Protein AF-A0A7R9EIC9-F1 (afdb_monomer_lite)

Secondary structure (DSSP, 8-state):
---------SSSSTTPPPHHHHHHHHHH-HHHHHHHHHHHHHHHHHHHHHHHHHHHHHHHHHHHHHHHHHHHHHHHHHHHHHHHHHHHHHHHHHHHHHHHHHHHHHHHHHHHT---HHHHHHHHHHHHHHHHHHHHHHHHHHHHHHHHHHHHHHHHHHHHHHHHHHHHHHHHHHHHHHHHHHHHHHHHHHHHHHHHHHHHHHHHHHHHHHHHHHHHHHHHHHHHHHHHHHHHHHHS--SS-S--SSHHHHHHHHHHHHHHHHHHHHHHHHHHSSS-------HHHHHHHHHHHHHHHHHHHHHHHHHHHHHHHHHHHHHHHHHHHHHHHHHHHHHHHHHHHHHTTS--S----------------TTSSSS-S--------------------------------------------------------PPP-------

Organism: NCBI:txid170555

Radius of gyration: 50.79 Å; chains: 1; bounding box: 119×80×165 Å

InterPro domains:
  IPR052212 Pleckstrin homology-like domain-containing protein [PTHR12156] (30-367)

Sequence (439 aa):
MSVNLKKDTKTRESSQPSLAWFRLEVKNDPEHRQILDSYLDMERALLDGEWSAQSEKLTQEEDRLSVLRARVSQLDQDMERSRTRDLHRQAECKKRLHGAEEQINRLEKEIDKCSDPDWQQGLTERLRHQFELFEAERKLFEDLEFGQLEEEADLLAGREELQREVTELSTRVQCRQLRLRELETQRTDTALAAQQEGREMERALIEYLRRLEEGRGRLRIIEARLEEMVGQSIISGQDSSPDDGEELSLLQRARQSSKQSQDDLDRISRVTSGAPMEVRMGSLGRKTLESLKEIERNRHLHLAQQGSQVIEEERKRVQELKQRVQDEVKAQWEERRQREANCTSFNSDESSLTSSDHPTEREDTESWFQNDIDDPGYQIMNEDETEVISKTDEMSDEDDGCGNIASKNERGPSNYCNGVVQKADRKLTNPTSSFKKVA

Foldseek 3Di:
DDDDDDDDPPPDPPDDDPVVNVVVCVVPVPVVVVVVVVVLVVVLVVLVVVLVVLVVVLVVLVVVLVVLVVVLVVLVVVLVVLVVVLVVVLVVLVVVLVVLVVVLVVLVVVLVVDDDPVVSVVSVVVSVVSVVVSVVSVVVSVVSVVVSVVVSVVSVVVSVVSVVVSVVSVVVSVVSVVVSVVSVVVSVVSVVVVVVVVVVVVVVVVVVVVVVVVVVVVVVVVVVVVVVVVVVVVVPPPDDDDDPPVPVVVVVVVVVVVVVVVVVVVVCCVVVVPDDPPPPDDPVVVVVVVVVVVVVVVVVVVVVVVVVVVVVVVVVVVVVVVVVVVVVVVVVVVVVVVVVVVVVVPPPDDDDDDDDDDDDDDDDPPPPPDPDDDDPPDDDDDDDDDDDDDDDDDDDDDDDDDDDDDDDDDDDDDDDDDDDDDDDDDDDDDDDDDDDDDD

Structure (mmCIF, N/CA/C/O backbone):
data_AF-A0A7R9EIC9-F1
#
_entry.id   AF-A0A7R9EIC9-F1
#
loop_
_atom_site.group_PDB
_atom_site.id
_atom_site.type_symbol
_atom_site.label_atom_id
_atom_site.label_alt_id
_atom_site.label_comp_id
_atom_site.label_asym_id
_atom_site.label_entity_id
_atom_site.label_seq_id
_atom_site.pdbx_PDB_ins_code
_atom_site.Cartn_x
_atom_site.Cartn_y
_atom_site.Cartn_z
_atom_site.occupancy
_atom_site.B_iso_or_equiv
_atom_site.auth_seq_id
_atom_site.auth_comp_id
_atom_site.auth_asym_id
_atom_site.auth_atom_id
_atom_site.pdbx_PDB_model_num
ATOM 1 N N . MET A 1 1 ? 80.621 -16.879 -65.959 1.00 37.69 1 MET A N 1
ATOM 2 C CA . MET A 1 1 ? 79.438 -16.992 -66.836 1.00 37.69 1 MET A CA 1
ATOM 3 C C . MET A 1 1 ? 78.207 -16.924 -65.954 1.00 37.69 1 MET A C 1
ATOM 5 O O . MET A 1 1 ? 77.871 -17.901 -65.302 1.00 37.69 1 MET A O 1
ATOM 9 N N . SER A 1 2 ? 77.625 -15.732 -65.847 1.00 36.28 2 SER A N 1
ATOM 10 C CA . SER A 1 2 ? 76.418 -15.472 -65.061 1.00 36.28 2 SER A CA 1
ATOM 11 C C . SER A 1 2 ? 75.206 -15.786 -65.927 1.00 36.28 2 SER A C 1
ATOM 13 O O . SER A 1 2 ? 75.033 -15.162 -66.972 1.00 36.28 2 SER A O 1
ATOM 15 N N . VAL A 1 3 ? 74.394 -16.758 -65.519 1.00 39.34 3 VAL A N 1
ATOM 16 C CA . VAL A 1 3 ? 73.168 -17.125 -66.235 1.00 39.34 3 VAL A CA 1
ATOM 17 C C . VAL A 1 3 ? 71.973 -16.586 -65.454 1.00 39.34 3 VAL A C 1
ATOM 19 O O . VAL A 1 3 ? 71.804 -16.866 -64.271 1.00 39.34 3 VAL A O 1
ATOM 22 N N . ASN A 1 4 ? 71.194 -15.748 -66.133 1.00 40.66 4 ASN A N 1
ATOM 23 C CA . ASN A 1 4 ? 69.989 -15.079 -65.658 1.00 40.66 4 ASN A CA 1
ATOM 24 C C . ASN A 1 4 ? 68.908 -16.070 -65.197 1.00 40.66 4 ASN A C 1
ATOM 26 O O . ASN A 1 4 ? 68.396 -16.833 -66.011 1.00 40.66 4 ASN A O 1
ATOM 30 N N . LEU A 1 5 ? 68.448 -15.939 -63.949 1.00 43.28 5 LEU A N 1
ATOM 31 C CA . LEU A 1 5 ? 67.083 -16.294 -63.551 1.00 43.28 5 LEU A CA 1
ATOM 32 C C . LEU A 1 5 ? 66.379 -15.032 -63.040 1.00 43.28 5 LEU A C 1
ATOM 34 O O . LEU A 1 5 ? 66.377 -14.719 -61.854 1.00 43.28 5 LEU A O 1
ATOM 38 N N . LYS A 1 6 ? 65.800 -14.277 -63.973 1.00 46.22 6 LYS A N 1
ATOM 39 C CA . LYS A 1 6 ? 64.783 -13.254 -63.706 1.00 46.22 6 LYS A CA 1
ATOM 40 C C . LYS A 1 6 ? 63.690 -13.395 -64.753 1.00 46.22 6 LYS A C 1
ATOM 42 O O . LYS A 1 6 ? 63.685 -12.662 -65.736 1.00 46.22 6 LYS A O 1
ATOM 47 N N . LYS A 1 7 ? 62.790 -14.352 -64.549 1.00 47.72 7 LYS A N 1
ATOM 48 C CA . LYS A 1 7 ? 61.451 -14.343 -65.139 1.00 47.72 7 LYS A CA 1
ATOM 49 C C . LYS A 1 7 ? 60.470 -14.914 -64.117 1.00 47.72 7 LYS A C 1
ATOM 51 O O . LYS A 1 7 ? 60.803 -15.856 -63.408 1.00 47.72 7 LYS A O 1
ATOM 56 N N . ASP A 1 8 ? 59.306 -14.276 -64.076 1.00 43.19 8 ASP A N 1
ATOM 57 C CA . ASP A 1 8 ? 58.047 -14.748 -63.490 1.00 43.19 8 ASP A CA 1
ATOM 58 C C . ASP A 1 8 ? 57.778 -14.460 -62.006 1.00 43.19 8 ASP A C 1
ATOM 60 O O . ASP A 1 8 ? 57.546 -15.349 -61.196 1.00 43.19 8 ASP A O 1
ATOM 64 N N . THR A 1 9 ? 57.670 -13.171 -61.667 1.00 41.44 9 THR A N 1
ATOM 65 C CA . THR A 1 9 ? 56.927 -12.705 -60.476 1.00 41.44 9 THR A CA 1
ATOM 66 C C . THR A 1 9 ? 56.019 -11.505 -60.778 1.00 41.44 9 THR A C 1
ATOM 68 O O . THR A 1 9 ? 55.864 -10.618 -59.945 1.00 41.44 9 THR A O 1
ATOM 71 N N . LYS A 1 10 ? 55.421 -11.422 -61.981 1.00 42.44 10 LYS A N 1
ATOM 72 C CA . LYS A 1 10 ? 54.609 -10.246 -62.377 1.00 42.44 10 LYS A CA 1
ATOM 73 C C . LYS A 1 10 ? 53.181 -10.526 -62.860 1.00 42.44 10 LYS A C 1
ATOM 75 O O . LYS A 1 10 ? 52.594 -9.677 -63.518 1.00 42.44 10 LYS A O 1
ATOM 80 N N . THR A 1 11 ? 52.590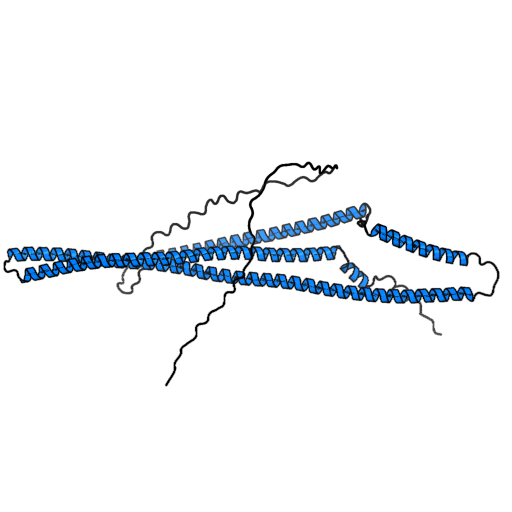 -11.672 -62.530 1.00 43.66 11 THR A N 1
ATOM 81 C CA . THR A 1 11 ? 51.232 -12.013 -63.012 1.00 43.66 11 THR A CA 1
ATOM 82 C C . THR A 1 11 ? 50.340 -12.697 -61.976 1.00 43.66 11 THR A C 1
ATOM 84 O O . THR A 1 11 ? 49.425 -13.428 -62.341 1.00 43.66 11 THR A O 1
ATOM 87 N N . ARG A 1 12 ? 50.548 -12.458 -60.673 1.00 37.44 12 ARG A N 1
ATOM 88 C CA . ARG A 1 12 ? 49.673 -13.040 -59.634 1.00 37.44 12 ARG A CA 1
ATOM 89 C C . ARG A 1 12 ? 49.161 -12.070 -58.563 1.00 37.44 12 ARG A C 1
ATOM 91 O O . ARG A 1 12 ? 48.680 -12.517 -57.533 1.00 37.44 12 ARG A O 1
ATOM 98 N N . GLU A 1 13 ? 49.211 -10.763 -58.822 1.00 37.22 13 GLU A N 1
ATOM 99 C CA . GLU A 1 13 ? 48.656 -9.734 -57.918 1.00 37.22 13 GLU A CA 1
ATOM 100 C C . GLU A 1 13 ? 47.459 -8.967 -58.509 1.00 37.22 13 GLU A C 1
ATOM 102 O O . GLU A 1 13 ? 46.868 -8.137 -57.831 1.00 37.22 13 GLU A O 1
ATOM 107 N N . SER A 1 14 ? 47.028 -9.254 -59.743 1.00 38.84 14 SER A N 1
ATOM 108 C CA . SER A 1 14 ? 45.958 -8.487 -60.407 1.00 38.84 14 SER A CA 1
ATOM 109 C C . SER A 1 14 ? 44.533 -9.001 -60.158 1.00 38.84 14 SER A C 1
ATOM 111 O O . SER A 1 14 ? 43.608 -8.577 -60.847 1.00 38.84 14 SER A O 1
ATOM 113 N N . SER A 1 15 ? 44.321 -9.951 -59.242 1.00 42.56 15 SER A N 1
ATOM 114 C CA . SER A 1 15 ? 42.991 -10.563 -59.051 1.00 42.56 15 SER A CA 1
ATOM 115 C C . SER A 1 15 ? 42.703 -11.015 -57.620 1.00 42.56 15 SER A C 1
ATOM 117 O O . SER A 1 15 ? 42.007 -12.005 -57.414 1.00 42.56 15 SER A O 1
ATOM 119 N N . GLN A 1 16 ? 43.212 -10.300 -56.615 1.00 42.00 16 GLN A N 1
ATOM 120 C CA . GLN A 1 16 ? 42.620 -10.382 -55.281 1.00 42.00 16 GLN A CA 1
ATOM 121 C C . GLN A 1 16 ? 41.779 -9.126 -55.052 1.00 42.00 16 GLN A C 1
ATOM 123 O O . GLN A 1 16 ? 42.335 -8.025 -55.086 1.00 42.00 16 GLN A O 1
ATOM 128 N N . PRO A 1 17 ? 40.454 -9.254 -54.837 1.00 48.56 17 PRO A N 1
ATOM 129 C CA . PRO A 1 17 ? 39.674 -8.138 -54.335 1.00 48.56 17 PRO A CA 1
ATOM 130 C C . PRO A 1 17 ? 40.341 -7.697 -53.037 1.00 48.56 17 PRO A C 1
ATOM 132 O O . PRO A 1 17 ? 40.613 -8.522 -52.163 1.00 48.56 17 PRO A O 1
ATOM 135 N N . SER A 1 18 ? 40.662 -6.409 -52.932 1.00 54.50 18 SER A N 1
ATOM 136 C CA . SER A 1 18 ? 41.199 -5.851 -51.695 1.00 54.50 18 SER A CA 1
ATOM 137 C C . SER A 1 18 ? 40.297 -6.287 -50.541 1.00 54.50 18 SER A C 1
ATOM 139 O O . SER A 1 18 ? 39.076 -6.177 -50.644 1.00 54.50 18 SER A O 1
ATOM 141 N N . LEU A 1 19 ? 40.872 -6.745 -49.426 1.00 50.59 19 LEU A N 1
ATOM 142 C CA . LEU A 1 19 ? 40.108 -6.996 -48.199 1.00 50.59 19 LEU A CA 1
ATOM 143 C C . LEU A 1 19 ? 39.263 -5.773 -47.809 1.00 50.59 19 LEU A C 1
ATOM 145 O O . LEU A 1 19 ? 38.252 -5.933 -47.142 1.00 50.59 19 LEU A O 1
ATOM 149 N N . ALA A 1 20 ? 39.638 -4.567 -48.254 1.00 49.34 20 ALA A N 1
ATOM 150 C CA . ALA A 1 20 ? 38.831 -3.365 -48.113 1.00 49.34 20 ALA A CA 1
ATOM 151 C C . ALA A 1 20 ? 37.561 -3.378 -48.977 1.00 49.34 20 ALA A C 1
ATOM 153 O O . ALA A 1 20 ? 36.543 -2.925 -48.484 1.00 49.34 20 ALA A O 1
ATOM 154 N N . TRP A 1 21 ? 37.592 -3.913 -50.204 1.00 48.81 21 TRP A N 1
ATOM 155 C CA . TRP A 1 21 ? 36.409 -4.077 -51.061 1.00 48.81 21 TRP A CA 1
ATOM 156 C C . TRP A 1 21 ? 35.435 -5.077 -50.438 1.00 48.81 21 TRP A C 1
ATOM 158 O O . TRP A 1 21 ? 34.283 -4.740 -50.231 1.00 48.81 21 TRP A O 1
ATOM 168 N N . PHE A 1 22 ? 35.925 -6.234 -49.979 1.00 43.59 22 PHE A N 1
ATOM 169 C CA . PHE A 1 22 ? 35.091 -7.221 -49.280 1.00 43.59 22 PHE A CA 1
ATOM 170 C C . PHE A 1 22 ? 34.520 -6.679 -47.957 1.00 43.59 22 PHE A C 1
ATOM 172 O O . PHE A 1 22 ? 33.371 -6.930 -47.619 1.00 43.59 22 PHE A O 1
ATOM 179 N N . ARG A 1 23 ? 35.300 -5.887 -47.207 1.00 48.59 23 ARG A N 1
ATOM 180 C CA . ARG A 1 23 ? 34.852 -5.257 -45.952 1.00 48.59 23 ARG A CA 1
ATOM 181 C C . ARG A 1 23 ? 33.890 -4.081 -46.186 1.00 48.59 23 ARG A C 1
ATOM 183 O O . ARG A 1 23 ? 33.128 -3.760 -45.280 1.00 48.59 23 ARG A O 1
ATOM 190 N N . LEU A 1 24 ? 33.938 -3.442 -47.361 1.00 50.94 24 LEU A N 1
ATOM 191 C CA . LEU A 1 24 ? 32.978 -2.422 -47.796 1.00 50.94 24 LEU A CA 1
ATOM 192 C C . LEU A 1 24 ? 31.683 -3.069 -48.293 1.00 50.94 24 LEU A C 1
ATOM 194 O O . LEU A 1 24 ? 30.621 -2.601 -47.912 1.00 50.94 24 LEU A O 1
ATOM 198 N N . GLU A 1 25 ? 31.772 -4.152 -49.070 1.00 46.97 25 GLU A N 1
ATOM 199 C CA . GLU A 1 25 ? 30.629 -4.920 -49.583 1.00 46.97 25 GLU A CA 1
ATOM 200 C C . GLU A 1 25 ? 29.819 -5.518 -48.423 1.00 46.97 25 GLU A C 1
ATOM 202 O O . GLU A 1 25 ? 28.620 -5.302 -48.341 1.00 46.97 25 GLU A O 1
ATOM 207 N N . VAL A 1 26 ? 30.487 -6.129 -47.435 1.00 50.12 26 VAL A N 1
ATOM 208 C CA . VAL A 1 26 ? 29.847 -6.683 -46.223 1.00 50.12 26 VAL A CA 1
ATOM 209 C C . VAL A 1 26 ? 29.205 -5.598 -45.336 1.00 50.12 26 VAL A C 1
ATOM 211 O O . VAL A 1 26 ? 28.263 -5.877 -44.606 1.00 50.12 26 VAL A O 1
ATOM 214 N N . LYS A 1 27 ? 29.684 -4.344 -45.386 1.00 52.34 27 LYS A N 1
ATOM 215 C CA . LYS A 1 27 ? 29.094 -3.203 -44.645 1.00 52.34 27 LYS A CA 1
ATOM 216 C C . LYS A 1 27 ? 28.040 -2.416 -45.438 1.00 52.34 27 LYS A C 1
ATOM 218 O O . LYS A 1 27 ? 27.262 -1.673 -44.839 1.00 52.34 27 LYS A O 1
ATOM 223 N N . ASN A 1 28 ? 28.046 -2.522 -46.765 1.00 52.12 28 ASN A N 1
ATOM 224 C CA . ASN A 1 28 ? 27.072 -1.902 -47.667 1.00 52.12 28 ASN A CA 1
ATOM 225 C C . ASN A 1 28 ? 25.996 -2.881 -48.133 1.00 52.12 28 ASN A C 1
ATOM 227 O O . ASN A 1 28 ? 25.149 -2.483 -48.929 1.00 52.12 28 ASN A O 1
ATOM 231 N N . ASP A 1 29 ? 26.014 -4.113 -47.630 1.00 55.97 29 ASP A N 1
ATOM 232 C CA . ASP A 1 29 ? 24.976 -5.090 -47.891 1.00 55.97 29 ASP A CA 1
ATOM 233 C C . ASP A 1 29 ? 23.635 -4.551 -47.346 1.00 55.97 29 ASP A C 1
ATOM 235 O O . ASP A 1 29 ? 23.507 -4.332 -46.131 1.00 55.97 29 ASP A O 1
ATOM 239 N N . PRO A 1 30 ? 22.657 -4.233 -48.215 1.00 60.69 30 PRO A N 1
ATOM 240 C CA . PRO A 1 30 ? 21.371 -3.678 -47.796 1.00 60.69 30 PRO A CA 1
ATOM 241 C C . PRO A 1 30 ? 20.649 -4.598 -46.807 1.00 60.69 30 PRO A C 1
ATOM 243 O O . PRO A 1 30 ? 19.939 -4.105 -45.931 1.00 60.69 30 PRO A O 1
ATOM 246 N N . GLU A 1 31 ? 20.898 -5.906 -46.888 1.00 64.62 31 GLU A N 1
ATOM 247 C CA . GLU A 1 31 ? 20.361 -6.901 -45.962 1.00 64.62 31 GLU A CA 1
ATOM 248 C C . GLU A 1 31 ? 20.921 -6.707 -44.544 1.00 64.62 31 GLU A C 1
ATOM 250 O O . GLU A 1 31 ? 20.167 -6.688 -43.573 1.00 64.62 31 GLU A O 1
ATOM 255 N N . HIS A 1 32 ? 22.226 -6.451 -44.399 1.00 67.88 32 HIS A N 1
ATOM 256 C CA . HIS A 1 32 ? 22.844 -6.213 -43.090 1.00 67.88 32 HIS A CA 1
ATOM 257 C C . HIS A 1 32 ? 22.353 -4.927 -42.411 1.00 67.88 32 HIS A C 1
ATOM 259 O O . HIS A 1 32 ? 22.219 -4.902 -41.187 1.00 67.88 32 HIS A O 1
ATOM 265 N N . ARG A 1 33 ? 22.075 -3.862 -43.176 1.00 67.56 33 ARG A N 1
ATOM 266 C CA . ARG A 1 33 ? 21.490 -2.626 -42.622 1.00 67.56 33 ARG A CA 1
ATOM 267 C C . ARG A 1 33 ? 20.054 -2.841 -42.173 1.00 67.56 33 ARG A C 1
ATOM 269 O O . ARG A 1 33 ? 19.703 -2.443 -41.072 1.00 67.56 33 ARG A O 1
ATOM 276 N N . GLN A 1 34 ? 19.265 -3.537 -42.985 1.00 74.50 34 GLN A N 1
ATOM 277 C CA . GLN A 1 34 ? 17.885 -3.863 -42.649 1.00 74.50 34 GLN A CA 1
ATOM 278 C C . GLN A 1 34 ? 17.788 -4.738 -41.388 1.00 74.50 34 GLN A C 1
ATOM 280 O O . GLN A 1 34 ? 16.910 -4.520 -40.557 1.00 74.50 34 GLN A O 1
ATOM 285 N N . ILE A 1 35 ? 18.716 -5.684 -41.208 1.00 77.56 35 ILE A N 1
ATOM 286 C CA . ILE A 1 35 ? 18.813 -6.500 -39.987 1.00 77.56 35 ILE A CA 1
ATOM 287 C C . ILE A 1 35 ? 19.157 -5.634 -38.767 1.00 77.56 35 ILE A C 1
ATOM 289 O O . ILE A 1 35 ? 18.571 -5.827 -37.704 1.00 77.56 35 ILE A O 1
ATOM 293 N N . LEU A 1 36 ? 20.087 -4.682 -38.900 1.00 76.75 36 LEU A N 1
ATOM 294 C CA . LEU A 1 36 ? 20.477 -3.793 -37.802 1.00 76.75 36 LEU A CA 1
ATOM 295 C C . LEU A 1 36 ? 19.346 -2.835 -37.403 1.00 76.75 36 LEU A C 1
ATOM 297 O O . LEU A 1 36 ? 19.074 -2.684 -36.215 1.00 76.75 36 LEU A O 1
ATOM 301 N N . ASP A 1 37 ? 18.661 -2.238 -38.377 1.00 76.75 37 ASP A N 1
ATOM 302 C CA . ASP A 1 37 ? 17.506 -1.371 -38.126 1.00 76.75 37 ASP A CA 1
ATOM 303 C C . ASP A 1 37 ? 16.381 -2.163 -37.443 1.00 76.75 37 ASP A C 1
ATOM 305 O O . ASP A 1 37 ? 15.857 -1.744 -36.413 1.00 76.75 37 ASP A O 1
ATOM 309 N N . SER A 1 38 ? 16.097 -3.375 -37.933 1.00 81.00 38 SER A N 1
ATOM 310 C CA . SER A 1 38 ? 15.130 -4.274 -37.298 1.00 81.00 38 SER A CA 1
ATOM 311 C C . SER A 1 38 ? 15.533 -4.673 -35.875 1.00 81.00 38 SER A C 1
ATOM 313 O O . SER A 1 38 ? 14.655 -4.839 -35.030 1.00 81.00 38 SER A O 1
ATOM 315 N N . TYR A 1 39 ? 16.828 -4.855 -35.598 1.00 84.44 39 TYR A N 1
ATOM 316 C CA . TYR A 1 39 ? 17.326 -5.160 -34.257 1.00 84.44 39 TYR A CA 1
ATOM 317 C C . TYR A 1 39 ? 17.113 -3.978 -33.301 1.00 84.44 39 TYR A C 1
ATOM 319 O O . TYR A 1 39 ? 16.613 -4.170 -32.196 1.00 84.44 39 TYR A O 1
ATOM 327 N N . LEU A 1 40 ? 17.429 -2.756 -33.736 1.00 81.19 40 LEU A N 1
ATOM 328 C CA . LEU A 1 40 ? 17.238 -1.544 -32.934 1.00 81.19 40 LEU A CA 1
ATOM 329 C C . LEU A 1 40 ? 15.756 -1.262 -32.660 1.00 81.19 40 LEU A C 1
ATOM 331 O O . LEU A 1 40 ? 15.398 -0.863 -31.552 1.00 81.19 40 LEU A O 1
ATOM 335 N N . ASP A 1 41 ? 14.889 -1.487 -33.646 1.00 84.75 41 ASP A N 1
ATOM 336 C CA . ASP A 1 41 ? 13.443 -1.339 -33.475 1.00 84.75 41 ASP A CA 1
ATOM 337 C C . ASP A 1 41 ? 12.874 -2.399 -32.525 1.00 84.75 41 ASP A C 1
ATOM 339 O O . ASP A 1 41 ? 12.026 -2.085 -31.688 1.00 84.75 41 ASP A O 1
ATOM 343 N N . MET A 1 42 ? 13.388 -3.632 -32.583 1.00 90.06 42 MET A N 1
ATOM 344 C CA . MET A 1 42 ? 13.042 -4.679 -31.621 1.00 90.06 42 MET A CA 1
ATOM 345 C C . MET A 1 42 ? 13.494 -4.311 -30.204 1.00 90.06 42 MET A C 1
ATOM 347 O O . MET A 1 42 ? 12.704 -4.416 -29.271 1.00 90.06 42 MET A O 1
ATOM 351 N N . GLU A 1 43 ? 14.731 -3.845 -30.030 1.00 86.31 43 GLU A N 1
ATOM 352 C CA . GLU A 1 43 ? 15.261 -3.428 -28.727 1.00 86.31 43 GLU A CA 1
ATOM 353 C C . GLU A 1 43 ? 14.437 -2.280 -28.121 1.00 86.31 43 GLU A C 1
ATOM 355 O O . GLU A 1 43 ? 14.074 -2.329 -26.945 1.00 86.31 43 GLU A O 1
ATOM 360 N N . ARG A 1 44 ? 14.051 -1.288 -28.934 1.00 87.31 44 ARG A N 1
ATOM 361 C CA . ARG A 1 44 ? 13.151 -0.200 -28.515 1.00 87.31 44 ARG A CA 1
ATOM 362 C C . ARG A 1 44 ? 11.781 -0.718 -28.097 1.00 87.31 44 ARG A C 1
ATOM 364 O O . ARG A 1 44 ? 11.315 -0.373 -27.016 1.00 87.31 44 ARG A O 1
ATOM 371 N N . ALA A 1 45 ? 11.165 -1.570 -28.914 1.00 92.69 45 ALA A N 1
ATOM 372 C CA . ALA A 1 45 ? 9.856 -2.141 -28.615 1.00 92.69 45 ALA A CA 1
ATOM 373 C C . ALA A 1 45 ? 9.871 -2.984 -27.328 1.00 92.69 45 ALA A C 1
ATOM 375 O O . ALA A 1 45 ? 8.913 -2.942 -26.558 1.00 92.69 45 ALA A O 1
ATOM 376 N N . LEU A 1 46 ? 10.960 -3.715 -27.066 1.00 93.88 46 LEU A N 1
ATOM 377 C CA . LEU A 1 46 ? 11.135 -4.479 -25.830 1.00 93.88 46 LEU A CA 1
ATOM 378 C C . LEU A 1 46 ? 11.246 -3.565 -24.604 1.00 93.88 46 LEU A C 1
ATOM 380 O O . LEU A 1 46 ? 10.566 -3.812 -23.608 1.00 93.88 46 LEU A O 1
ATOM 384 N N . LEU A 1 47 ? 12.053 -2.501 -24.676 1.00 92.00 47 LEU A N 1
ATOM 385 C CA . LEU A 1 47 ? 12.196 -1.534 -23.582 1.00 92.00 47 LEU A CA 1
ATOM 386 C C . LEU A 1 47 ? 10.894 -0.774 -23.308 1.00 92.00 47 LEU A C 1
ATOM 388 O O . LEU A 1 47 ? 10.508 -0.625 -22.149 1.00 92.00 47 LEU A O 1
ATOM 392 N N . ASP A 1 48 ? 10.197 -0.330 -24.355 1.00 91.94 48 ASP A N 1
ATOM 393 C CA . ASP A 1 48 ? 8.909 0.353 -24.218 1.00 91.94 48 ASP A CA 1
ATOM 394 C C . ASP A 1 48 ? 7.838 -0.596 -23.665 1.00 91.94 48 ASP A C 1
ATOM 396 O O . ASP A 1 48 ? 7.077 -0.215 -22.777 1.00 91.94 48 ASP A O 1
ATOM 400 N N . GLY A 1 49 ? 7.824 -1.855 -24.111 1.00 95.81 49 GLY A N 1
ATOM 401 C CA . GLY A 1 49 ? 6.943 -2.889 -23.574 1.00 95.81 49 GLY A CA 1
ATOM 402 C C . GLY A 1 49 ? 7.193 -3.169 -22.089 1.00 95.81 49 GLY A C 1
ATOM 403 O O . GLY A 1 49 ? 6.242 -3.213 -21.305 1.00 95.81 49 GLY A O 1
ATOM 404 N N . GLU A 1 50 ? 8.458 -3.309 -21.671 1.00 95.56 50 GLU A N 1
ATOM 405 C CA . GLU A 1 50 ? 8.803 -3.483 -20.255 1.00 95.56 50 GLU A CA 1
ATOM 406 C C . GLU A 1 50 ? 8.410 -2.247 -19.438 1.00 95.56 50 GLU A C 1
ATOM 408 O O . GLU A 1 50 ? 7.788 -2.383 -18.381 1.00 95.56 50 GLU A O 1
ATOM 413 N N . TRP A 1 51 ? 8.723 -1.045 -19.927 1.00 96.12 51 TRP A N 1
ATOM 414 C CA . TRP A 1 51 ? 8.385 0.205 -19.250 1.00 96.12 51 TRP A CA 1
ATOM 415 C C . TRP A 1 51 ? 6.871 0.361 -19.085 1.00 96.12 51 TRP A C 1
ATOM 417 O O . TRP A 1 51 ? 6.407 0.613 -17.974 1.00 96.12 51 TRP A O 1
ATOM 427 N N . SER A 1 52 ? 6.088 0.137 -20.144 1.00 96.62 52 SER A N 1
ATOM 428 C CA . SER A 1 52 ? 4.624 0.190 -20.089 1.00 96.62 52 SER A CA 1
ATOM 429 C C . SER A 1 52 ? 4.059 -0.834 -19.108 1.00 96.62 52 SER A C 1
ATOM 431 O O . SER A 1 52 ? 3.245 -0.471 -18.260 1.00 96.62 52 SER A O 1
ATOM 433 N N . ALA A 1 53 ? 4.541 -2.080 -19.140 1.00 96.25 53 ALA A N 1
ATOM 434 C CA . ALA A 1 53 ? 4.095 -3.119 -18.213 1.00 96.25 53 ALA A CA 1
ATOM 435 C C . ALA A 1 53 ? 4.447 -2.797 -16.748 1.00 96.25 53 ALA A C 1
ATOM 437 O O . ALA A 1 53 ? 3.666 -3.078 -15.837 1.00 96.25 53 ALA A O 1
ATOM 438 N N . GLN A 1 54 ? 5.621 -2.214 -16.489 1.00 96.56 54 GLN A N 1
ATOM 439 C CA . GLN A 1 54 ? 6.016 -1.789 -15.143 1.00 96.56 54 GLN A CA 1
ATOM 440 C C . GLN A 1 54 ? 5.238 -0.554 -14.680 1.00 96.56 54 GLN A C 1
ATOM 442 O O . GLN A 1 54 ? 4.889 -0.469 -13.503 1.00 96.56 54 GLN A O 1
ATOM 447 N N . SER A 1 55 ? 4.931 0.371 -15.591 1.00 97.62 55 SER A N 1
ATOM 448 C CA . SER A 1 55 ? 4.141 1.570 -15.309 1.00 97.62 55 SER A CA 1
ATOM 449 C C . SER A 1 55 ? 2.708 1.208 -14.944 1.00 97.62 55 SER A C 1
ATOM 451 O O . SER A 1 55 ? 2.185 1.722 -13.962 1.00 97.62 55 SER A O 1
ATOM 453 N N . GLU A 1 56 ? 2.087 0.288 -15.679 1.00 97.81 56 GLU A N 1
ATOM 454 C CA . GLU A 1 56 ? 0.738 -0.183 -15.371 1.00 97.81 56 GLU A CA 1
ATOM 455 C C . GLU A 1 56 ? 0.686 -0.881 -14.005 1.00 97.81 56 GLU A C 1
ATOM 457 O O . GLU A 1 56 ? -0.162 -0.564 -13.172 1.00 97.81 56 GLU A O 1
ATOM 462 N N . LYS A 1 57 ? 1.648 -1.771 -13.719 1.00 97.62 57 LYS A N 1
ATOM 463 C CA . LYS A 1 57 ? 1.761 -2.414 -12.399 1.00 97.62 57 LYS A CA 1
ATOM 464 C C . LYS A 1 57 ? 1.976 -1.402 -11.278 1.00 97.62 57 LYS A C 1
ATOM 466 O O . LYS A 1 57 ? 1.467 -1.610 -10.181 1.00 97.62 57 LYS A O 1
ATOM 471 N N . LEU A 1 58 ? 2.748 -0.344 -11.526 1.00 98.12 58 LEU A N 1
ATOM 472 C CA . LEU A 1 58 ? 2.939 0.731 -10.559 1.00 98.12 58 LEU A CA 1
ATOM 473 C C . LEU A 1 58 ? 1.608 1.433 -10.268 1.00 98.12 58 LEU A C 1
ATOM 475 O O . LEU A 1 58 ? 1.263 1.570 -9.100 1.00 98.12 58 LEU A O 1
ATOM 479 N N . THR A 1 59 ? 0.845 1.803 -11.298 1.00 98.25 59 THR A N 1
ATOM 480 C CA . THR A 1 59 ? -0.474 2.433 -11.130 1.00 98.25 59 THR A CA 1
ATOM 481 C C . THR A 1 59 ? -1.429 1.535 -10.345 1.00 98.25 59 THR A C 1
ATOM 483 O O . THR A 1 59 ? -2.008 1.982 -9.361 1.00 98.25 59 THR A O 1
ATOM 486 N N . GLN A 1 60 ? -1.515 0.246 -10.688 1.00 98.25 60 GLN A N 1
ATOM 487 C CA . GLN A 1 60 ? -2.349 -0.720 -9.959 1.00 98.25 60 GLN A CA 1
ATOM 488 C C . GLN A 1 60 ? -1.973 -0.817 -8.469 1.00 98.25 60 GLN A C 1
ATOM 490 O O . GLN A 1 60 ? -2.840 -0.924 -7.599 1.00 98.25 60 GLN A O 1
ATOM 495 N N . GLU A 1 61 ? -0.678 -0.787 -8.146 1.00 98.19 61 GLU A N 1
ATOM 496 C CA . GLU A 1 61 ? -0.222 -0.804 -6.755 1.00 98.19 61 GLU A CA 1
ATOM 497 C C . GLU A 1 61 ? -0.439 0.523 -6.030 1.00 98.19 61 GLU A C 1
ATOM 499 O O . GLU A 1 61 ? -0.780 0.504 -4.850 1.00 98.19 61 GLU A O 1
ATOM 504 N N . GLU A 1 62 ? -0.272 1.663 -6.699 1.00 98.31 62 GLU A N 1
ATOM 505 C CA . GLU A 1 62 ? -0.576 2.985 -6.144 1.00 98.31 62 GLU A CA 1
ATOM 506 C C . GLU A 1 62 ? -2.076 3.127 -5.842 1.00 98.31 62 GLU A C 1
ATOM 508 O O . GLU A 1 62 ? -2.446 3.610 -4.766 1.00 98.31 62 GLU A O 1
ATOM 513 N N . ASP A 1 63 ? -2.936 2.608 -6.721 1.00 98.44 63 ASP A N 1
ATOM 514 C CA . ASP A 1 63 ? -4.383 2.550 -6.517 1.00 98.44 63 ASP A CA 1
ATOM 515 C C . ASP A 1 63 ? -4.730 1.656 -5.324 1.00 98.44 63 ASP A C 1
ATOM 517 O O . ASP A 1 63 ? -5.419 2.094 -4.398 1.00 98.44 63 ASP A O 1
ATOM 521 N N . ARG A 1 64 ? -4.186 0.433 -5.263 1.00 98.31 64 ARG A N 1
ATOM 522 C CA . ARG A 1 64 ? -4.379 -0.458 -4.106 1.00 98.31 64 ARG A CA 1
ATOM 523 C C . ARG A 1 64 ? -3.863 0.176 -2.809 1.00 98.31 64 ARG A C 1
ATOM 525 O O . ARG A 1 64 ? -4.507 0.054 -1.767 1.00 98.31 64 ARG A O 1
ATOM 532 N N . LEU A 1 65 ? -2.741 0.893 -2.860 1.00 98.56 65 LEU A N 1
ATOM 533 C CA . LEU A 1 65 ? -2.182 1.610 -1.715 1.00 98.56 65 LEU A CA 1
ATOM 534 C C . LEU A 1 65 ? -3.110 2.729 -1.239 1.00 98.56 65 LEU A C 1
ATOM 536 O O . LEU A 1 65 ? -3.253 2.938 -0.033 1.00 98.56 65 L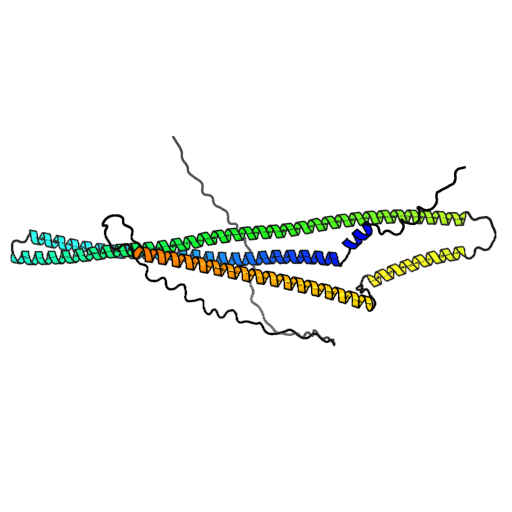EU A O 1
ATOM 540 N N . SER A 1 66 ? -3.752 3.439 -2.168 1.00 98.50 66 SER A N 1
ATOM 541 C CA . SER A 1 66 ? -4.742 4.466 -1.846 1.00 98.50 66 SER A CA 1
ATOM 542 C C . SER A 1 66 ? -5.956 3.873 -1.122 1.00 98.50 66 SER A C 1
ATOM 544 O O . SER A 1 66 ? -6.376 4.413 -0.096 1.00 98.50 66 SER A O 1
ATOM 546 N N . VAL A 1 67 ? -6.441 2.710 -1.575 1.00 98.50 67 VAL A N 1
ATOM 547 C CA . VAL A 1 67 ? -7.557 1.981 -0.956 1.00 98.50 67 VAL A CA 1
ATOM 548 C C . VAL A 1 67 ? -7.194 1.515 0.454 1.00 98.50 67 VAL A C 1
ATOM 550 O O . VAL A 1 67 ? -7.957 1.747 1.390 1.00 98.50 67 VAL A O 1
ATOM 553 N N . LEU A 1 68 ? -6.014 0.914 0.642 1.00 98.38 68 LEU A N 1
ATOM 554 C CA . LEU A 1 68 ? -5.559 0.474 1.965 1.00 98.38 68 LEU A CA 1
ATOM 555 C C . LEU A 1 68 ? -5.413 1.650 2.941 1.00 98.38 68 LEU A C 1
ATOM 557 O O . LEU A 1 68 ? -5.876 1.568 4.076 1.00 98.38 68 LEU A O 1
ATOM 561 N N . ARG A 1 69 ? -4.847 2.779 2.497 1.00 98.38 69 ARG A N 1
ATOM 562 C CA . ARG A 1 69 ? -4.745 3.999 3.319 1.00 98.38 69 ARG A CA 1
ATOM 563 C C . ARG A 1 69 ? -6.116 4.557 3.701 1.00 98.38 69 ARG A C 1
ATOM 565 O O . ARG A 1 69 ? -6.295 4.991 4.838 1.00 98.38 69 ARG A O 1
ATOM 572 N N . ALA A 1 70 ? -7.082 4.530 2.783 1.00 98.38 70 ALA A N 1
ATOM 573 C CA . ALA A 1 70 ? -8.456 4.923 3.080 1.00 98.38 70 ALA A CA 1
ATOM 574 C C . ALA A 1 70 ? -9.091 3.991 4.124 1.00 98.38 70 ALA A C 1
ATOM 576 O O . ALA A 1 70 ? -9.731 4.470 5.057 1.00 98.38 70 ALA A O 1
ATOM 577 N N . ARG A 1 71 ? -8.847 2.679 4.023 1.00 98.38 71 ARG A N 1
ATOM 578 C CA . ARG A 1 71 ? -9.337 1.685 4.986 1.00 98.38 71 ARG A CA 1
ATOM 579 C C . ARG A 1 71 ? -8.727 1.859 6.379 1.00 98.38 71 ARG A C 1
ATOM 581 O O . ARG A 1 71 ? -9.467 1.802 7.355 1.00 98.38 71 ARG A O 1
ATOM 588 N N . VAL A 1 72 ? -7.424 2.142 6.483 1.00 98.50 72 VAL A N 1
ATOM 589 C CA . VAL A 1 72 ? -6.780 2.503 7.764 1.00 98.50 72 VAL A CA 1
ATOM 590 C C . VAL A 1 72 ? -7.445 3.741 8.365 1.00 98.50 72 VAL A C 1
ATOM 592 O O . VAL A 1 72 ? -7.837 3.724 9.527 1.00 98.50 72 VAL A O 1
ATOM 595 N N . SER A 1 73 ? -7.655 4.790 7.563 1.00 98.12 73 SER A N 1
ATOM 596 C CA . SER A 1 73 ? -8.322 6.007 8.039 1.00 98.12 73 SER A CA 1
ATOM 597 C C . SER A 1 73 ? -9.769 5.762 8.478 1.00 98.12 73 SER A C 1
ATOM 599 O O . SER A 1 73 ? -10.240 6.408 9.414 1.00 98.12 73 SER A O 1
ATOM 601 N N . GLN A 1 74 ? -10.479 4.845 7.821 1.00 98.06 74 GLN A N 1
ATOM 602 C CA . GLN A 1 74 ? -11.822 4.446 8.224 1.00 98.06 74 GLN A CA 1
ATOM 603 C C . GLN A 1 74 ? -11.807 3.710 9.569 1.00 98.06 74 GLN A C 1
ATOM 605 O O . GLN A 1 74 ? -12.589 4.069 10.445 1.00 98.06 74 GLN A O 1
ATOM 610 N N . LEU A 1 75 ? -10.891 2.757 9.771 1.00 97.62 75 LEU A N 1
ATOM 611 C CA . LEU A 1 75 ? -10.735 2.092 11.067 1.00 97.62 75 LEU A CA 1
ATOM 612 C C . LEU A 1 75 ? -10.359 3.072 12.178 1.00 97.62 75 LEU A C 1
ATOM 614 O O . LEU A 1 75 ? -10.935 2.995 13.255 1.00 97.62 75 LEU A O 1
ATOM 618 N N . ASP A 1 76 ? -9.469 4.034 11.920 1.00 97.56 76 ASP A N 1
ATOM 619 C CA . ASP A 1 76 ? -9.138 5.085 12.892 1.00 97.56 76 ASP A CA 1
ATOM 620 C C . ASP A 1 76 ? -10.387 5.885 13.311 1.00 97.56 76 ASP A C 1
ATOM 622 O O . ASP A 1 76 ? -10.568 6.202 14.488 1.00 97.56 76 ASP A O 1
ATOM 626 N N . GLN A 1 77 ? -11.288 6.178 12.366 1.00 97.81 77 GLN A N 1
ATOM 627 C CA . GLN A 1 77 ? -12.564 6.830 12.673 1.00 97.81 77 GLN A CA 1
ATOM 628 C C . GLN A 1 77 ? -13.508 5.919 13.461 1.00 97.81 77 GLN A C 1
ATOM 630 O O . GLN A 1 77 ? -14.198 6.394 14.362 1.00 97.81 77 GLN A O 1
ATOM 635 N N . ASP A 1 78 ? -13.571 4.633 13.123 1.00 96.19 78 ASP A N 1
ATOM 636 C CA . ASP A 1 78 ? -14.441 3.673 13.799 1.00 96.19 78 ASP A CA 1
ATOM 637 C C . ASP A 1 78 ? -13.971 3.386 15.231 1.00 96.19 78 ASP A C 1
ATOM 639 O O . ASP A 1 78 ? -14.808 3.352 16.134 1.00 96.19 78 ASP A O 1
ATOM 643 N N . MET A 1 79 ? -12.656 3.321 15.468 1.00 97.00 79 MET A N 1
ATOM 644 C CA . MET A 1 79 ? -12.061 3.268 16.807 1.00 97.00 79 MET A CA 1
ATOM 645 C C . MET A 1 79 ? -12.438 4.495 17.641 1.00 97.00 79 MET A C 1
ATOM 647 O O . MET A 1 79 ? -12.899 4.352 18.771 1.00 97.00 79 MET A O 1
ATOM 651 N N . GLU A 1 80 ? -12.319 5.706 17.088 1.00 97.31 80 GLU A N 1
ATOM 652 C CA . GLU A 1 80 ? -12.700 6.928 17.811 1.00 97.31 80 GLU A CA 1
ATOM 653 C C . GLU A 1 80 ? -14.209 6.952 18.120 1.00 97.31 80 GLU A C 1
ATOM 655 O O . GLU A 1 80 ? -14.641 7.312 19.220 1.00 97.31 80 GLU A O 1
ATOM 660 N N . ARG A 1 81 ? -15.045 6.495 17.178 1.00 97.06 81 ARG A N 1
ATOM 661 C CA . ARG A 1 81 ? -16.486 6.328 17.415 1.00 97.06 81 ARG A CA 1
ATOM 662 C C . ARG A 1 81 ? -16.764 5.298 18.510 1.00 97.06 81 ARG A C 1
ATOM 664 O O . ARG A 1 81 ? -17.632 5.566 19.335 1.00 97.06 81 ARG A O 1
ATOM 671 N N . SER A 1 82 ? -16.070 4.158 18.547 1.00 96.12 82 SER A N 1
ATOM 672 C CA . SER A 1 82 ? -16.257 3.175 19.627 1.00 96.12 82 SER A CA 1
ATOM 673 C C . SER A 1 82 ? -15.844 3.747 20.971 1.00 96.12 82 SER A C 1
ATOM 675 O O . SER A 1 82 ? -16.669 3.821 21.878 1.00 96.12 82 SER A O 1
ATOM 677 N N . ARG A 1 83 ? -14.665 4.366 21.036 1.00 96.94 83 ARG A N 1
ATOM 678 C CA . ARG A 1 83 ? -14.164 5.029 22.240 1.00 96.94 83 ARG A CA 1
ATOM 679 C C . ARG A 1 83 ? -15.147 6.050 22.815 1.00 96.94 83 ARG A C 1
ATOM 681 O O . ARG A 1 83 ? -15.385 6.081 24.020 1.00 96.94 83 ARG A O 1
ATOM 688 N N . THR A 1 84 ? -15.752 6.886 21.970 1.00 97.56 84 THR A N 1
ATOM 689 C CA . THR A 1 84 ? -16.766 7.853 22.433 1.00 97.56 84 THR A CA 1
ATOM 690 C C . THR A 1 84 ? -18.044 7.182 22.948 1.00 97.56 84 THR A C 1
ATOM 692 O O . THR A 1 84 ? -18.589 7.624 23.964 1.00 97.56 84 THR A O 1
ATOM 695 N N . ARG A 1 85 ? -18.515 6.103 22.302 1.00 96.62 85 ARG A N 1
ATOM 696 C CA . ARG A 1 85 ? -19.659 5.306 22.786 1.00 96.62 85 ARG A CA 1
ATOM 697 C C . ARG A 1 85 ? -19.350 4.641 24.124 1.00 96.62 85 ARG A C 1
ATOM 699 O O . ARG A 1 85 ? -20.195 4.654 25.017 1.00 96.62 85 ARG A O 1
ATOM 706 N N . ASP A 1 86 ? -18.146 4.117 24.276 1.00 96.94 86 ASP A N 1
ATOM 707 C CA . ASP A 1 86 ? -17.706 3.415 25.474 1.00 96.94 86 ASP A CA 1
ATOM 708 C C . ASP A 1 86 ? -17.567 4.340 26.670 1.00 96.94 86 ASP A C 1
ATOM 710 O O . ASP A 1 86 ? -18.083 4.029 27.743 1.00 96.94 86 ASP A O 1
ATOM 714 N N . LEU A 1 87 ? -17.012 5.537 26.468 1.00 97.38 87 LEU A N 1
ATOM 715 C CA . LEU A 1 87 ? -16.997 6.584 27.490 1.00 97.38 87 LEU A CA 1
ATOM 716 C C . LEU A 1 87 ? -18.411 6.944 27.966 1.00 97.38 87 LEU A C 1
ATOM 718 O O . LEU A 1 87 ? -18.631 7.148 29.163 1.00 97.38 87 LEU A O 1
ATOM 722 N N . HIS A 1 88 ? -19.381 7.010 27.050 1.00 97.69 88 HIS A N 1
ATOM 723 C CA . HIS A 1 88 ? -20.770 7.286 27.407 1.00 97.69 88 HIS A CA 1
ATOM 724 C C . HIS A 1 88 ? -21.386 6.149 28.234 1.00 97.69 88 HIS A C 1
ATOM 726 O O . HIS A 1 88 ? -21.928 6.408 29.310 1.00 97.69 88 HIS A O 1
ATOM 732 N N . ARG A 1 89 ? -21.236 4.896 27.787 1.00 97.12 89 ARG A N 1
ATOM 733 C CA . ARG A 1 89 ? -21.726 3.704 28.502 1.00 97.12 89 ARG A CA 1
ATOM 734 C C . ARG A 1 89 ? -21.097 3.568 29.887 1.00 97.12 89 ARG A C 1
ATOM 736 O O . ARG A 1 89 ? -21.808 3.358 30.868 1.00 97.12 89 ARG A O 1
ATOM 743 N N . GLN A 1 90 ? -19.784 3.773 29.998 1.00 97.62 90 GLN A N 1
ATOM 744 C CA . GLN A 1 90 ? -19.091 3.772 31.285 1.00 97.62 90 GLN A CA 1
ATOM 745 C C . GLN A 1 90 ? -19.646 4.849 32.223 1.00 97.62 90 GLN A C 1
ATOM 747 O O . GLN A 1 90 ? -19.832 4.595 33.412 1.00 97.62 90 GLN A O 1
ATOM 752 N N . ALA A 1 91 ? -19.930 6.053 31.715 1.00 97.75 91 ALA A N 1
ATOM 753 C CA . ALA A 1 91 ? -20.511 7.119 32.523 1.00 97.75 91 ALA A CA 1
ATOM 754 C C . ALA A 1 91 ? -21.919 6.762 33.035 1.00 97.75 91 ALA A C 1
ATOM 756 O O . ALA A 1 91 ? -22.257 7.103 34.169 1.00 97.75 91 ALA A O 1
ATOM 757 N N . GLU A 1 92 ? -22.739 6.075 32.236 1.00 97.50 92 GLU A N 1
ATOM 758 C CA . GLU A 1 92 ? -24.061 5.596 32.659 1.00 97.50 92 GLU A CA 1
ATOM 759 C C . GLU A 1 92 ? -23.971 4.497 33.723 1.00 97.50 92 GLU A C 1
ATOM 761 O O . GLU A 1 92 ? -24.642 4.593 34.753 1.00 97.50 92 GLU A O 1
ATOM 766 N N . CYS A 1 93 ? -23.102 3.502 33.538 1.00 96.69 93 CYS A N 1
ATOM 767 C CA . CYS A 1 93 ? -22.888 2.455 34.538 1.00 96.69 93 CYS A CA 1
ATOM 768 C C . CYS A 1 93 ? -22.341 3.020 35.855 1.00 96.69 93 CYS A C 1
ATOM 770 O O . CYS A 1 93 ? -22.856 2.685 36.920 1.00 96.69 93 CYS A O 1
ATOM 772 N N . LYS A 1 94 ? -21.383 3.957 35.799 1.00 97.19 94 LYS A N 1
ATOM 773 C CA . LYS A 1 94 ? -20.858 4.650 36.991 1.00 97.19 94 LYS A CA 1
ATOM 774 C C . LYS A 1 94 ? -21.948 5.415 37.744 1.00 97.19 94 LYS A C 1
ATOM 776 O O . LYS A 1 94 ? -21.965 5.401 38.971 1.00 97.19 94 LYS A O 1
ATOM 781 N N . LYS A 1 95 ? -22.885 6.056 37.032 1.00 97.62 95 LYS A N 1
ATOM 782 C CA . LYS A 1 95 ? -24.036 6.731 37.662 1.00 97.62 95 LYS A CA 1
ATOM 783 C C . LYS A 1 95 ? -24.958 5.750 38.384 1.00 97.62 95 LYS A C 1
ATOM 785 O O . LYS A 1 95 ? -25.424 6.071 39.472 1.00 97.62 95 LYS A O 1
ATOM 790 N N . ARG A 1 96 ? -25.229 4.585 37.788 1.00 97.00 96 ARG A N 1
ATOM 791 C CA . ARG A 1 96 ? -26.062 3.540 38.405 1.00 97.00 96 ARG A CA 1
ATOM 792 C C . ARG A 1 96 ? -25.419 2.990 39.674 1.00 97.00 96 ARG A C 1
ATOM 794 O O . ARG A 1 96 ? -26.037 3.078 40.731 1.00 97.00 96 ARG A O 1
ATOM 801 N N . LEU A 1 97 ? -24.146 2.605 39.577 1.00 97.56 97 LEU A N 1
ATOM 802 C CA . LEU A 1 97 ? -23.339 2.143 40.705 1.00 97.56 97 LEU A CA 1
ATOM 803 C C . LEU A 1 97 ? -23.345 3.135 41.865 1.00 97.56 97 LEU A C 1
ATOM 805 O O . LEU A 1 97 ? -23.631 2.760 42.999 1.00 97.56 97 LEU A O 1
ATOM 809 N N . HIS A 1 98 ? -23.099 4.415 41.574 1.00 97.69 98 HIS A N 1
ATOM 810 C CA . HIS A 1 98 ? -23.141 5.457 42.593 1.00 97.69 98 HIS A CA 1
ATOM 811 C C . HIS A 1 98 ? -24.536 5.594 43.218 1.00 97.69 98 HIS A C 1
ATOM 813 O O . HIS A 1 98 ? -24.667 5.717 44.431 1.00 97.69 98 HIS A O 1
ATOM 819 N N . GLY A 1 99 ? -25.598 5.514 42.411 1.00 97.00 99 GLY A N 1
ATOM 820 C CA . GLY A 1 99 ? -26.974 5.549 42.902 1.00 97.00 99 GLY A CA 1
ATOM 821 C C . GLY A 1 99 ? -27.330 4.365 43.811 1.00 97.00 99 GLY A C 1
ATOM 822 O O . GLY A 1 99 ? -28.033 4.560 44.806 1.00 97.00 99 GLY A O 1
ATOM 823 N N . ALA A 1 100 ? -26.850 3.158 43.502 1.00 96.19 100 ALA A N 1
ATOM 824 C CA . ALA A 1 100 ? -27.020 1.973 44.342 1.00 96.19 100 ALA A CA 1
ATOM 825 C C . ALA A 1 100 ? -26.212 2.087 45.649 1.00 96.19 100 ALA A C 1
ATOM 827 O O . ALA A 1 100 ? -26.751 1.859 46.734 1.00 96.19 100 ALA A O 1
ATOM 828 N N . GLU A 1 101 ? -24.965 2.557 45.574 1.00 97.56 101 GLU A N 1
ATOM 829 C CA . GLU A 1 101 ? -24.115 2.833 46.737 1.00 97.56 101 GLU A CA 1
ATOM 830 C C . GLU A 1 101 ? -24.741 3.891 47.669 1.00 97.56 101 GLU A C 1
ATOM 832 O O . GLU A 1 101 ? -24.776 3.735 48.891 1.00 97.56 101 GLU A O 1
ATOM 837 N N . GLU A 1 102 ? -25.314 4.963 47.118 1.00 97.94 102 GLU A N 1
ATOM 838 C CA . GLU A 1 102 ? -26.047 5.971 47.889 1.00 97.94 102 GLU A CA 1
ATOM 839 C C . GLU A 1 102 ? -27.304 5.408 48.570 1.00 97.94 102 GLU A C 1
ATOM 841 O O . GLU A 1 102 ? -27.711 5.911 49.622 1.00 97.94 102 GLU A O 1
ATOM 846 N N . GLN A 1 103 ? -27.976 4.417 47.974 1.00 97.25 103 GLN A N 1
ATOM 847 C CA . GLN A 1 103 ? -29.136 3.755 48.587 1.00 97.25 103 GLN A CA 1
ATOM 848 C C . GLN A 1 103 ? -28.719 2.866 49.757 1.00 97.25 103 GLN A C 1
ATOM 850 O O . GLN A 1 103 ? -29.339 2.945 50.818 1.00 97.25 103 GLN A O 1
ATOM 855 N N . ILE A 1 104 ? -27.642 2.098 49.596 1.00 97.75 104 ILE A N 1
ATOM 856 C CA . ILE A 1 104 ? -27.024 1.302 50.664 1.00 97.75 104 ILE A CA 1
ATOM 857 C C . ILE A 1 104 ? -26.671 2.203 51.853 1.00 97.75 104 ILE A C 1
ATOM 859 O O . ILE A 1 104 ? -27.203 2.017 52.946 1.00 97.75 104 ILE A O 1
ATOM 863 N N . ASN A 1 105 ? -25.900 3.269 51.610 1.00 97.62 105 ASN A N 1
ATOM 864 C CA . ASN A 1 105 ? -25.499 4.236 52.638 1.00 97.62 105 ASN A CA 1
ATOM 865 C C . ASN A 1 105 ? -26.692 4.899 53.353 1.00 97.62 105 ASN A C 1
ATOM 867 O O . ASN A 1 105 ? -26.595 5.312 54.512 1.00 97.62 105 ASN A O 1
ATOM 871 N N . ARG A 1 106 ? -27.820 5.089 52.655 1.00 97.56 106 ARG A N 1
ATOM 872 C CA . ARG A 1 106 ? -29.053 5.624 53.253 1.00 97.56 106 ARG A CA 1
ATOM 873 C C . ARG A 1 106 ? -29.709 4.607 54.179 1.00 97.56 106 ARG A C 1
ATOM 875 O O . ARG A 1 106 ? -30.039 4.970 55.305 1.00 97.56 106 ARG A O 1
ATOM 882 N N . LEU A 1 107 ? -29.857 3.363 53.727 1.00 96.00 107 LEU A N 1
ATOM 883 C CA . LEU A 1 107 ? -30.442 2.282 54.518 1.00 96.00 107 LEU A CA 1
ATOM 884 C C . LEU A 1 107 ? -29.601 1.978 55.764 1.00 96.00 107 LEU A C 1
ATOM 886 O O . LEU A 1 107 ? -30.168 1.846 56.842 1.00 96.00 107 LEU A O 1
ATOM 890 N N . GLU A 1 108 ? -28.270 1.969 55.661 1.00 96.25 108 GLU A N 1
ATOM 891 C CA . GLU A 1 108 ? -27.368 1.829 56.816 1.00 96.25 108 GLU A CA 1
ATOM 892 C C . GLU A 1 108 ? -27.621 2.914 57.873 1.00 96.25 108 GLU A C 1
ATOM 894 O O . GLU A 1 108 ? -27.866 2.614 59.040 1.00 96.25 108 GLU A O 1
ATOM 899 N N . LYS A 1 109 ? -27.688 4.186 57.454 1.00 96.12 109 LYS A N 1
ATOM 900 C CA . LYS A 1 109 ? -27.994 5.310 58.358 1.00 96.12 109 LYS A CA 1
ATOM 901 C C . LYS A 1 109 ?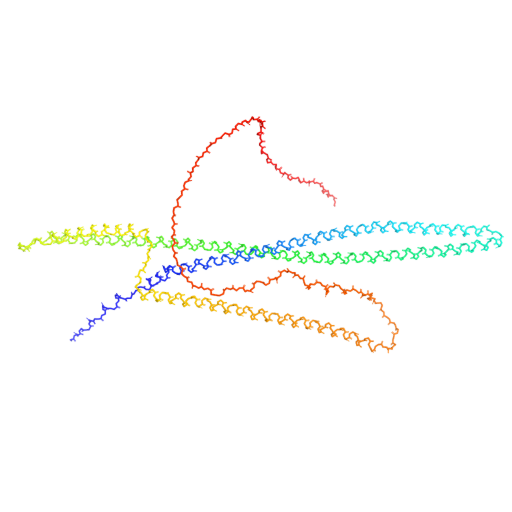 -29.390 5.230 58.973 1.00 96.12 109 LYS A C 1
ATOM 903 O O . LYS A 1 109 ? -29.607 5.798 60.043 1.00 96.12 109 LYS A O 1
ATOM 908 N N . GLU A 1 110 ? -30.360 4.643 58.278 1.00 95.12 110 GLU A N 1
ATOM 909 C CA . GLU A 1 110 ? -31.708 4.418 58.808 1.00 95.12 110 GLU A CA 1
ATOM 910 C C . GLU A 1 110 ? -31.723 3.270 59.830 1.00 95.12 110 GLU A C 1
ATOM 912 O O . GLU A 1 110 ? -32.417 3.386 60.841 1.00 95.12 110 GLU A O 1
ATOM 917 N N . ILE A 1 111 ? -30.921 2.216 59.619 1.00 94.75 111 ILE A N 1
ATOM 918 C CA . ILE A 1 111 ? -30.742 1.106 60.571 1.00 94.75 111 ILE A CA 1
ATOM 919 C C . ILE A 1 111 ? -30.110 1.629 61.860 1.00 94.75 111 ILE A C 1
ATOM 921 O O . ILE A 1 111 ? -30.646 1.369 62.934 1.00 94.75 111 ILE A O 1
ATOM 925 N N . ASP A 1 112 ? -29.050 2.436 61.759 1.00 93.31 112 ASP A N 1
ATOM 926 C CA . ASP A 1 112 ? -28.353 3.015 62.918 1.00 93.31 112 ASP A CA 1
ATOM 927 C C . ASP A 1 112 ? -29.260 3.886 63.802 1.00 93.31 112 ASP A C 1
ATOM 929 O O . ASP A 1 112 ? -29.027 4.041 65.001 1.00 93.31 112 ASP A O 1
ATOM 933 N N . LYS A 1 113 ? -30.298 4.489 63.211 1.00 92.38 113 LYS A N 1
ATOM 934 C CA . LYS A 1 113 ? -31.259 5.358 63.909 1.00 92.38 113 LYS A CA 1
ATOM 935 C C . LYS A 1 113 ? -32.488 4.606 64.420 1.00 92.38 113 LYS A C 1
ATOM 937 O O . LYS A 1 113 ? -33.309 5.205 65.115 1.00 92.38 113 LYS A O 1
ATOM 942 N N . CYS A 1 114 ? -32.660 3.340 64.051 1.00 90.31 114 CYS A N 1
ATOM 943 C CA . CYS A 1 114 ? -33.837 2.564 64.401 1.00 90.31 114 CYS A CA 1
ATOM 944 C C . CYS A 1 114 ? -33.740 2.007 65.830 1.00 90.31 114 CYS A C 1
ATOM 946 O O . CYS A 1 114 ? -32.689 1.549 66.261 1.00 90.31 114 CYS A O 1
ATOM 948 N N . SER A 1 115 ? -34.848 2.045 66.576 1.00 87.69 115 SER A N 1
ATOM 949 C CA . SER A 1 115 ? -34.946 1.459 67.925 1.00 87.69 115 SER A CA 1
ATOM 950 C C . SER A 1 115 ? -35.915 0.274 68.011 1.00 87.69 115 SER A C 1
ATOM 952 O O . SER A 1 115 ? -35.956 -0.390 69.043 1.00 87.69 115 SER A O 1
ATOM 954 N N . ASP A 1 116 ? -36.711 0.029 66.964 1.00 92.75 116 ASP A N 1
ATOM 955 C CA . ASP A 1 116 ? -37.711 -1.042 66.914 1.00 92.75 116 ASP A CA 1
ATOM 956 C C . ASP A 1 116 ? -37.124 -2.273 66.196 1.00 92.75 116 ASP A C 1
ATOM 958 O O . ASP A 1 116 ? -36.800 -2.170 65.010 1.00 92.75 116 ASP A O 1
ATOM 962 N N . PRO A 1 117 ? -36.981 -3.424 66.876 1.00 88.44 117 PRO A N 1
ATOM 963 C CA . PRO A 1 117 ? -36.328 -4.605 66.318 1.00 88.44 117 PRO A CA 1
ATOM 964 C C . PRO A 1 117 ? -37.051 -5.210 65.103 1.00 88.44 117 PRO A C 1
ATOM 966 O O . PRO A 1 117 ? -36.375 -5.674 64.183 1.00 88.44 117 PRO A O 1
ATOM 969 N N . ASP A 1 118 ? -38.387 -5.167 65.044 1.00 88.69 118 ASP A N 1
ATOM 970 C CA . ASP A 1 118 ? -39.144 -5.742 63.919 1.00 88.69 118 ASP A CA 1
ATOM 971 C C . ASP A 1 118 ? -38.980 -4.876 62.658 1.00 88.69 118 ASP A C 1
ATOM 973 O O . ASP A 1 118 ? -38.774 -5.373 61.546 1.00 88.69 118 ASP A O 1
ATOM 977 N N . TRP A 1 119 ? -38.999 -3.549 62.830 1.00 89.81 119 TRP A N 1
ATOM 978 C CA . TRP A 1 119 ? -38.722 -2.606 61.744 1.00 89.81 119 TRP A CA 1
ATOM 979 C C . TRP A 1 119 ? -37.256 -2.657 61.299 1.00 89.81 119 TRP A C 1
ATOM 981 O O . TRP A 1 119 ? -36.968 -2.592 60.099 1.00 89.81 119 TRP A O 1
ATOM 991 N N . GLN A 1 120 ? -36.332 -2.811 62.251 1.00 93.12 120 GLN A N 1
ATOM 992 C CA . GLN A 1 120 ? -34.903 -2.948 61.991 1.00 93.12 120 GLN A CA 1
ATOM 993 C C . GLN A 1 120 ? -34.616 -4.175 61.119 1.00 93.12 120 GLN A C 1
ATOM 995 O O . GLN A 1 120 ? -33.894 -4.049 60.131 1.00 93.12 120 GLN A O 1
ATOM 1000 N N . GLN A 1 121 ? -35.239 -5.323 61.405 1.00 92.94 121 GLN A N 1
ATOM 1001 C CA . GLN A 1 121 ? -35.080 -6.537 60.599 1.00 92.94 121 GLN A CA 1
ATOM 1002 C C . GLN A 1 121 ? -35.512 -6.325 59.137 1.00 92.94 121 GLN A C 1
ATOM 1004 O O . GLN A 1 121 ? -34.751 -6.632 58.216 1.00 92.94 121 GLN A O 1
ATOM 1009 N N . GLY A 1 122 ? -36.684 -5.723 58.903 1.00 94.31 122 GLY A N 1
ATOM 1010 C CA . GLY A 1 122 ? -37.158 -5.429 57.545 1.00 94.31 122 GLY A CA 1
ATOM 1011 C C . GLY A 1 122 ? -36.305 -4.391 56.798 1.00 94.31 122 GLY A C 1
ATOM 1012 O O . GLY A 1 122 ? -36.319 -4.326 55.566 1.00 94.31 122 GLY A O 1
ATOM 1013 N N . LEU A 1 123 ? -35.563 -3.546 57.516 1.00 94.38 123 LEU A N 1
ATOM 1014 C CA . LEU A 1 123 ? -34.611 -2.604 56.930 1.00 94.38 123 LEU A CA 1
ATOM 1015 C C . LEU A 1 123 ? -33.273 -3.282 56.593 1.00 94.38 123 LEU A C 1
ATOM 1017 O O . LEU A 1 123 ? -32.714 -3.022 55.530 1.00 94.38 123 LEU A O 1
ATOM 1021 N N . THR A 1 124 ? -32.812 -4.214 57.431 1.00 95.00 124 THR A N 1
ATOM 1022 C CA . THR A 1 124 ? -31.644 -5.065 57.155 1.00 95.00 124 THR A CA 1
ATOM 1023 C C . THR A 1 124 ? -31.866 -5.972 55.943 1.00 95.00 124 THR A C 1
ATOM 1025 O O . THR A 1 124 ? -30.968 -6.113 55.117 1.00 95.00 124 THR A O 1
ATOM 1028 N N . GLU A 1 125 ? -33.060 -6.546 55.775 1.00 96.06 125 GLU A N 1
ATOM 1029 C CA . GLU A 1 125 ? -33.401 -7.333 54.579 1.00 96.06 125 GLU A CA 1
ATOM 1030 C C . GLU A 1 125 ? -33.386 -6.477 53.304 1.00 96.06 125 GLU A C 1
ATOM 1032 O O . GLU A 1 125 ? -32.822 -6.884 52.287 1.00 96.06 125 GLU A O 1
ATOM 1037 N N . ARG A 1 126 ? -33.929 -5.252 53.367 1.00 96.88 126 ARG A N 1
ATOM 1038 C CA . ARG A 1 126 ? -33.846 -4.285 52.259 1.00 96.88 126 ARG A CA 1
ATOM 1039 C C . ARG A 1 126 ? -32.406 -3.892 51.944 1.00 96.88 126 ARG A C 1
ATOM 1041 O O . ARG A 1 126 ? -32.053 -3.829 50.772 1.00 96.88 126 ARG A O 1
ATOM 1048 N N . LEU A 1 127 ? -31.583 -3.657 52.965 1.00 97.44 127 LEU A N 1
ATOM 1049 C CA . LEU A 1 127 ? -30.161 -3.362 52.801 1.00 97.44 127 LEU A CA 1
ATOM 1050 C C . LEU A 1 127 ? -29.438 -4.522 52.110 1.00 97.44 127 LEU A C 1
ATOM 1052 O O . LEU A 1 127 ? -28.718 -4.297 51.143 1.00 97.44 127 LEU A O 1
ATOM 1056 N N . ARG A 1 128 ? -29.685 -5.764 52.543 1.00 97.81 128 ARG A N 1
ATOM 1057 C CA . ARG A 1 128 ? -29.125 -6.961 51.904 1.00 97.81 128 ARG A CA 1
ATOM 1058 C C . ARG A 1 128 ? -29.508 -7.049 50.426 1.00 97.81 128 ARG A C 1
ATOM 1060 O O . ARG A 1 128 ? -28.638 -7.280 49.595 1.00 97.81 128 ARG A O 1
ATOM 1067 N N . HIS A 1 129 ? -30.779 -6.826 50.092 1.00 97.69 129 HIS A N 1
ATOM 1068 C CA . HIS A 1 129 ? -31.215 -6.825 48.697 1.00 97.69 129 HIS A CA 1
ATOM 1069 C C . HIS A 1 129 ? -30.544 -5.710 47.876 1.00 97.69 129 HIS A C 1
ATOM 1071 O O . HIS A 1 129 ? -30.141 -5.941 46.740 1.00 97.69 129 HIS A O 1
ATOM 1077 N N . GLN A 1 130 ? -30.370 -4.515 48.452 1.00 97.56 130 GLN A N 1
ATOM 1078 C CA . GLN A 1 130 ? -29.645 -3.428 47.785 1.00 97.56 130 GLN A CA 1
ATOM 1079 C C . GLN A 1 130 ? -28.161 -3.748 47.572 1.00 97.56 130 GLN A C 1
ATOM 1081 O O . GLN A 1 130 ? -27.629 -3.425 46.514 1.00 97.56 130 GLN A O 1
ATOM 1086 N N . PHE A 1 131 ? -27.504 -4.433 48.512 1.00 98.12 131 PHE A N 1
ATOM 1087 C CA . PHE A 1 131 ? -26.145 -4.942 48.309 1.00 98.12 131 PHE A CA 1
ATOM 1088 C C . PHE A 1 131 ? -26.068 -5.956 47.164 1.00 98.12 131 PHE A C 1
ATOM 1090 O O . PHE A 1 131 ? -25.171 -5.861 46.334 1.00 98.12 131 PHE A O 1
ATOM 1097 N N . GLU A 1 132 ? -27.014 -6.895 47.078 1.00 97.56 132 GLU A N 1
ATOM 1098 C CA . GLU A 1 132 ? -27.073 -7.860 45.970 1.00 97.56 132 GLU A CA 1
ATOM 1099 C C . GLU A 1 132 ? -27.243 -7.152 44.612 1.00 97.56 132 GLU A C 1
ATOM 1101 O O . GLU A 1 132 ? -26.589 -7.524 43.636 1.00 97.56 132 GLU A O 1
ATOM 1106 N N . LEU A 1 133 ? -28.064 -6.095 44.551 1.00 96.75 133 LEU A N 1
ATOM 1107 C CA . LEU A 1 133 ? -28.203 -5.259 43.355 1.00 96.75 133 LEU A CA 1
ATOM 1108 C C . LEU A 1 133 ? -26.909 -4.507 43.023 1.00 96.75 133 LEU A C 1
ATOM 1110 O O . LEU A 1 133 ? -26.486 -4.528 41.872 1.00 96.75 133 LEU A O 1
ATOM 1114 N N . PHE A 1 134 ? -26.261 -3.883 44.007 1.00 97.94 134 PHE A N 1
ATOM 1115 C CA . PHE A 1 134 ? -24.992 -3.178 43.811 1.00 97.94 134 PHE A CA 1
ATOM 1116 C C . PHE A 1 134 ? -23.887 -4.106 43.292 1.00 97.94 134 PHE A C 1
ATOM 1118 O O . PHE A 1 134 ? -23.202 -3.762 42.332 1.00 97.94 134 PHE A O 1
ATOM 1125 N N . GLU A 1 135 ? -23.745 -5.303 43.864 1.00 98.12 135 GLU A N 1
ATOM 1126 C CA . GLU A 1 135 ? -22.778 -6.302 43.395 1.00 98.12 135 GLU A CA 1
ATOM 1127 C C . GLU A 1 135 ? -23.083 -6.768 41.964 1.00 98.12 135 GLU A C 1
ATOM 1129 O O . GLU A 1 135 ? -22.170 -6.914 41.149 1.00 98.12 135 GLU A O 1
ATOM 1134 N N . ALA A 1 136 ? -24.363 -6.939 41.617 1.00 96.88 136 ALA A N 1
ATOM 1135 C CA . ALA A 1 136 ? -24.761 -7.240 40.245 1.00 96.88 136 ALA A CA 1
ATOM 1136 C C . ALA A 1 136 ? -24.423 -6.088 39.281 1.00 96.88 136 ALA A C 1
ATOM 1138 O O . ALA A 1 136 ? -23.924 -6.336 38.184 1.00 96.88 136 ALA A O 1
ATOM 1139 N N . GLU A 1 137 ? -24.648 -4.831 39.675 1.00 97.12 137 GLU A N 1
ATOM 1140 C CA . GLU A 1 137 ? -24.258 -3.662 38.875 1.00 97.12 137 GLU A CA 1
ATOM 1141 C C . GLU A 1 137 ? -22.741 -3.527 38.729 1.00 97.12 137 GLU A C 1
ATOM 1143 O O . GLU A 1 137 ? -22.269 -3.155 37.655 1.00 97.12 137 GLU A O 1
ATOM 1148 N N . ARG A 1 138 ? -21.977 -3.874 39.769 1.00 98.19 138 ARG A N 1
ATOM 1149 C CA . ARG A 1 138 ? -20.511 -3.871 39.749 1.00 98.19 138 ARG A CA 1
ATOM 1150 C C . ARG A 1 138 ? -19.981 -4.899 38.769 1.00 98.19 138 ARG A C 1
ATOM 1152 O O . ARG A 1 138 ? -19.164 -4.553 37.925 1.00 98.19 138 ARG A O 1
ATOM 1159 N N . LYS A 1 139 ? -20.523 -6.116 38.809 1.00 98.25 139 LYS A N 1
ATOM 1160 C CA . LYS A 1 139 ? -20.186 -7.155 37.838 1.00 98.25 139 LYS A CA 1
ATOM 1161 C C . LYS A 1 139 ? -20.541 -6.738 36.409 1.00 98.25 139 LYS A C 1
ATOM 1163 O O . LYS A 1 139 ? -19.721 -6.884 35.518 1.00 98.25 139 LYS A O 1
ATOM 1168 N N . LEU A 1 140 ? -21.725 -6.160 36.190 1.00 96.75 140 LEU A N 1
ATOM 1169 C CA . LEU A 1 140 ? -22.115 -5.654 34.867 1.00 96.75 140 LEU A CA 1
ATOM 1170 C C . LEU A 1 140 ? -21.177 -4.551 34.357 1.00 96.75 140 LEU A C 1
ATOM 1172 O O . LEU A 1 140 ? -20.983 -4.422 33.151 1.00 96.75 140 LEU A O 1
ATOM 1176 N N . PHE A 1 141 ? -20.632 -3.730 35.255 1.00 98.12 141 PHE A N 1
ATOM 1177 C CA . PHE A 1 141 ? -19.641 -2.722 34.902 1.00 98.12 141 PHE A CA 1
ATOM 1178 C C . PHE A 1 141 ? -18.278 -3.344 34.575 1.00 98.12 141 PHE A C 1
ATOM 1180 O O . PHE A 1 141 ? -17.690 -2.969 33.568 1.00 98.12 141 PHE A O 1
ATOM 1187 N N . GLU A 1 142 ? -17.820 -4.317 35.366 1.00 98.19 142 GLU A N 1
ATOM 1188 C CA . GLU A 1 142 ? -16.599 -5.085 35.089 1.00 98.19 142 GLU A CA 1
ATOM 1189 C C . GLU A 1 142 ? -16.702 -5.793 33.723 1.00 98.19 142 GLU A C 1
ATOM 1191 O O . GLU A 1 142 ? -15.847 -5.587 32.866 1.00 98.19 142 GLU A O 1
ATOM 1196 N N . ASP A 1 143 ? -17.786 -6.535 33.468 1.00 98.19 143 ASP A N 1
ATOM 1197 C CA . ASP A 1 143 ? -18.038 -7.229 32.194 1.00 98.19 143 ASP A CA 1
ATOM 1198 C C . ASP A 1 143 ? -18.060 -6.249 30.998 1.00 98.19 143 ASP A C 1
ATOM 1200 O O . ASP A 1 143 ? -17.555 -6.562 29.918 1.00 98.19 143 ASP A O 1
ATOM 1204 N N . LEU A 1 144 ? -18.610 -5.040 31.188 1.00 97.62 144 LEU A N 1
ATOM 1205 C CA . LEU A 1 144 ? -18.585 -3.980 30.175 1.00 97.62 144 LEU A CA 1
ATOM 1206 C C . LEU A 1 144 ? -17.151 -3.515 29.878 1.00 97.62 144 LEU A C 1
ATOM 1208 O O . LEU A 1 144 ? -16.809 -3.357 28.710 1.00 97.62 144 LEU A O 1
ATOM 1212 N N . GLU A 1 145 ? -16.328 -3.270 30.901 1.00 96.62 145 GLU A N 1
ATOM 1213 C CA . GLU A 1 145 ? -14.937 -2.833 30.715 1.00 96.62 145 GLU A CA 1
ATOM 1214 C C . GLU A 1 145 ? -14.086 -3.922 30.048 1.00 96.62 145 GLU A C 1
ATOM 1216 O O . GLU A 1 145 ? -13.279 -3.608 29.173 1.00 96.62 145 GLU A O 1
ATOM 1221 N N . PHE A 1 146 ? -14.302 -5.195 30.391 1.00 98.50 146 PHE A N 1
ATOM 1222 C CA . PHE A 1 146 ? -13.631 -6.310 29.720 1.00 98.50 146 PHE A CA 1
ATOM 1223 C C . PHE A 1 146 ? -13.998 -6.391 28.238 1.00 98.50 146 PHE A C 1
ATOM 1225 O O . PHE A 1 146 ? -13.100 -6.416 27.399 1.00 98.50 146 PHE A O 1
ATOM 1232 N N . GLY A 1 147 ? -15.290 -6.338 27.900 1.00 97.81 147 GLY A N 1
ATOM 1233 C CA . GLY A 1 147 ? -15.721 -6.371 26.499 1.00 97.81 147 GLY A CA 1
ATOM 1234 C C . GLY A 1 147 ? -15.183 -5.193 25.676 1.00 97.81 147 GLY A C 1
ATOM 1235 O O . GLY A 1 147 ? -14.845 -5.355 24.507 1.00 97.81 147 GLY A O 1
ATOM 1236 N N . GLN A 1 148 ? -15.040 -4.014 26.289 1.00 97.38 148 GLN A N 1
ATOM 1237 C CA . GLN A 1 148 ? -14.433 -2.847 25.636 1.00 97.38 148 GLN A CA 1
ATOM 1238 C C . GLN A 1 148 ? -12.949 -3.054 25.327 1.00 97.38 148 GLN A C 1
ATOM 1240 O O . GLN A 1 148 ? -12.490 -2.673 24.253 1.00 97.38 148 GLN A O 1
ATOM 1245 N N . LEU A 1 149 ? -12.201 -3.664 26.249 1.00 97.75 149 LEU A N 1
ATOM 1246 C CA . LEU A 1 149 ? -10.787 -3.973 26.034 1.00 97.75 149 LEU A CA 1
ATOM 1247 C C . LEU A 1 149 ? -10.592 -5.019 24.930 1.00 97.75 149 LEU A C 1
ATOM 1249 O O . LEU A 1 149 ? -9.656 -4.891 24.145 1.00 97.75 149 LEU A O 1
ATOM 1253 N N . GLU A 1 150 ? -11.465 -6.025 24.855 1.00 97.88 150 GLU A N 1
ATOM 1254 C CA . GLU A 1 150 ? -11.449 -7.026 23.780 1.00 97.88 150 GLU A CA 1
ATOM 1255 C C . GLU A 1 150 ? -11.717 -6.380 22.413 1.00 97.88 150 GLU A C 1
ATOM 1257 O O . GLU A 1 150 ? -10.923 -6.548 21.487 1.00 97.88 150 GLU A O 1
ATOM 1262 N N . GLU A 1 151 ? -12.768 -5.558 22.305 1.00 96.44 151 GLU A N 1
ATOM 1263 C CA . GLU A 1 151 ? -13.084 -4.837 21.066 1.00 96.44 151 GLU A CA 1
ATOM 1264 C C . GLU A 1 151 ? -11.945 -3.882 20.656 1.00 96.44 151 GLU A C 1
ATOM 1266 O O . GLU A 1 151 ? -11.569 -3.826 19.482 1.00 96.44 151 GLU A O 1
ATOM 1271 N N . GLU A 1 152 ? -11.352 -3.147 21.606 1.00 96.25 152 GLU A N 1
ATOM 1272 C CA . GLU A 1 152 ? -10.214 -2.258 21.337 1.00 96.25 152 GLU A CA 1
ATOM 1273 C C . GLU A 1 152 ? -8.987 -3.045 20.857 1.00 96.25 152 GLU A C 1
ATOM 1275 O O . GLU A 1 152 ? -8.329 -2.631 19.898 1.00 96.25 152 GLU A O 1
ATOM 1280 N N . ALA A 1 153 ? -8.696 -4.194 21.470 1.00 97.06 153 ALA A N 1
ATOM 1281 C CA . ALA A 1 153 ? -7.594 -5.057 21.061 1.00 97.06 153 ALA A CA 1
ATOM 1282 C C . ALA A 1 153 ? -7.783 -5.590 19.631 1.00 97.06 153 ALA A C 1
ATOM 1284 O O . ALA A 1 153 ? -6.841 -5.536 18.835 1.00 97.06 153 ALA A O 1
ATOM 1285 N N . ASP A 1 154 ? -8.990 -6.034 19.276 1.00 97.12 154 ASP A N 1
ATOM 1286 C CA . ASP A 1 154 ? -9.307 -6.527 17.932 1.00 97.12 154 ASP A CA 1
ATOM 1287 C C . ASP A 1 154 ? -9.183 -5.427 16.869 1.00 97.12 154 ASP A C 1
ATOM 1289 O O . ASP A 1 154 ? -8.584 -5.632 15.805 1.00 97.12 154 ASP A O 1
ATOM 1293 N N . LEU A 1 155 ? -9.697 -4.226 17.159 1.00 96.56 155 LEU A N 1
ATOM 1294 C CA . LEU A 1 155 ? -9.580 -3.077 16.260 1.00 96.56 155 LEU A CA 1
ATOM 1295 C C . LEU A 1 155 ? -8.118 -2.650 16.071 1.00 96.56 155 LEU A C 1
ATOM 1297 O O . LEU A 1 155 ? -7.696 -2.376 14.941 1.00 96.56 155 LEU A O 1
ATOM 1301 N N . LEU A 1 156 ? -7.329 -2.623 17.150 1.00 97.31 156 LEU A N 1
ATOM 1302 C CA . LEU A 1 156 ? -5.901 -2.311 17.092 1.00 97.31 156 LEU A CA 1
ATOM 1303 C C . LEU A 1 156 ? -5.128 -3.361 16.291 1.00 97.31 156 LEU A C 1
ATOM 1305 O O . LEU A 1 156 ? -4.324 -2.987 15.435 1.00 97.31 156 LEU A O 1
ATOM 1309 N N . ALA A 1 157 ? -5.404 -4.648 16.497 1.00 97.81 157 ALA A N 1
ATOM 1310 C CA . ALA A 1 157 ? -4.793 -5.725 15.724 1.00 97.81 157 ALA A CA 1
ATOM 1311 C C . ALA A 1 157 ? -5.117 -5.596 14.225 1.00 97.81 157 ALA A C 1
ATOM 1313 O O . ALA A 1 157 ? -4.215 -5.636 13.386 1.00 97.81 157 ALA A O 1
ATOM 1314 N N . GLY A 1 158 ? -6.387 -5.353 13.878 1.00 97.62 158 GLY A N 1
ATOM 1315 C CA . GLY A 1 158 ? -6.805 -5.127 12.492 1.00 97.62 158 GLY A CA 1
ATOM 1316 C C . GLY A 1 158 ? -6.149 -3.894 11.857 1.00 97.62 158 GLY A C 1
ATOM 1317 O O . GLY A 1 158 ? -5.751 -3.920 10.689 1.00 97.62 158 GLY A O 1
ATOM 1318 N N . ARG A 1 159 ? -5.976 -2.816 12.630 1.00 97.88 159 ARG A N 1
ATOM 1319 C CA . ARG A 1 159 ? -5.247 -1.619 12.195 1.00 97.88 159 ARG A CA 1
ATOM 1320 C C . ARG A 1 159 ? -3.767 -1.904 11.955 1.00 97.88 159 ARG A C 1
ATOM 1322 O O . ARG A 1 159 ? -3.219 -1.418 10.967 1.00 97.88 159 ARG A O 1
ATOM 1329 N N . GLU A 1 160 ? -3.108 -2.645 12.841 1.00 97.75 160 GLU A N 1
ATOM 1330 C CA . GLU A 1 160 ? -1.695 -3.003 12.686 1.00 97.75 160 GLU A CA 1
ATOM 1331 C C . GLU A 1 160 ? -1.448 -3.872 11.451 1.00 97.75 160 GLU A C 1
ATOM 1333 O O . GLU A 1 160 ? -0.456 -3.651 10.752 1.00 97.75 160 GLU A O 1
ATOM 1338 N N . GLU A 1 161 ? -2.355 -4.802 11.149 1.00 98.12 161 GLU A N 1
ATOM 1339 C CA . GLU A 1 161 ? -2.278 -5.634 9.946 1.00 98.12 161 GLU A CA 1
ATOM 1340 C C . GLU A 1 161 ? -2.374 -4.783 8.674 1.00 98.12 161 GLU A C 1
ATOM 1342 O O . GLU A 1 161 ? -1.484 -4.809 7.823 1.00 98.12 161 GLU A O 1
ATOM 1347 N N . LEU A 1 162 ? -3.383 -3.911 8.586 1.00 98.19 162 LEU A N 1
ATOM 1348 C CA . LEU A 1 162 ? -3.510 -3.001 7.446 1.00 98.19 162 LEU A CA 1
ATOM 1349 C C . LEU A 1 162 ? -2.329 -2.032 7.343 1.00 98.19 162 LEU A C 1
ATOM 1351 O O . LEU A 1 162 ? -1.887 -1.706 6.240 1.00 98.19 162 LEU A O 1
ATOM 1355 N N . GLN A 1 163 ? -1.783 -1.576 8.471 1.00 98.38 163 GLN A N 1
ATOM 1356 C CA . GLN A 1 163 ? -0.605 -0.716 8.471 1.00 98.38 163 GLN A CA 1
ATOM 1357 C C . GLN A 1 163 ? 0.628 -1.464 7.945 1.00 98.38 163 GLN A C 1
ATOM 1359 O O . GLN A 1 163 ? 1.408 -0.880 7.186 1.00 98.38 163 GLN A O 1
ATOM 1364 N N . ARG A 1 164 ? 0.792 -2.751 8.285 1.00 98.56 164 ARG A N 1
ATOM 1365 C CA . ARG A 1 164 ? 1.829 -3.610 7.697 1.00 98.56 164 ARG A CA 1
ATOM 1366 C C . ARG A 1 164 ? 1.656 -3.720 6.186 1.00 98.56 164 ARG A C 1
ATOM 1368 O O . ARG A 1 164 ? 2.607 -3.400 5.469 1.00 98.56 164 ARG A O 1
ATOM 1375 N N . GLU A 1 165 ? 0.457 -4.037 5.701 1.00 98.38 165 GLU A N 1
ATOM 1376 C CA . GLU A 1 165 ? 0.170 -4.095 4.260 1.00 98.38 165 GLU A CA 1
ATOM 1377 C C . GLU A 1 165 ? 0.486 -2.768 3.547 1.00 98.38 165 GLU A C 1
ATOM 1379 O O . GLU A 1 165 ? 1.121 -2.756 2.490 1.00 98.38 165 GLU A O 1
ATOM 1384 N N . VAL A 1 166 ? 0.108 -1.625 4.136 1.00 98.62 166 VAL A N 1
ATOM 1385 C CA . VAL A 1 166 ? 0.425 -0.291 3.596 1.00 98.62 166 VAL A CA 1
ATOM 1386 C C . VAL A 1 166 ? 1.934 -0.086 3.492 1.00 98.62 166 VAL A C 1
ATOM 1388 O O . VAL A 1 166 ? 2.405 0.460 2.490 1.00 98.62 166 VAL A O 1
ATOM 1391 N N . THR A 1 167 ? 2.705 -0.490 4.505 1.00 98.56 167 THR A N 1
ATOM 1392 C CA . THR A 1 167 ? 4.168 -0.346 4.474 1.00 98.56 167 THR A CA 1
ATOM 1393 C C . THR A 1 167 ? 4.815 -1.243 3.423 1.00 98.56 167 THR A C 1
ATOM 1395 O O . THR A 1 167 ? 5.639 -0.751 2.655 1.00 98.56 167 THR A O 1
ATOM 1398 N N . GLU A 1 168 ? 4.405 -2.508 3.319 1.00 98.31 168 GLU A N 1
ATOM 1399 C CA . GLU A 1 168 ? 4.918 -3.448 2.317 1.00 98.31 168 GLU A CA 1
ATOM 1400 C C . GLU A 1 168 ? 4.588 -2.993 0.890 1.00 98.31 168 GLU A C 1
ATOM 1402 O O . GLU A 1 168 ? 5.444 -2.965 0.005 1.00 98.31 168 GLU A O 1
ATOM 1407 N N . LEU A 1 169 ? 3.347 -2.575 0.647 1.00 98.31 169 LEU A N 1
ATOM 1408 C CA . LEU A 1 169 ? 2.951 -2.109 -0.674 1.00 98.31 169 LEU A CA 1
ATOM 1409 C C . LEU A 1 169 ? 3.636 -0.774 -1.018 1.00 98.31 169 LEU A C 1
ATOM 1411 O O . LEU A 1 169 ? 4.038 -0.564 -2.160 1.00 98.31 169 LEU A O 1
ATOM 1415 N N . SER A 1 170 ? 3.865 0.102 -0.031 1.00 98.56 170 SER A N 1
ATOM 1416 C CA . SER A 1 170 ? 4.627 1.345 -0.232 1.00 98.56 170 SER A CA 1
ATOM 1417 C C . SER A 1 170 ? 6.081 1.083 -0.635 1.00 98.56 170 SER A C 1
ATOM 1419 O O . SER A 1 170 ? 6.600 1.787 -1.502 1.00 98.56 170 SER A O 1
ATOM 1421 N N . THR A 1 171 ? 6.753 0.090 -0.041 1.00 98.38 171 THR A N 1
ATOM 1422 C CA . THR A 1 171 ? 8.130 -0.257 -0.436 1.00 98.38 171 THR A CA 1
ATOM 1423 C C . THR A 1 171 ? 8.162 -0.871 -1.835 1.00 98.38 171 THR A C 1
ATOM 1425 O O . THR A 1 171 ? 9.008 -0.488 -2.641 1.00 98.38 171 THR A O 1
ATOM 1428 N N . ARG A 1 172 ? 7.194 -1.730 -2.184 1.00 98.12 172 ARG A N 1
ATOM 1429 C CA . ARG A 1 172 ? 7.034 -2.275 -3.548 1.00 98.12 172 ARG A CA 1
ATOM 1430 C C . ARG A 1 172 ? 6.828 -1.190 -4.606 1.00 98.12 172 ARG A C 1
ATOM 1432 O O . ARG A 1 172 ? 7.484 -1.234 -5.649 1.00 98.12 172 ARG A O 1
ATOM 1439 N N . VAL A 1 173 ? 5.984 -0.200 -4.316 1.00 98.50 173 VAL A N 1
ATOM 1440 C CA . VAL A 1 173 ? 5.771 0.985 -5.163 1.00 98.50 173 VAL A CA 1
ATOM 1441 C C . VAL A 1 173 ? 7.087 1.743 -5.360 1.00 98.50 173 VAL A C 1
ATOM 1443 O O . VAL A 1 173 ? 7.467 2.031 -6.494 1.00 98.50 173 VAL A O 1
ATOM 1446 N N . GLN A 1 174 ? 7.846 1.999 -4.289 1.00 98.44 174 GLN A N 1
ATOM 1447 C CA . GLN A 1 174 ? 9.151 2.671 -4.387 1.00 98.44 174 GLN A CA 1
ATOM 1448 C C . GLN A 1 174 ? 10.154 1.881 -5.241 1.00 98.44 174 GLN A C 1
ATOM 1450 O O . GLN A 1 174 ? 10.821 2.467 -6.097 1.00 98.44 174 GLN A O 1
ATOM 1455 N N . CYS A 1 175 ? 10.235 0.559 -5.061 1.00 98.00 175 CYS A N 1
ATOM 1456 C CA . CYS A 1 175 ? 11.082 -0.308 -5.879 1.00 98.00 175 CYS A CA 1
ATOM 1457 C C . CYS A 1 175 ? 10.694 -0.256 -7.366 1.00 98.00 175 CYS A C 1
ATOM 1459 O O . CYS A 1 175 ? 11.572 -0.132 -8.219 1.00 98.00 175 CYS A O 1
ATOM 1461 N N . ARG A 1 176 ? 9.395 -0.277 -7.695 1.00 96.62 176 ARG A N 1
ATOM 1462 C CA . ARG A 1 176 ? 8.926 -0.134 -9.086 1.00 96.62 176 ARG A CA 1
ATOM 1463 C C . ARG A 1 176 ? 9.231 1.234 -9.678 1.00 96.62 176 ARG A C 1
ATOM 1465 O O . ARG A 1 176 ? 9.684 1.310 -10.815 1.00 96.62 176 ARG A O 1
ATOM 1472 N N . GLN A 1 177 ? 9.055 2.308 -8.911 1.00 98.25 177 GLN A N 1
ATOM 1473 C CA . GLN A 1 177 ? 9.430 3.649 -9.356 1.00 98.25 177 GLN A CA 1
ATOM 1474 C C . GLN A 1 177 ? 10.931 3.746 -9.661 1.00 98.25 177 GLN A C 1
ATOM 1476 O O . GLN A 1 177 ? 11.319 4.415 -10.613 1.00 98.25 177 GLN A O 1
ATOM 1481 N N . LEU A 1 178 ? 11.792 3.097 -8.867 1.00 97.94 178 LEU A N 1
ATOM 1482 C CA . LEU A 1 178 ? 13.225 3.016 -9.168 1.00 97.94 178 LEU A CA 1
ATOM 1483 C C . LEU A 1 178 ? 13.474 2.250 -10.472 1.00 97.94 178 LEU A C 1
ATOM 1485 O O . LEU A 1 178 ? 14.163 2.777 -11.340 1.00 97.94 178 LEU A O 1
ATOM 1489 N N . ARG A 1 179 ? 12.836 1.089 -10.664 1.00 97.19 179 ARG A N 1
ATOM 1490 C CA . ARG A 1 179 ? 12.950 0.314 -11.909 1.00 97.19 179 ARG A CA 1
ATOM 1491 C C . ARG A 1 179 ? 12.507 1.104 -13.143 1.00 97.19 179 ARG A C 1
ATOM 1493 O O . ARG A 1 179 ? 13.170 1.047 -14.171 1.00 97.19 179 ARG A O 1
ATOM 1500 N N . LEU A 1 180 ? 11.419 1.867 -13.052 1.00 97.56 180 LEU A N 1
ATOM 1501 C CA . LEU A 1 180 ? 10.969 2.723 -14.154 1.00 97.56 180 LEU A CA 1
ATOM 1502 C C . LEU A 1 180 ? 11.982 3.816 -14.492 1.00 97.56 180 LEU A C 1
ATOM 1504 O O . LEU A 1 180 ? 12.215 4.070 -15.670 1.00 97.56 180 LEU A O 1
ATOM 1508 N N . ARG A 1 181 ? 12.614 4.426 -13.480 1.00 97.62 181 ARG A N 1
ATOM 1509 C CA . ARG A 1 181 ? 13.694 5.399 -13.704 1.00 97.62 181 ARG A CA 1
ATOM 1510 C C . ARG A 1 181 ? 14.897 4.743 -14.379 1.00 97.62 181 ARG A C 1
ATOM 1512 O O . ARG A 1 181 ? 15.445 5.327 -15.302 1.00 97.62 181 ARG A O 1
ATOM 1519 N N . GLU A 1 182 ? 15.277 3.534 -13.963 1.00 96.94 182 GLU A N 1
ATOM 1520 C CA . GLU A 1 182 ? 16.350 2.768 -14.612 1.00 96.94 182 GLU A CA 1
ATOM 1521 C C . GLU A 1 182 ? 16.029 2.482 -16.086 1.00 96.94 182 GLU A C 1
ATOM 1523 O O . GLU A 1 182 ? 16.853 2.757 -16.956 1.00 96.94 182 GLU A O 1
ATOM 1528 N N . LEU A 1 183 ? 14.825 1.991 -16.387 1.00 95.06 183 LEU A N 1
ATOM 1529 C CA . LEU A 1 183 ? 14.390 1.728 -17.763 1.00 95.06 183 LEU A CA 1
ATOM 1530 C C . LEU A 1 183 ? 14.354 3.004 -18.609 1.00 95.06 183 LEU A C 1
ATOM 1532 O O . LEU A 1 183 ? 14.775 2.999 -19.763 1.00 95.06 183 LEU A O 1
ATOM 1536 N N . GLU A 1 184 ? 13.909 4.118 -18.030 1.00 95.38 184 GLU A N 1
ATOM 1537 C CA . GLU A 1 184 ? 13.925 5.408 -18.711 1.00 95.38 184 GLU A CA 1
ATOM 1538 C C . GLU A 1 184 ? 15.354 5.879 -19.005 1.00 95.38 184 GLU A C 1
ATOM 1540 O O . GLU A 1 184 ? 15.619 6.316 -20.125 1.00 95.38 184 GLU A O 1
ATOM 1545 N N . THR A 1 185 ? 16.287 5.713 -18.058 1.00 95.94 185 THR A N 1
ATOM 1546 C CA . THR A 1 185 ? 17.709 6.008 -18.298 1.00 95.94 185 THR A CA 1
ATOM 1547 C C . THR A 1 185 ? 18.309 5.111 -19.379 1.00 95.94 185 THR A C 1
ATOM 1549 O O . THR A 1 185 ? 18.973 5.615 -20.281 1.00 95.94 185 THR A O 1
ATOM 1552 N N . GLN A 1 186 ? 18.005 3.809 -19.369 1.00 94.12 186 GLN A N 1
ATOM 1553 C CA . GLN A 1 186 ? 18.458 2.875 -20.404 1.00 94.12 186 GLN A CA 1
ATOM 1554 C C . GLN A 1 186 ? 17.945 3.291 -21.784 1.00 94.12 186 GLN A C 1
ATOM 1556 O O . GLN A 1 186 ? 18.722 3.384 -22.730 1.00 94.12 186 GLN A O 1
ATOM 1561 N N . ARG A 1 187 ? 16.659 3.642 -21.893 1.00 91.88 187 ARG A N 1
ATOM 1562 C CA . ARG A 1 187 ? 16.067 4.138 -23.140 1.00 91.88 187 ARG A CA 1
ATOM 1563 C C . ARG A 1 187 ? 16.770 5.402 -23.641 1.00 91.88 187 ARG A C 1
ATOM 1565 O O . ARG A 1 187 ? 17.058 5.507 -24.835 1.00 91.88 187 ARG A O 1
ATOM 1572 N N . THR A 1 188 ? 17.051 6.365 -22.758 1.00 92.88 188 THR A N 1
ATOM 1573 C CA . THR A 1 188 ? 17.753 7.596 -23.152 1.00 92.88 188 THR A CA 1
ATOM 1574 C C . THR A 1 188 ? 19.196 7.334 -23.564 1.00 92.88 188 THR A C 1
ATOM 1576 O O . THR A 1 188 ? 19.650 7.907 -24.554 1.00 92.88 188 THR A O 1
ATOM 1579 N N . ASP A 1 189 ? 19.901 6.451 -22.859 1.00 92.69 189 ASP A N 1
ATOM 1580 C CA . ASP A 1 189 ? 21.301 6.134 -23.132 1.00 92.69 189 ASP A CA 1
ATOM 1581 C C . ASP A 1 189 ? 21.451 5.396 -24.466 1.00 92.69 189 ASP A C 1
ATOM 1583 O O . ASP A 1 189 ? 22.277 5.796 -25.289 1.00 92.69 189 ASP A O 1
ATOM 1587 N N . THR A 1 190 ? 20.597 4.405 -24.747 1.00 89.69 190 THR A N 1
ATOM 1588 C CA . THR A 1 190 ? 20.573 3.703 -26.041 1.00 89.69 190 THR A CA 1
ATOM 1589 C C . THR A 1 190 ? 20.259 4.665 -27.190 1.00 89.69 190 THR A C 1
ATOM 1591 O O . THR A 1 190 ? 20.909 4.627 -28.237 1.00 89.69 190 THR A O 1
ATOM 1594 N N . ALA A 1 191 ? 19.312 5.592 -26.999 1.00 89.06 191 ALA A N 1
ATOM 1595 C CA . ALA A 1 191 ? 18.992 6.603 -28.007 1.00 89.06 191 ALA A CA 1
ATOM 1596 C C . ALA A 1 191 ? 20.166 7.567 -28.269 1.00 89.06 191 ALA A C 1
ATOM 1598 O O . ALA A 1 191 ? 20.453 7.906 -29.422 1.00 89.06 191 ALA A O 1
ATOM 1599 N N . LEU A 1 192 ? 20.864 7.999 -27.214 1.00 92.12 192 LEU A N 1
ATOM 1600 C CA . LEU A 1 192 ? 22.044 8.858 -27.327 1.00 92.12 192 LEU A CA 1
ATOM 1601 C C . LEU A 1 192 ? 23.220 8.129 -27.984 1.00 92.12 192 LEU A C 1
ATOM 1603 O O . LEU A 1 192 ? 23.873 8.719 -28.846 1.00 92.12 192 LEU A O 1
ATOM 1607 N N . ALA A 1 193 ? 23.470 6.869 -27.624 1.00 89.88 193 ALA A N 1
ATOM 1608 C CA . ALA A 1 193 ? 24.517 6.043 -28.218 1.00 89.88 193 ALA A CA 1
ATOM 1609 C C . ALA A 1 193 ? 24.292 5.866 -29.727 1.00 89.88 193 ALA A C 1
ATOM 1611 O O . ALA A 1 193 ? 25.169 6.211 -30.520 1.00 89.88 193 ALA A O 1
ATOM 1612 N N . ALA A 1 194 ? 23.079 5.479 -30.138 1.00 86.19 194 ALA A N 1
ATOM 1613 C CA . ALA A 1 194 ? 22.723 5.346 -31.552 1.00 86.19 194 ALA A CA 1
ATOM 1614 C C . ALA A 1 194 ? 22.901 6.668 -32.329 1.00 86.19 194 ALA A C 1
ATOM 1616 O O . ALA A 1 194 ? 23.398 6.683 -33.457 1.00 86.19 194 ALA A O 1
ATOM 1617 N N . GLN A 1 195 ? 22.553 7.811 -31.722 1.00 89.75 195 GLN A N 1
ATOM 1618 C CA . GLN A 1 195 ? 22.775 9.124 -32.336 1.00 89.75 195 GLN A CA 1
ATOM 1619 C C . GLN A 1 195 ? 24.270 9.457 -32.484 1.00 89.75 195 GLN A C 1
ATOM 1621 O O . GLN A 1 195 ? 24.676 10.054 -33.487 1.00 89.75 195 GLN A O 1
ATOM 1626 N N . GLN A 1 196 ? 25.089 9.130 -31.484 1.00 93.31 196 GLN A N 1
ATOM 1627 C CA . GLN A 1 196 ? 26.531 9.373 -31.520 1.00 93.31 196 GLN A CA 1
ATOM 1628 C C . GLN A 1 196 ? 27.205 8.530 -32.602 1.00 93.31 196 GLN A C 1
ATOM 1630 O O . GLN A 1 196 ? 27.946 9.091 -33.414 1.00 93.31 196 GLN A O 1
ATOM 1635 N N . GLU A 1 197 ? 26.874 7.241 -32.676 1.00 88.62 197 GLU A N 1
ATOM 1636 C CA . GLU A 1 197 ? 27.342 6.335 -33.727 1.00 88.62 197 GLU A CA 1
ATOM 1637 C C . GLU A 1 197 ? 26.931 6.838 -35.116 1.00 88.62 197 GLU A C 1
ATOM 1639 O O . GLU A 1 197 ? 27.770 6.927 -36.014 1.00 88.62 197 GLU A O 1
ATOM 1644 N N . GLY A 1 198 ? 25.683 7.291 -35.285 1.00 84.44 198 GLY A N 1
ATOM 1645 C CA . GLY A 1 198 ? 25.217 7.908 -36.531 1.00 84.44 198 GLY A CA 1
ATOM 1646 C C . GLY A 1 198 ? 26.077 9.105 -36.960 1.00 84.44 198 GLY A C 1
ATOM 1647 O O . GLY A 1 198 ? 26.573 9.149 -38.087 1.00 84.44 198 GLY A O 1
ATOM 1648 N N . ARG A 1 199 ? 26.356 10.041 -36.041 1.00 92.00 199 ARG A N 1
ATOM 1649 C CA . ARG A 1 199 ? 27.219 11.209 -36.319 1.00 92.00 199 ARG A CA 1
ATOM 1650 C C . ARG A 1 199 ? 28.663 10.820 -36.634 1.00 92.00 199 ARG A C 1
ATOM 1652 O O . ARG A 1 199 ? 29.337 11.515 -37.395 1.00 92.00 199 ARG A O 1
ATOM 1659 N N . GLU A 1 200 ? 29.188 9.779 -36.000 1.00 93.25 200 GLU A N 1
ATOM 1660 C CA . GLU A 1 200 ? 30.530 9.265 -36.289 1.00 93.25 200 GLU A CA 1
ATOM 1661 C C . GLU A 1 200 ? 30.608 8.658 -37.688 1.00 93.25 200 GLU A C 1
ATOM 1663 O O . GLU A 1 200 ? 31.555 8.934 -38.430 1.00 93.25 200 GLU A O 1
ATOM 1668 N N . MET A 1 201 ? 29.576 7.914 -38.081 1.00 82.94 201 MET A N 1
ATOM 1669 C CA . MET A 1 201 ? 29.460 7.338 -39.416 1.00 82.94 201 MET A CA 1
ATOM 1670 C C . MET A 1 201 ? 29.302 8.420 -40.492 1.00 82.94 201 MET A C 1
ATOM 1672 O O . MET A 1 201 ? 29.960 8.342 -41.530 1.00 82.94 201 MET A O 1
ATOM 1676 N N . GLU A 1 202 ? 28.529 9.478 -40.23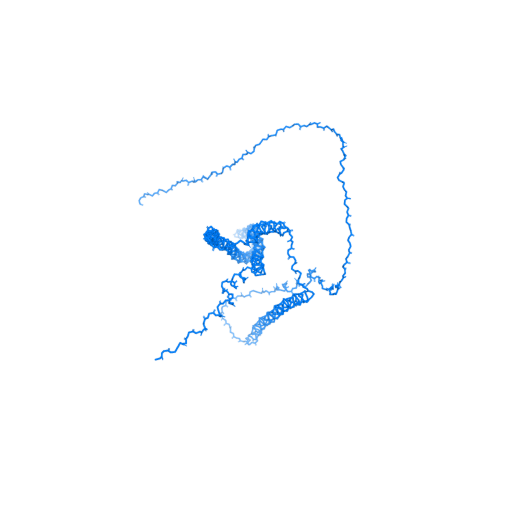4 1.00 87.50 202 GLU A N 1
ATOM 1677 C CA . GLU A 1 202 ? 28.436 10.650 -41.117 1.00 87.50 202 GLU A CA 1
ATOM 1678 C C . GLU A 1 202 ? 29.791 11.349 -41.295 1.00 87.50 202 GLU A C 1
ATOM 1680 O O . GLU A 1 202 ? 30.203 11.649 -42.419 1.00 87.50 202 GLU A O 1
ATOM 1685 N N . ARG A 1 203 ? 30.533 11.564 -40.199 1.00 93.81 203 ARG A N 1
ATOM 1686 C CA . ARG A 1 203 ? 31.889 12.135 -40.257 1.00 93.81 203 ARG A CA 1
ATOM 1687 C C . ARG A 1 203 ? 32.828 11.266 -41.093 1.00 93.81 203 ARG A C 1
ATOM 1689 O O . ARG A 1 203 ? 33.579 11.793 -41.914 1.00 93.81 203 ARG A O 1
ATOM 1696 N N . ALA A 1 204 ? 32.773 9.947 -40.914 1.00 93.06 204 ALA A N 1
ATOM 1697 C CA . ALA A 1 204 ? 33.566 9.011 -41.704 1.00 93.06 204 ALA A CA 1
ATOM 1698 C C . ALA A 1 204 ? 33.191 9.066 -43.194 1.00 93.06 204 ALA A C 1
ATOM 1700 O O . ALA A 1 204 ? 34.083 9.103 -44.043 1.00 93.06 204 ALA A O 1
ATOM 1701 N N . LEU A 1 205 ? 31.895 9.129 -43.521 1.00 90.62 205 LEU A N 1
ATOM 1702 C CA . LEU A 1 205 ? 31.408 9.262 -44.896 1.00 90.62 205 LEU A CA 1
ATOM 1703 C C . LEU A 1 205 ? 31.957 10.526 -45.569 1.00 90.62 205 LEU A C 1
ATOM 1705 O O . LEU A 1 205 ? 32.484 10.444 -46.678 1.00 90.62 205 LEU A O 1
ATOM 1709 N N . ILE A 1 206 ? 31.893 11.674 -44.889 1.00 92.81 206 ILE A N 1
ATOM 1710 C CA . ILE A 1 206 ? 32.432 12.943 -45.400 1.00 92.81 206 ILE A CA 1
ATOM 1711 C C . ILE A 1 206 ? 33.936 12.822 -45.685 1.00 92.81 206 ILE A C 1
ATOM 1713 O O . ILE A 1 206 ? 34.401 13.248 -46.744 1.00 92.81 206 ILE A O 1
ATOM 1717 N N . GLU A 1 207 ? 34.704 12.197 -44.789 1.00 94.56 207 GLU A N 1
ATOM 1718 C CA . GLU A 1 207 ? 36.144 11.999 -44.987 1.00 94.56 207 GLU A CA 1
ATOM 1719 C C . GLU A 1 207 ? 36.449 11.066 -46.173 1.00 94.56 207 GLU A C 1
ATOM 1721 O O . GLU A 1 207 ? 37.372 11.332 -46.948 1.00 94.56 207 GLU A O 1
ATOM 1726 N N . TYR A 1 208 ? 35.664 10.003 -46.378 1.00 90.94 208 TYR A N 1
ATOM 1727 C CA . TYR A 1 208 ? 35.810 9.142 -47.557 1.00 90.94 208 TYR A CA 1
ATOM 1728 C C . TYR A 1 208 ? 35.475 9.877 -48.857 1.00 90.94 208 TYR A C 1
ATOM 1730 O O . TYR A 1 208 ? 36.223 9.756 -49.829 1.00 90.94 208 TYR A O 1
ATOM 1738 N N . LEU A 1 209 ? 34.401 10.670 -48.877 1.00 92.31 209 LEU A N 1
ATOM 1739 C CA . LEU A 1 209 ? 34.033 11.487 -50.036 1.00 92.31 209 LEU A CA 1
ATOM 1740 C C . LEU A 1 209 ? 35.129 12.504 -50.378 1.00 92.31 209 LEU A C 1
ATOM 1742 O O . LEU A 1 209 ? 35.486 12.649 -51.547 1.00 92.31 209 LEU A O 1
ATOM 1746 N N . ARG A 1 210 ? 35.734 13.138 -49.366 1.00 94.38 210 ARG A N 1
ATOM 1747 C CA . ARG A 1 210 ? 36.872 14.053 -49.541 1.00 94.38 210 ARG A CA 1
ATOM 1748 C C . ARG A 1 210 ? 38.058 13.355 -50.212 1.00 94.38 210 ARG A C 1
ATOM 1750 O O . ARG A 1 210 ? 38.595 13.862 -51.193 1.00 94.38 210 ARG A O 1
ATOM 1757 N N . ARG A 1 211 ? 38.429 12.159 -49.740 1.00 95.00 211 ARG A N 1
ATOM 1758 C CA . ARG A 1 211 ? 39.517 11.351 -50.329 1.00 95.00 211 ARG A CA 1
ATOM 1759 C C . ARG A 1 211 ? 39.216 10.902 -51.757 1.00 95.00 211 ARG A C 1
ATOM 1761 O O . ARG A 1 211 ? 40.123 10.866 -52.588 1.00 95.00 211 ARG A O 1
ATOM 1768 N N . LEU A 1 212 ? 37.961 10.561 -52.050 1.00 91.50 212 LEU A N 1
ATOM 1769 C CA . LEU A 1 212 ? 37.530 10.213 -53.404 1.00 91.50 212 LEU A CA 1
ATOM 1770 C C . LEU A 1 212 ? 37.654 11.406 -54.354 1.00 91.50 212 LEU A C 1
ATOM 1772 O O . LEU A 1 212 ? 38.161 11.239 -55.462 1.00 91.50 212 LEU A O 1
ATOM 1776 N N . GLU A 1 213 ? 37.254 12.603 -53.926 1.00 93.12 213 GLU A N 1
ATOM 1777 C CA . GLU A 1 213 ? 37.378 13.812 -54.745 1.00 93.12 213 GLU A CA 1
ATOM 1778 C C . GLU A 1 213 ? 38.846 14.200 -54.975 1.00 93.12 213 GLU A C 1
ATOM 1780 O O . GLU A 1 213 ? 39.227 14.529 -56.097 1.00 93.12 213 GLU A O 1
ATOM 1785 N N . GLU A 1 214 ? 39.710 14.061 -53.962 1.00 94.69 214 GLU A N 1
ATOM 1786 C CA . GLU A 1 214 ? 41.162 14.203 -54.133 1.00 94.69 214 GLU A CA 1
ATOM 1787 C C . GLU A 1 214 ? 41.717 13.201 -55.161 1.00 94.69 214 GLU A C 1
ATOM 1789 O O . GLU A 1 214 ? 42.527 13.567 -56.017 1.00 94.69 214 GLU A O 1
ATOM 1794 N N . GLY A 1 215 ? 41.275 11.940 -55.103 1.00 93.19 215 GLY A N 1
ATOM 1795 C CA . GLY A 1 215 ? 41.644 10.898 -56.063 1.00 93.19 215 GLY A CA 1
ATOM 1796 C C . GLY A 1 215 ? 41.191 11.221 -57.489 1.00 93.19 215 GLY A C 1
ATOM 1797 O O . GLY A 1 215 ? 41.995 11.144 -58.419 1.00 93.19 215 GLY A O 1
ATOM 1798 N N . ARG A 1 216 ? 39.939 11.663 -57.661 1.00 92.19 216 ARG A N 1
ATOM 1799 C CA . ARG A 1 216 ? 39.403 12.140 -58.946 1.00 92.19 216 ARG A CA 1
ATOM 1800 C C . ARG A 1 216 ? 40.184 13.339 -59.473 1.00 92.19 216 ARG A C 1
ATOM 1802 O O . ARG A 1 216 ? 40.524 13.366 -60.649 1.00 92.19 216 ARG A O 1
ATOM 1809 N N . GLY A 1 217 ? 40.527 14.297 -58.614 1.00 93.44 217 GLY A N 1
ATOM 1810 C CA . GLY A 1 217 ? 41.367 15.437 -58.979 1.00 93.44 217 GLY A CA 1
ATOM 1811 C C . GLY A 1 217 ? 42.736 15.007 -59.514 1.00 93.44 217 GLY A C 1
ATOM 1812 O O . GLY A 1 217 ? 43.180 15.512 -60.543 1.00 93.44 217 GLY A O 1
ATOM 1813 N N . ARG A 1 218 ? 43.380 14.020 -58.875 1.00 95.81 218 ARG A N 1
ATOM 1814 C CA . ARG A 1 218 ? 44.644 13.440 -59.366 1.00 95.81 218 ARG A CA 1
ATOM 1815 C C . ARG A 1 218 ? 44.475 12.753 -60.723 1.00 95.81 218 ARG A C 1
ATOM 1817 O O . ARG A 1 218 ? 45.343 12.921 -61.575 1.00 95.81 218 ARG A O 1
ATOM 1824 N N . LEU A 1 219 ? 43.377 12.024 -60.935 1.00 91.94 219 LEU A N 1
ATOM 1825 C CA . LEU A 1 219 ? 43.072 11.393 -62.224 1.00 91.94 219 LEU A CA 1
ATOM 1826 C C . LEU A 1 219 ? 42.900 12.430 -63.338 1.00 91.94 219 LEU A C 1
ATOM 1828 O O . LEU A 1 219 ? 43.583 12.312 -64.347 1.00 91.94 219 LEU A O 1
ATOM 1832 N N . ARG A 1 220 ? 42.124 13.502 -63.111 1.00 94.19 220 ARG A N 1
ATOM 1833 C CA . ARG A 1 220 ? 41.965 14.604 -64.083 1.00 94.19 220 ARG A CA 1
ATOM 1834 C C . ARG A 1 220 ? 43.310 15.216 -64.493 1.00 94.19 220 ARG A C 1
ATOM 1836 O O . ARG A 1 220 ? 43.517 15.541 -65.655 1.00 94.19 220 ARG A O 1
ATOM 1843 N N . ILE A 1 221 ? 44.245 15.365 -63.547 1.00 94.25 221 ILE A N 1
ATOM 1844 C CA . ILE A 1 221 ? 45.600 15.871 -63.835 1.00 94.25 221 ILE A CA 1
ATOM 1845 C C . ILE A 1 221 ? 46.385 14.888 -64.716 1.00 94.25 221 ILE A C 1
ATOM 1847 O O . ILE A 1 221 ? 47.113 15.314 -65.611 1.00 94.25 221 ILE A O 1
ATOM 1851 N N . ILE A 1 222 ? 46.275 13.582 -64.458 1.00 92.38 222 ILE A N 1
ATOM 1852 C CA . ILE A 1 222 ? 46.939 12.548 -65.263 1.00 92.38 222 ILE A CA 1
ATOM 1853 C C . ILE A 1 222 ? 46.339 12.500 -66.671 1.00 92.38 222 ILE A C 1
ATOM 1855 O O . ILE A 1 222 ? 47.094 12.479 -67.638 1.00 92.38 222 ILE A O 1
ATOM 1859 N N . GLU A 1 223 ? 45.012 12.536 -66.787 1.00 87.44 223 GLU A N 1
ATOM 1860 C CA . GLU A 1 223 ? 44.288 12.588 -68.062 1.00 87.44 223 GLU A CA 1
ATOM 1861 C C . GLU A 1 223 ? 44.716 13.808 -68.887 1.00 87.44 223 GLU A C 1
ATOM 1863 O O . GLU A 1 223 ? 45.125 13.646 -70.032 1.00 87.44 223 GLU A O 1
ATOM 1868 N N . ALA A 1 224 ? 44.771 15.002 -68.286 1.00 90.56 224 ALA A N 1
ATOM 1869 C CA . ALA A 1 224 ? 45.236 16.214 -68.965 1.00 90.56 224 ALA A CA 1
ATOM 1870 C C . ALA A 1 224 ? 46.694 16.111 -69.451 1.00 90.56 224 ALA A C 1
ATOM 1872 O O . ALA A 1 224 ? 47.021 16.552 -70.550 1.00 90.56 224 ALA A O 1
ATOM 1873 N N . ARG A 1 225 ? 47.585 15.496 -68.660 1.00 91.62 225 ARG A N 1
ATOM 1874 C CA . ARG A 1 225 ? 48.983 15.259 -69.067 1.00 91.62 225 ARG A CA 1
ATOM 1875 C C . ARG A 1 225 ? 49.100 14.241 -70.197 1.00 91.62 225 ARG A C 1
ATOM 1877 O O . ARG A 1 225 ? 49.970 14.383 -71.051 1.00 91.62 225 ARG A O 1
ATOM 1884 N N . LEU A 1 226 ? 48.259 13.208 -70.194 1.00 86.44 226 LEU A N 1
ATOM 1885 C CA . LEU A 1 226 ? 48.187 12.244 -71.290 1.00 86.44 226 LEU A CA 1
ATOM 1886 C C . LEU A 1 226 ? 47.686 12.921 -72.569 1.00 86.44 226 LEU A C 1
ATOM 1888 O O . LEU A 1 226 ? 48.284 12.725 -73.622 1.00 86.44 226 LEU A O 1
ATOM 1892 N N . GLU A 1 227 ? 46.658 13.764 -72.477 1.00 83.50 227 GLU A N 1
ATOM 1893 C CA . GLU A 1 227 ? 46.163 14.557 -73.607 1.00 83.50 227 GLU A CA 1
ATOM 1894 C C . GLU A 1 227 ? 47.221 15.523 -74.151 1.00 83.50 227 GLU A C 1
ATOM 1896 O O . GLU A 1 227 ? 47.365 15.642 -75.366 1.00 83.50 227 GLU A O 1
ATOM 1901 N N . GLU A 1 228 ? 47.998 16.176 -73.284 1.00 82.94 228 GLU A N 1
ATOM 1902 C CA . GLU A 1 228 ? 49.103 17.050 -73.692 1.00 82.94 228 GLU A CA 1
ATOM 1903 C C . GLU A 1 228 ? 50.214 16.265 -74.405 1.00 82.94 228 GLU A C 1
ATOM 1905 O O . GLU A 1 228 ? 50.700 16.692 -75.451 1.00 82.94 228 GLU A O 1
ATOM 1910 N N . MET A 1 229 ? 50.578 15.088 -73.891 1.00 79.44 229 MET A N 1
ATOM 1911 C CA . MET A 1 229 ? 51.595 14.220 -74.491 1.00 79.44 229 MET A CA 1
ATOM 1912 C C . MET A 1 229 ? 51.153 13.668 -75.854 1.00 79.44 229 MET A C 1
ATOM 1914 O O . MET A 1 229 ? 51.936 13.660 -76.803 1.00 79.44 229 MET A O 1
ATOM 1918 N N . VAL A 1 230 ? 49.885 13.266 -75.982 1.00 73.88 230 VAL A N 1
ATOM 1919 C CA . VAL A 1 230 ? 49.284 12.843 -77.257 1.00 73.88 230 VAL A CA 1
ATOM 1920 C C . VAL A 1 230 ? 49.172 14.028 -78.225 1.00 73.88 230 VAL A C 1
ATOM 1922 O O . VAL A 1 230 ? 49.517 13.900 -79.396 1.00 73.88 230 VAL A O 1
ATOM 1925 N N . GLY A 1 231 ? 48.776 15.211 -77.746 1.00 65.94 231 GLY A N 1
ATOM 1926 C CA . GLY A 1 231 ? 48.710 16.435 -78.547 1.00 65.94 231 GLY A CA 1
ATOM 1927 C C . GLY A 1 231 ? 50.078 16.899 -79.063 1.00 65.94 231 GLY A C 1
ATOM 1928 O O . GLY A 1 231 ? 50.191 17.315 -80.213 1.00 65.94 231 GLY A O 1
ATOM 1929 N N . GLN A 1 232 ? 51.137 16.772 -78.258 1.00 61.44 232 GLN A N 1
ATOM 1930 C CA . GLN A 1 232 ? 52.517 17.051 -78.673 1.00 61.44 232 GLN A CA 1
ATOM 1931 C C . GLN A 1 232 ? 53.061 16.006 -79.660 1.00 61.44 232 GLN A C 1
ATOM 1933 O O . GLN A 1 232 ? 53.821 16.368 -80.561 1.00 61.44 232 GLN A O 1
ATOM 1938 N N . SER A 1 233 ? 52.640 14.739 -79.555 1.00 56.69 233 SER A N 1
ATOM 1939 C CA . SER A 1 233 ? 52.973 13.690 -80.533 1.00 56.69 233 SER A CA 1
ATOM 1940 C C . SER A 1 233 ? 52.397 13.979 -81.925 1.00 56.69 233 SER A C 1
ATOM 1942 O O . SER A 1 233 ? 53.045 13.678 -82.921 1.00 56.69 233 SER A O 1
ATOM 1944 N N . ILE A 1 234 ? 51.225 14.618 -82.010 1.00 53.78 234 ILE A N 1
ATOM 1945 C CA . ILE A 1 234 ? 50.603 15.024 -83.285 1.00 53.78 234 ILE A CA 1
ATOM 1946 C C . ILE A 1 234 ? 51.310 16.250 -83.898 1.00 53.78 234 ILE A C 1
ATOM 1948 O O . ILE A 1 234 ? 51.378 16.385 -85.115 1.00 53.78 234 ILE A O 1
ATOM 1952 N N . ILE A 1 235 ? 51.876 17.145 -83.078 1.00 53.84 235 ILE A N 1
ATOM 1953 C CA . ILE A 1 235 ? 52.534 18.382 -83.549 1.00 53.84 235 ILE A CA 1
ATOM 1954 C C . ILE A 1 235 ? 54.004 18.145 -83.949 1.00 53.84 235 ILE A C 1
ATOM 1956 O O . ILE A 1 235 ? 54.548 18.896 -84.755 1.00 53.84 235 ILE A O 1
ATOM 1960 N N . SER A 1 236 ? 54.655 17.103 -83.419 1.00 47.50 236 SER A N 1
ATOM 1961 C CA . SER A 1 236 ? 56.074 16.797 -83.682 1.00 47.50 236 SER A CA 1
ATOM 1962 C C . SER A 1 236 ? 56.318 15.751 -84.783 1.00 47.50 236 SER A C 1
ATOM 1964 O O . SER A 1 236 ? 57.467 15.513 -85.151 1.00 47.50 236 SER A O 1
ATOM 1966 N N . GLY A 1 237 ? 55.260 15.185 -85.371 1.00 47.12 237 GLY A N 1
ATOM 1967 C CA . GLY A 1 237 ? 55.320 14.299 -86.537 1.00 47.12 237 GLY A CA 1
ATOM 1968 C C . GLY A 1 237 ? 55.386 15.052 -87.870 1.00 47.12 237 GLY A C 1
ATOM 1969 O O . GLY A 1 237 ? 54.467 14.964 -88.675 1.00 47.12 237 GLY A O 1
ATOM 1970 N N . GLN A 1 238 ? 56.470 15.789 -88.122 1.00 46.44 238 GLN A N 1
ATOM 1971 C CA . GLN A 1 238 ? 56.889 16.157 -89.481 1.00 46.44 238 GLN A CA 1
ATOM 1972 C C . GLN A 1 238 ? 58.181 15.407 -89.812 1.00 46.44 238 GLN A C 1
ATOM 1974 O O . GLN A 1 238 ? 59.264 15.953 -89.648 1.00 46.44 238 GLN A O 1
ATOM 1979 N N . ASP A 1 239 ? 58.052 14.148 -90.237 1.00 44.75 239 ASP A N 1
ATOM 1980 C CA . ASP A 1 239 ? 58.741 13.624 -91.425 1.00 44.75 239 ASP A CA 1
ATOM 1981 C C . ASP A 1 239 ? 58.259 12.190 -91.710 1.00 44.75 239 ASP A C 1
ATOM 1983 O O . ASP A 1 239 ? 58.575 11.279 -90.944 1.00 44.75 239 ASP A O 1
ATOM 1987 N N . SER A 1 240 ? 57.485 12.008 -92.792 1.00 43.50 240 SER A N 1
ATOM 1988 C CA . SER A 1 240 ? 57.454 10.848 -93.719 1.00 43.50 240 SER A CA 1
ATOM 1989 C C . SER A 1 240 ? 56.064 10.615 -94.343 1.00 43.50 240 SER A C 1
ATOM 1991 O O . SER A 1 240 ? 55.258 9.880 -93.795 1.00 43.50 240 SER A O 1
ATOM 1993 N N . SER A 1 241 ? 55.883 11.107 -95.576 1.00 45.56 241 SER A N 1
ATOM 1994 C CA . SER A 1 241 ? 54.904 10.663 -96.599 1.00 45.56 241 SER A CA 1
ATOM 1995 C C . SER A 1 241 ? 53.390 10.881 -96.377 1.00 45.56 241 SER A C 1
ATOM 1997 O O . SER A 1 241 ? 52.926 10.964 -95.251 1.00 45.56 241 SER A O 1
ATOM 1999 N N . PRO A 1 242 ? 52.597 11.009 -97.465 1.00 49.72 242 PRO A N 1
ATOM 2000 C CA . PRO A 1 242 ? 51.194 11.401 -97.393 1.00 49.72 242 PRO A CA 1
ATOM 2001 C C . PRO A 1 242 ? 50.260 10.180 -97.436 1.00 49.72 242 PRO A C 1
ATOM 2003 O O . PRO A 1 242 ? 50.023 9.660 -98.524 1.00 49.72 242 PRO A O 1
ATOM 2006 N N . ASP A 1 243 ? 49.707 9.758 -96.293 1.00 51.19 243 ASP A N 1
ATOM 2007 C CA . ASP A 1 243 ? 48.490 8.918 -96.257 1.00 51.19 243 ASP A CA 1
ATOM 2008 C C . ASP A 1 243 ? 47.728 8.960 -94.908 1.00 51.19 243 ASP A C 1
ATOM 2010 O O . ASP A 1 243 ? 47.228 7.949 -94.435 1.00 51.19 243 ASP A O 1
ATOM 2014 N N . ASP A 1 244 ? 47.612 10.123 -94.255 1.00 51.38 244 ASP A N 1
ATOM 2015 C CA . ASP A 1 244 ? 47.010 10.208 -92.908 1.00 51.38 244 ASP A CA 1
ATOM 2016 C C . ASP A 1 244 ? 45.652 10.928 -92.909 1.00 51.38 244 ASP A C 1
ATOM 2018 O O . ASP A 1 244 ? 45.474 12.021 -92.370 1.00 51.38 244 ASP A O 1
ATOM 2022 N N . GLY A 1 245 ? 44.663 10.304 -93.555 1.00 52.31 245 GLY A N 1
ATOM 2023 C CA . GLY A 1 245 ? 43.252 10.710 -93.495 1.00 52.31 245 GLY A CA 1
ATOM 2024 C C . GLY A 1 245 ? 42.436 10.026 -92.385 1.00 52.31 245 GLY A C 1
ATOM 2025 O O . GLY A 1 245 ? 41.346 10.493 -92.051 1.00 52.31 245 GLY A O 1
ATOM 2026 N N . GLU A 1 246 ? 42.934 8.933 -91.793 1.00 55.69 246 GLU A N 1
ATOM 2027 C CA . GLU A 1 246 ? 42.158 8.113 -90.847 1.00 55.69 246 GLU A CA 1
ATOM 2028 C C . GLU A 1 246 ? 42.338 8.494 -89.365 1.00 55.69 246 GLU A C 1
ATOM 2030 O O . GLU A 1 246 ? 41.387 8.385 -88.585 1.00 55.69 246 GLU A O 1
ATOM 2035 N N . GLU A 1 247 ? 43.500 9.006 -88.950 1.00 53.94 247 GLU A N 1
ATOM 2036 C CA . GLU A 1 247 ? 43.810 9.215 -87.523 1.00 53.94 247 GLU A CA 1
ATOM 2037 C C . GLU A 1 247 ? 43.051 10.409 -86.900 1.00 53.94 247 GLU A C 1
ATOM 2039 O O . GLU A 1 247 ? 42.515 10.325 -85.789 1.00 53.94 247 GLU A O 1
ATOM 2044 N N . LEU A 1 248 ? 42.870 11.495 -87.662 1.00 52.44 248 LEU A N 1
ATOM 2045 C CA . LEU A 1 248 ? 42.028 12.644 -87.285 1.00 52.44 248 LEU A CA 1
ATOM 2046 C C . LEU A 1 248 ? 40.539 12.268 -87.158 1.00 52.44 248 LEU A C 1
ATOM 2048 O O . LEU A 1 248 ? 39.832 12.786 -86.288 1.00 52.44 248 LEU A O 1
ATOM 2052 N N . SER A 1 249 ? 40.073 11.327 -87.984 1.00 58.12 249 SER A N 1
ATOM 2053 C CA . SER A 1 249 ? 38.697 10.818 -87.963 1.00 58.12 249 SER A CA 1
ATOM 2054 C C . SER A 1 249 ? 38.419 9.982 -86.706 1.00 58.12 249 SER A C 1
ATOM 2056 O O . SER A 1 249 ? 37.349 10.099 -86.103 1.00 58.12 249 SER A O 1
ATOM 2058 N N . LEU A 1 250 ? 39.401 9.204 -86.232 1.00 58.66 250 LEU A N 1
ATOM 2059 C CA . LEU A 1 250 ? 39.289 8.408 -85.004 1.00 58.66 250 LEU A CA 1
ATOM 2060 C C . LEU A 1 250 ? 39.254 9.270 -83.735 1.00 58.66 250 LEU A C 1
ATOM 2062 O O . LEU A 1 250 ? 38.445 8.998 -82.849 1.00 58.66 250 LEU A O 1
ATOM 2066 N N . LEU A 1 251 ? 40.043 10.346 -83.652 1.00 57.69 251 LEU A N 1
ATOM 2067 C CA . LEU A 1 251 ? 40.001 11.278 -82.514 1.00 57.69 251 LEU A CA 1
ATOM 2068 C C . LEU A 1 251 ? 38.711 12.109 -82.482 1.00 57.69 251 LEU A C 1
ATOM 2070 O O . LEU A 1 251 ? 38.150 12.357 -81.410 1.00 57.69 251 LEU A O 1
ATOM 2074 N N . GLN A 1 252 ? 38.193 12.501 -83.649 1.00 57.59 252 GLN A N 1
ATOM 2075 C CA . GLN A 1 252 ? 36.894 13.165 -83.745 1.00 57.59 252 GLN A CA 1
ATOM 2076 C C . GLN A 1 252 ? 35.747 12.210 -83.385 1.00 57.59 252 GLN A C 1
ATOM 2078 O O . GLN A 1 252 ? 34.830 12.612 -82.664 1.00 57.59 252 GLN A O 1
ATOM 2083 N N . ARG A 1 253 ? 35.846 10.930 -83.774 1.00 58.28 253 ARG A N 1
ATOM 2084 C CA . ARG A 1 253 ? 34.930 9.862 -83.348 1.00 58.28 253 ARG A CA 1
ATOM 2085 C C . ARG A 1 253 ? 35.038 9.576 -81.847 1.00 58.28 253 ARG A C 1
ATOM 2087 O O . ARG A 1 253 ? 34.010 9.389 -81.213 1.00 58.28 253 ARG A O 1
ATOM 2094 N N . ALA A 1 254 ? 36.230 9.614 -81.251 1.00 57.28 254 ALA A N 1
ATOM 2095 C CA . ALA A 1 254 ? 36.432 9.428 -79.812 1.00 57.28 254 ALA A CA 1
ATOM 2096 C C . ALA A 1 254 ? 35.863 10.598 -78.988 1.00 57.28 254 ALA A C 1
ATOM 2098 O O . ALA A 1 254 ? 35.191 10.376 -77.983 1.00 57.28 254 ALA A O 1
ATOM 2099 N N . ARG A 1 255 ? 36.033 11.849 -79.446 1.00 58.00 255 ARG A N 1
ATOM 2100 C CA . ARG A 1 255 ? 35.402 13.031 -78.824 1.00 58.00 255 ARG A CA 1
ATOM 2101 C C . ARG A 1 255 ? 33.879 13.039 -78.970 1.00 58.00 255 ARG A C 1
ATOM 2103 O O . ARG A 1 255 ? 33.186 13.449 -78.041 1.00 58.00 255 ARG A O 1
ATOM 2110 N N . GLN A 1 256 ? 33.349 12.591 -80.109 1.00 56.88 256 GLN A N 1
ATOM 2111 C CA . GLN A 1 256 ? 31.905 12.414 -80.299 1.00 56.88 256 GLN A CA 1
ATOM 2112 C C . GLN A 1 256 ? 31.365 11.251 -79.453 1.00 56.88 256 GLN A C 1
ATOM 2114 O O . GLN A 1 256 ? 30.333 11.406 -78.813 1.00 56.88 256 GLN A O 1
ATOM 2119 N N . SER A 1 257 ? 32.105 10.143 -79.355 1.00 57.97 257 SER A N 1
ATOM 2120 C CA . SER A 1 257 ? 31.782 8.990 -78.507 1.00 57.97 257 SER A CA 1
ATOM 2121 C C . SER A 1 257 ? 31.822 9.329 -77.018 1.00 57.97 257 SER A C 1
ATOM 2123 O O . SER A 1 257 ? 31.003 8.809 -76.274 1.00 57.97 257 SER A O 1
ATOM 2125 N N . SER A 1 258 ? 32.738 10.191 -76.567 1.00 59.00 258 SER A N 1
ATOM 2126 C CA . SER A 1 258 ? 32.815 10.634 -75.170 1.00 59.00 258 SER A CA 1
ATOM 2127 C C . SER A 1 258 ? 31.627 11.521 -74.791 1.00 59.00 258 SER A C 1
ATOM 2129 O O . SER A 1 258 ? 31.023 11.302 -73.746 1.00 59.00 258 SER A O 1
ATOM 2131 N N . LYS A 1 259 ? 31.224 12.458 -75.664 1.00 60.38 259 LYS A N 1
ATOM 2132 C CA . LYS A 1 259 ? 30.010 13.268 -75.454 1.00 60.38 259 LYS A CA 1
ATOM 2133 C C . LYS A 1 259 ? 28.742 12.421 -75.498 1.00 60.38 259 LYS A C 1
ATOM 2135 O O . LYS A 1 259 ? 27.910 12.548 -74.613 1.00 60.38 259 LYS A O 1
ATOM 2140 N N . GLN A 1 260 ? 28.645 11.502 -76.457 1.00 64.62 260 GLN A N 1
ATOM 2141 C CA . GLN A 1 260 ? 27.517 10.579 -76.550 1.00 64.62 260 GLN A CA 1
ATOM 2142 C C . GLN A 1 260 ? 27.449 9.633 -75.340 1.00 64.62 260 GLN A C 1
ATOM 2144 O O . GLN A 1 260 ? 26.376 9.433 -74.791 1.00 64.62 260 GLN A O 1
ATOM 2149 N N . SER A 1 261 ? 28.588 9.138 -74.847 1.00 61.56 261 SER A N 1
ATOM 2150 C CA . SER A 1 261 ? 28.641 8.296 -73.646 1.00 61.56 261 SER A CA 1
ATOM 2151 C C . SER A 1 261 ? 28.335 9.069 -72.358 1.00 61.56 261 SER A C 1
ATOM 2153 O O . SER A 1 261 ? 27.829 8.471 -71.409 1.00 61.56 261 SER A O 1
ATOM 2155 N N . GLN A 1 262 ? 28.635 10.371 -72.308 1.00 67.25 262 GLN A N 1
ATOM 2156 C CA . GLN A 1 262 ? 28.264 11.250 -71.198 1.00 67.25 262 GLN A CA 1
ATOM 2157 C C . GLN A 1 262 ? 26.755 11.542 -71.206 1.00 67.25 262 GLN A C 1
ATOM 2159 O O . GLN A 1 262 ? 26.116 11.451 -70.161 1.00 67.25 262 GLN A O 1
ATOM 2164 N N . ASP A 1 263 ? 26.177 11.802 -72.382 1.00 70.50 263 ASP A N 1
ATOM 2165 C CA . ASP A 1 263 ? 24.731 11.972 -72.561 1.00 70.50 263 ASP A CA 1
ATOM 2166 C C . ASP A 1 263 ? 23.968 10.668 -72.262 1.00 70.50 263 ASP A C 1
ATOM 2168 O O . ASP A 1 263 ? 22.904 10.698 -71.643 1.00 70.50 263 ASP A O 1
ATOM 2172 N N . ASP A 1 264 ? 24.530 9.513 -72.632 1.00 69.12 264 ASP A N 1
ATOM 2173 C CA . ASP A 1 264 ? 23.985 8.195 -72.297 1.00 69.12 264 ASP A CA 1
ATOM 2174 C C . ASP A 1 264 ? 24.055 7.928 -70.786 1.00 69.12 264 ASP A C 1
ATOM 2176 O O . ASP A 1 264 ? 23.084 7.433 -70.216 1.00 69.12 264 ASP A O 1
ATOM 2180 N N . LEU A 1 265 ? 25.143 8.310 -70.104 1.00 68.56 265 LEU A N 1
ATOM 2181 C CA . LEU A 1 265 ? 25.256 8.227 -68.641 1.00 68.56 265 LEU A CA 1
ATOM 2182 C C . LEU A 1 265 ? 24.249 9.134 -67.928 1.00 68.56 265 LEU A C 1
ATOM 2184 O O . LEU A 1 265 ? 23.608 8.696 -66.973 1.00 68.56 265 LEU A O 1
ATOM 2188 N N . ASP A 1 266 ? 24.058 10.363 -68.406 1.00 70.62 266 ASP A N 1
ATOM 2189 C CA . ASP A 1 266 ? 23.073 11.293 -67.849 1.00 70.62 266 ASP A CA 1
ATOM 2190 C C . ASP A 1 266 ? 21.635 10.849 -68.146 1.00 70.62 266 ASP A C 1
ATOM 2192 O O . ASP A 1 266 ? 20.739 11.042 -67.321 1.00 70.62 266 ASP A O 1
ATOM 2196 N N . ARG A 1 267 ? 21.393 10.202 -69.289 1.00 73.81 267 ARG A N 1
ATOM 2197 C CA . ARG A 1 267 ? 20.103 9.594 -69.629 1.00 73.81 267 ARG A CA 1
ATOM 2198 C C . ARG A 1 267 ? 19.824 8.357 -68.783 1.00 73.81 267 ARG A C 1
ATOM 2200 O O . ARG A 1 267 ? 18.712 8.227 -68.280 1.00 73.81 267 ARG A O 1
ATOM 2207 N N . ILE A 1 268 ? 20.811 7.484 -68.584 1.00 66.75 268 ILE A N 1
ATOM 2208 C CA . ILE A 1 268 ? 20.706 6.326 -67.688 1.00 66.75 268 ILE A CA 1
ATOM 2209 C C . ILE A 1 268 ? 20.441 6.820 -66.268 1.00 66.75 268 ILE A C 1
ATOM 2211 O O . ILE A 1 268 ? 19.450 6.411 -65.685 1.00 66.75 268 ILE A O 1
ATOM 2215 N N . SER A 1 269 ? 21.225 7.778 -65.768 1.00 63.09 269 SER A N 1
ATOM 2216 C CA . SER A 1 269 ? 21.051 8.385 -64.443 1.00 63.09 269 SER A CA 1
ATOM 2217 C C . SER A 1 269 ? 19.644 8.968 -64.235 1.00 63.09 269 SER A C 1
ATOM 2219 O O . SER A 1 269 ? 19.026 8.754 -63.192 1.00 63.09 269 SER A O 1
ATOM 2221 N N . ARG A 1 270 ? 19.074 9.643 -65.245 1.00 68.88 270 ARG A N 1
ATOM 2222 C CA . ARG A 1 270 ? 17.684 10.149 -65.217 1.00 68.88 270 ARG A CA 1
ATOM 2223 C C . ARG A 1 270 ? 16.616 9.055 -65.301 1.00 68.88 270 ARG A C 1
ATOM 2225 O O . ARG A 1 270 ? 15.540 9.226 -64.743 1.00 68.88 270 ARG A O 1
ATOM 2232 N N . VAL A 1 271 ? 16.882 7.954 -65.999 1.00 62.75 271 VAL A N 1
ATOM 2233 C CA . VAL A 1 271 ? 15.951 6.818 -66.124 1.00 62.75 271 VAL A CA 1
ATOM 2234 C C . VAL A 1 271 ? 16.016 5.900 -64.894 1.00 62.75 271 VAL A C 1
ATOM 2236 O O . VAL A 1 271 ? 15.012 5.295 -64.532 1.00 62.75 271 VAL A O 1
ATOM 2239 N N . THR A 1 272 ? 17.160 5.821 -64.209 1.00 56.91 272 THR A N 1
ATOM 2240 C CA . THR A 1 272 ? 17.374 4.947 -63.042 1.00 56.91 272 THR A CA 1
ATOM 2241 C C . THR A 1 272 ? 17.138 5.638 -61.699 1.00 56.91 272 THR A C 1
ATOM 2243 O O . THR A 1 272 ? 17.011 4.951 -60.694 1.00 56.91 272 THR A O 1
ATOM 2246 N N . SER A 1 273 ? 17.042 6.972 -61.650 1.00 55.25 273 SER A N 1
ATOM 2247 C CA . SER A 1 273 ? 16.774 7.733 -60.410 1.00 55.25 273 SER A CA 1
ATOM 2248 C C . SER A 1 273 ? 15.334 7.620 -59.891 1.00 55.25 273 SER A C 1
ATOM 2250 O O . SER A 1 273 ? 15.059 8.074 -58.785 1.00 55.25 273 SER A O 1
ATOM 2252 N N . GLY A 1 274 ? 14.430 6.987 -60.647 1.00 53.00 274 GLY A N 1
ATOM 2253 C CA . GLY A 1 274 ? 13.029 6.789 -60.256 1.00 53.00 274 GLY A CA 1
ATOM 2254 C C . GLY A 1 274 ? 12.472 5.380 -60.480 1.00 53.00 274 GLY A C 1
ATOM 2255 O O . GLY A 1 274 ? 11.279 5.176 -60.282 1.00 53.00 274 GLY A O 1
ATOM 2256 N N . ALA A 1 275 ? 13.292 4.408 -60.897 1.00 44.47 275 ALA A N 1
ATOM 2257 C CA . ALA A 1 275 ? 12.842 3.038 -61.147 1.00 44.47 275 ALA A CA 1
ATOM 2258 C C . ALA A 1 275 ? 13.304 2.095 -60.018 1.00 44.47 275 ALA A C 1
ATOM 2260 O O . ALA A 1 275 ? 14.498 2.077 -59.711 1.00 44.47 275 ALA A O 1
ATOM 2261 N N . PRO A 1 276 ? 12.417 1.274 -59.423 1.00 44.81 276 PRO A N 1
ATOM 2262 C CA . PRO A 1 276 ? 12.837 0.213 -58.513 1.00 44.81 276 PRO A CA 1
ATOM 2263 C C . PRO A 1 276 ? 13.745 -0.756 -59.276 1.00 44.81 276 PRO A C 1
ATOM 2265 O O . PRO A 1 276 ? 13.345 -1.312 -60.301 1.00 44.81 276 PRO A O 1
ATOM 2268 N N . MET A 1 277 ? 14.980 -0.951 -58.812 1.00 41.94 277 MET A N 1
ATOM 2269 C CA . MET A 1 277 ? 15.890 -1.940 -59.390 1.00 41.94 277 MET A CA 1
ATOM 2270 C C . MET A 1 277 ? 15.409 -3.355 -59.052 1.00 41.94 277 MET A C 1
ATOM 2272 O O . MET A 1 277 ? 15.891 -3.985 -58.116 1.00 41.94 277 MET A O 1
ATOM 2276 N N . GLU A 1 278 ? 14.471 -3.883 -59.832 1.00 48.72 278 GLU A N 1
ATOM 2277 C CA . GLU A 1 278 ? 14.167 -5.308 -59.803 1.00 48.72 278 GLU A CA 1
ATOM 2278 C C . GLU A 1 278 ? 15.213 -6.047 -60.654 1.00 48.72 278 GLU A C 1
ATOM 2280 O O . GLU A 1 278 ? 15.143 -6.109 -61.886 1.00 48.72 278 GLU A O 1
ATOM 2285 N N . VAL A 1 279 ? 16.238 -6.582 -59.985 1.00 51.44 279 VAL A N 1
ATOM 2286 C CA . VAL A 1 279 ? 17.252 -7.454 -60.588 1.00 51.44 279 VAL A CA 1
ATOM 2287 C C . VAL A 1 279 ? 16.537 -8.693 -61.129 1.00 51.44 279 VAL A C 1
ATOM 2289 O O . VAL A 1 279 ? 16.235 -9.629 -60.391 1.00 51.44 279 VAL A O 1
ATOM 2292 N N . ARG A 1 280 ? 16.247 -8.723 -62.437 1.00 48.78 280 ARG A N 1
ATOM 2293 C CA . ARG A 1 280 ? 15.722 -9.920 -63.113 1.00 48.78 280 ARG A CA 1
ATOM 2294 C C . ARG A 1 280 ? 16.799 -11.004 -63.156 1.00 48.78 280 ARG A C 1
ATOM 2296 O O . ARG A 1 280 ? 17.400 -11.266 -64.194 1.00 48.78 280 ARG A O 1
ATOM 2303 N N . MET A 1 281 ? 16.996 -11.692 -62.037 1.00 47.97 281 MET A N 1
ATOM 2304 C CA . MET A 1 281 ? 17.579 -13.025 -62.043 1.00 47.97 281 MET A CA 1
ATOM 2305 C C . MET A 1 281 ? 16.651 -13.924 -62.878 1.00 47.97 281 MET A C 1
ATOM 2307 O O . MET A 1 281 ? 15.426 -13.920 -62.701 1.00 47.97 281 MET A O 1
ATOM 2311 N N . GLY A 1 282 ? 17.211 -14.657 -63.844 1.00 52.25 282 GLY A N 1
ATOM 2312 C CA . GLY A 1 282 ? 16.461 -15.630 -64.644 1.00 52.25 282 GLY A CA 1
ATOM 2313 C C . GLY A 1 282 ? 15.785 -16.696 -63.769 1.00 52.25 282 GLY A C 1
ATOM 2314 O O . GLY A 1 282 ? 16.071 -16.805 -62.579 1.00 52.25 282 GLY A O 1
ATOM 2315 N N . SER A 1 283 ? 14.895 -17.504 -64.358 1.00 55.38 283 SER A N 1
ATOM 2316 C CA . SER A 1 283 ? 14.057 -18.507 -63.662 1.00 55.38 283 SER A CA 1
ATOM 2317 C C . SER A 1 283 ? 14.801 -19.368 -62.624 1.00 55.38 283 SER A C 1
ATOM 2319 O O . SER A 1 283 ? 14.229 -19.702 -61.590 1.00 55.38 283 SER A O 1
ATOM 2321 N N . LEU A 1 284 ? 16.083 -19.677 -62.854 1.00 53.56 284 LEU A N 1
ATOM 2322 C CA . LEU A 1 284 ? 16.921 -20.414 -61.906 1.00 53.56 284 LEU A CA 1
ATOM 2323 C C . LEU A 1 284 ? 17.238 -19.600 -60.639 1.00 53.56 284 LEU A C 1
ATOM 2325 O O . LEU A 1 284 ? 17.063 -20.100 -59.537 1.00 53.56 284 LEU A O 1
ATOM 2329 N N . GLY A 1 285 ? 17.622 -18.330 -60.786 1.00 64.00 285 GLY A N 1
ATOM 2330 C CA . GLY A 1 285 ? 17.946 -17.454 -59.661 1.00 64.00 285 GLY A CA 1
ATOM 2331 C C . GLY A 1 285 ? 16.726 -17.064 -58.829 1.00 64.00 285 GLY A C 1
ATOM 2332 O O . GLY A 1 285 ? 16.842 -16.965 -57.615 1.00 64.00 285 GLY A O 1
ATOM 2333 N N . ARG A 1 286 ? 15.535 -16.960 -59.441 1.00 68.94 286 ARG A N 1
ATOM 2334 C CA . ARG A 1 286 ? 14.280 -16.802 -58.680 1.00 68.94 286 ARG A CA 1
ATOM 2335 C C . ARG A 1 286 ? 13.954 -18.035 -57.843 1.00 68.94 286 ARG A C 1
ATOM 2337 O O . ARG A 1 286 ? 13.575 -17.884 -56.693 1.00 68.94 286 ARG A O 1
ATOM 2344 N N . LYS A 1 287 ? 14.136 -19.244 -58.389 1.00 73.94 287 LYS A N 1
ATOM 2345 C CA . LYS A 1 287 ? 13.925 -20.496 -57.642 1.00 73.94 287 LYS A CA 1
ATOM 2346 C C . LYS A 1 287 ? 14.930 -20.655 -56.502 1.00 73.94 287 LYS A C 1
ATOM 2348 O O . LYS A 1 287 ? 14.547 -21.083 -55.422 1.00 73.94 287 LYS A O 1
ATOM 2353 N N . THR A 1 288 ? 16.190 -20.282 -56.721 1.00 72.06 288 THR A N 1
ATOM 2354 C CA . THR A 1 288 ? 17.214 -20.292 -55.668 1.00 72.06 288 THR A CA 1
ATOM 2355 C C . THR A 1 288 ? 16.912 -19.260 -54.583 1.00 72.06 288 THR A C 1
ATOM 2357 O O . THR A 1 288 ? 16.999 -19.592 -53.406 1.00 72.06 288 THR A O 1
ATOM 2360 N N . LEU A 1 289 ? 16.502 -18.044 -54.959 1.00 76.38 289 LEU A N 1
ATOM 2361 C CA . LEU A 1 289 ? 16.119 -16.998 -54.011 1.00 76.38 289 LEU A CA 1
ATOM 2362 C C . LEU A 1 289 ? 14.878 -17.392 -53.199 1.00 76.38 289 LEU A C 1
ATOM 2364 O O . LEU A 1 289 ? 14.856 -17.200 -51.988 1.00 76.38 289 LEU A O 1
ATOM 2368 N N . GLU A 1 290 ? 13.873 -17.991 -53.840 1.00 77.19 290 GLU A N 1
ATOM 2369 C CA . GLU A 1 290 ? 12.681 -18.488 -53.148 1.00 77.19 290 GLU A CA 1
ATOM 2370 C C . GLU A 1 290 ? 13.024 -19.648 -52.207 1.00 77.19 290 GLU A C 1
ATOM 2372 O O . GLU A 1 290 ? 12.578 -19.671 -51.067 1.00 77.19 290 GLU A O 1
ATOM 2377 N N . SER A 1 291 ? 13.897 -20.565 -52.632 1.00 85.56 291 SER A N 1
ATOM 2378 C CA . SER A 1 291 ? 14.385 -21.648 -51.773 1.00 85.56 291 SER A CA 1
ATOM 2379 C C . SER A 1 291 ? 15.176 -21.131 -50.569 1.00 85.56 291 SER A C 1
ATOM 2381 O O . SER A 1 291 ? 15.083 -21.720 -49.499 1.00 85.56 291 SER A O 1
ATOM 2383 N N . LEU A 1 292 ? 15.953 -20.055 -50.716 1.00 83.69 292 LEU A N 1
ATOM 2384 C CA . LEU A 1 292 ? 16.663 -19.415 -49.605 1.00 83.69 292 LEU A CA 1
ATOM 2385 C C . LEU A 1 292 ? 15.687 -18.764 -48.623 1.00 83.69 292 LEU A C 1
ATOM 2387 O O . LEU A 1 292 ? 15.795 -18.995 -47.423 1.00 83.69 292 LEU A O 1
ATOM 2391 N N . LYS A 1 293 ? 14.681 -18.041 -49.128 1.00 83.44 293 LYS A N 1
ATOM 2392 C CA . LYS A 1 293 ? 13.602 -17.479 -48.301 1.00 83.44 293 LYS A CA 1
ATOM 2393 C C . LYS A 1 293 ? 12.809 -18.563 -47.569 1.00 83.44 293 LYS A C 1
ATOM 2395 O O . LYS A 1 293 ? 12.433 -18.367 -46.418 1.00 83.44 293 LYS A O 1
ATOM 2400 N N . GLU A 1 294 ? 12.588 -19.706 -48.212 1.00 89.69 294 GLU A N 1
ATOM 2401 C CA . GLU A 1 294 ? 11.937 -20.878 -47.621 1.00 89.69 294 GLU A CA 1
ATOM 2402 C C . GLU A 1 294 ? 12.778 -21.496 -46.497 1.00 89.69 294 GLU A C 1
ATOM 2404 O O . GLU A 1 294 ? 12.259 -21.806 -45.427 1.00 89.69 294 GLU A O 1
ATOM 2409 N N . ILE A 1 295 ? 14.090 -21.636 -46.704 1.00 89.69 295 ILE A N 1
ATOM 2410 C CA . ILE A 1 295 ? 15.021 -22.115 -45.672 1.00 89.69 295 ILE A CA 1
ATOM 2411 C C . ILE A 1 295 ? 15.053 -21.139 -44.489 1.00 89.69 295 ILE A C 1
ATOM 2413 O O . ILE A 1 295 ? 14.996 -21.574 -43.339 1.00 89.69 295 ILE A O 1
ATOM 2417 N N . GLU A 1 296 ? 15.085 -19.832 -44.754 1.0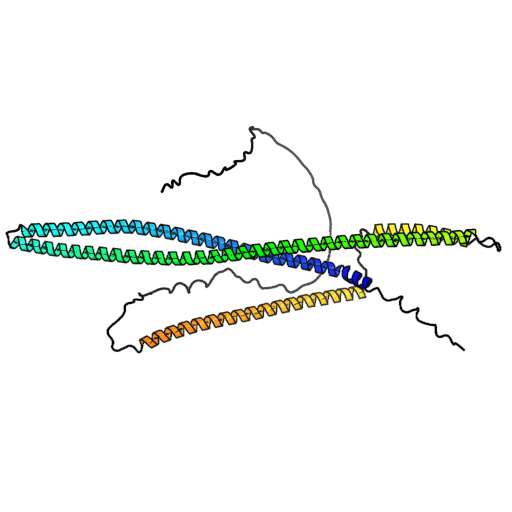0 84.69 296 GLU A N 1
ATOM 2418 C CA . GLU A 1 296 ? 15.081 -18.803 -43.714 1.00 84.69 296 GLU A CA 1
ATOM 2419 C C . GLU A 1 296 ? 13.760 -18.816 -42.927 1.00 84.69 296 GLU A C 1
ATOM 2421 O O . GLU A 1 296 ? 13.784 -18.811 -41.695 1.00 84.69 296 GLU A O 1
ATOM 2426 N N . ARG A 1 297 ? 12.605 -18.928 -43.601 1.00 89.12 297 ARG A N 1
ATOM 2427 C CA . ARG A 1 297 ? 11.295 -19.078 -42.941 1.00 89.12 297 ARG A CA 1
ATOM 2428 C C . ARG A 1 297 ? 11.233 -20.335 -42.077 1.00 89.12 297 ARG A C 1
ATOM 2430 O O . ARG A 1 297 ? 10.829 -20.246 -40.920 1.00 89.12 297 ARG A O 1
ATOM 2437 N N . ASN A 1 298 ? 11.693 -21.476 -42.587 1.00 92.44 298 ASN A N 1
ATOM 2438 C CA . ASN A 1 298 ? 11.722 -22.726 -41.823 1.00 92.44 298 ASN A CA 1
ATOM 2439 C C . ASN A 1 298 ? 12.656 -22.650 -40.609 1.00 92.44 298 ASN A C 1
ATOM 2441 O O . ASN A 1 298 ? 12.319 -23.156 -39.541 1.00 92.44 298 ASN A O 1
ATOM 2445 N N . ARG A 1 299 ? 13.797 -21.964 -40.728 1.00 94.31 299 ARG A N 1
ATOM 2446 C CA . ARG A 1 299 ? 14.696 -21.705 -39.597 1.00 94.31 299 ARG A CA 1
ATOM 2447 C C . ARG A 1 299 ? 14.021 -20.850 -38.521 1.00 94.31 299 ARG A C 1
ATOM 2449 O O . ARG A 1 299 ? 14.111 -21.198 -37.346 1.00 94.31 299 ARG A O 1
ATOM 2456 N N . HIS A 1 300 ? 13.350 -19.762 -38.902 1.00 89.62 300 HIS A N 1
ATOM 2457 C CA . HIS A 1 300 ? 12.632 -18.904 -37.952 1.00 89.62 300 HIS A CA 1
ATOM 2458 C C . HIS A 1 300 ? 11.505 -19.666 -37.252 1.00 89.62 300 HIS A C 1
ATOM 2460 O O . HIS A 1 300 ? 11.389 -19.592 -36.031 1.00 89.62 300 HIS A O 1
ATOM 2466 N N . LEU A 1 301 ? 10.732 -20.454 -38.004 1.00 93.19 301 LEU A N 1
ATOM 2467 C CA . LEU A 1 301 ? 9.676 -21.295 -37.447 1.00 93.19 301 LEU A CA 1
ATOM 2468 C C . LEU A 1 301 ? 10.238 -22.311 -36.447 1.00 93.19 301 LEU A C 1
ATOM 2470 O O . LEU A 1 301 ? 9.695 -22.458 -35.357 1.00 93.19 301 LEU A O 1
ATOM 2474 N N . HIS A 1 302 ? 11.347 -22.973 -36.782 1.00 93.19 302 HIS A N 1
ATOM 2475 C CA . HIS A 1 302 ? 11.964 -23.950 -35.892 1.00 93.19 302 HIS A CA 1
ATOM 2476 C C . HIS A 1 302 ? 12.505 -23.308 -34.611 1.00 93.19 302 HIS A C 1
ATOM 2478 O O . HIS A 1 302 ? 12.304 -23.849 -33.529 1.00 93.19 302 HIS A O 1
ATOM 2484 N N . LEU A 1 303 ? 13.140 -22.135 -34.709 1.00 90.94 303 LEU A N 1
ATOM 2485 C CA . LEU A 1 303 ? 13.611 -21.389 -33.539 1.00 90.94 303 LEU A CA 1
ATOM 2486 C C . LEU A 1 303 ? 12.449 -20.920 -32.655 1.00 90.94 303 LEU A C 1
ATOM 2488 O O . LEU A 1 303 ? 12.542 -21.013 -31.434 1.00 90.94 303 LEU A O 1
ATOM 2492 N N . ALA A 1 304 ? 11.345 -20.467 -33.253 1.00 87.88 304 ALA A N 1
ATOM 2493 C CA . ALA A 1 304 ? 10.142 -20.091 -32.517 1.00 87.88 304 ALA A CA 1
ATOM 2494 C C . ALA A 1 304 ? 9.498 -21.303 -31.822 1.00 87.88 304 ALA A C 1
ATOM 2496 O O . ALA A 1 304 ? 9.151 -21.222 -30.646 1.00 87.88 304 ALA A O 1
ATOM 2497 N N . GLN A 1 305 ? 9.401 -22.445 -32.513 1.00 94.00 305 GLN A N 1
ATOM 2498 C CA . GLN A 1 305 ? 8.907 -23.702 -31.942 1.00 94.00 305 GLN A CA 1
ATOM 2499 C C . GLN A 1 305 ? 9.794 -24.189 -30.793 1.00 94.00 305 GLN A C 1
ATOM 2501 O O . GLN A 1 305 ? 9.278 -24.512 -29.727 1.00 94.00 305 GLN A O 1
ATOM 2506 N N . GLN A 1 306 ? 11.118 -24.186 -30.972 1.00 94.25 306 GLN A N 1
ATOM 2507 C CA . GLN A 1 306 ? 12.069 -24.541 -29.916 1.00 94.25 306 GLN A CA 1
ATOM 2508 C C . GLN A 1 306 ? 11.973 -23.583 -28.724 1.00 94.25 306 GLN A C 1
ATOM 2510 O O . GLN A 1 306 ? 11.940 -24.032 -27.582 1.00 94.25 306 GLN A O 1
ATOM 2515 N N . GLY A 1 307 ? 11.876 -22.273 -28.971 1.00 90.12 307 GLY A N 1
ATOM 2516 C CA . GLY A 1 307 ? 11.685 -21.273 -27.921 1.00 90.12 307 GLY A CA 1
ATOM 2517 C C . GLY A 1 307 ? 10.396 -21.507 -27.133 1.00 90.12 307 GLY A C 1
ATOM 2518 O O . GLY A 1 307 ? 10.426 -21.559 -25.906 1.00 90.12 307 GLY A O 1
ATOM 2519 N N . SER A 1 308 ? 9.278 -21.732 -27.831 1.00 86.75 308 SER A N 1
ATOM 2520 C CA . SER A 1 308 ? 7.992 -22.068 -27.212 1.00 86.75 308 SER A CA 1
ATOM 2521 C C . SER A 1 308 ? 8.070 -23.359 -26.398 1.00 86.75 308 SER A C 1
ATOM 2523 O O . SER A 1 308 ? 7.528 -23.414 -25.299 1.00 86.75 308 SER A O 1
ATOM 2525 N N . GLN A 1 309 ? 8.759 -24.382 -26.907 1.00 94.38 309 GLN A N 1
ATOM 2526 C CA . GLN A 1 309 ? 8.922 -25.661 -26.222 1.00 94.38 309 GLN A CA 1
ATOM 2527 C C . GLN A 1 309 ? 9.715 -25.509 -24.917 1.00 94.38 309 GLN A C 1
ATOM 2529 O O . GLN A 1 309 ? 9.270 -25.995 -23.883 1.00 94.38 309 GLN A O 1
ATOM 2534 N N . VAL A 1 310 ? 10.843 -24.793 -24.935 1.00 95.06 310 VAL A N 1
ATOM 2535 C CA . VAL A 1 310 ? 11.652 -24.547 -23.726 1.00 95.06 310 VAL A CA 1
ATOM 2536 C C . VAL A 1 310 ? 10.861 -23.747 -22.689 1.00 95.06 310 VAL A C 1
ATOM 2538 O O . VAL A 1 310 ? 10.929 -24.039 -21.496 1.00 95.06 310 VAL A O 1
ATOM 2541 N N . ILE A 1 311 ? 10.080 -22.758 -23.134 1.00 89.56 311 ILE A N 1
ATOM 2542 C CA . ILE A 1 311 ? 9.210 -21.978 -22.247 1.00 89.56 311 ILE A CA 1
ATOM 2543 C C . ILE A 1 311 ? 8.144 -22.876 -21.609 1.00 89.56 311 ILE A C 1
ATOM 2545 O O . ILE A 1 311 ? 7.911 -22.767 -20.408 1.00 89.56 311 ILE A O 1
ATOM 2549 N N . GLU A 1 312 ? 7.507 -23.756 -22.381 1.00 92.44 312 GLU A N 1
ATOM 2550 C CA . GLU A 1 312 ? 6.474 -24.665 -21.873 1.00 92.44 312 GLU A CA 1
ATOM 2551 C C . GLU A 1 312 ? 7.053 -25.703 -20.900 1.00 92.44 312 GLU A C 1
ATOM 2553 O O . GLU A 1 312 ? 6.488 -25.958 -19.835 1.00 92.44 312 GLU A O 1
ATOM 2558 N N . GLU A 1 313 ? 8.230 -26.251 -21.208 1.00 93.94 313 GLU A N 1
ATOM 2559 C CA . GLU A 1 313 ? 8.950 -27.177 -20.331 1.00 93.94 313 GLU A CA 1
ATOM 2560 C C . GLU A 1 313 ? 9.335 -26.514 -18.998 1.00 93.94 313 GLU A C 1
ATOM 2562 O O . GLU A 1 313 ? 9.101 -27.093 -17.932 1.00 93.94 313 GLU A O 1
ATOM 2567 N N . GLU A 1 314 ? 9.850 -25.280 -19.019 1.00 93.06 314 GLU A N 1
ATOM 2568 C CA . GLU A 1 314 ? 10.165 -24.545 -17.789 1.00 93.06 314 GLU A CA 1
ATOM 2569 C C . GLU A 1 314 ? 8.904 -24.113 -17.027 1.00 93.06 314 GLU A C 1
ATOM 2571 O O . GLU A 1 314 ? 8.873 -24.209 -15.799 1.00 93.06 314 GLU A O 1
ATOM 2576 N N . ARG A 1 315 ? 7.816 -23.735 -17.713 1.00 92.69 315 ARG A N 1
ATOM 2577 C CA . ARG A 1 315 ? 6.511 -23.486 -17.069 1.00 92.69 315 ARG A CA 1
ATOM 2578 C C . ARG A 1 315 ? 6.024 -24.719 -16.316 1.00 92.69 315 ARG A C 1
ATOM 2580 O O . ARG A 1 315 ? 5.669 -24.612 -15.139 1.00 92.69 315 ARG A O 1
ATOM 2587 N N . LYS A 1 316 ? 6.068 -25.890 -16.954 1.00 95.88 316 LYS A N 1
ATOM 2588 C CA . LYS A 1 316 ? 5.693 -27.163 -16.331 1.00 95.88 316 LYS A CA 1
ATOM 2589 C C . LYS A 1 316 ? 6.581 -27.481 -15.129 1.00 95.88 316 LYS A C 1
ATOM 2591 O O . LYS A 1 316 ? 6.075 -27.825 -14.063 1.00 95.88 316 LYS A O 1
ATOM 2596 N N . ARG A 1 317 ? 7.897 -27.300 -15.259 1.00 96.44 317 ARG A N 1
ATOM 2597 C CA . ARG A 1 317 ? 8.854 -27.508 -14.165 1.00 96.44 317 ARG A CA 1
ATOM 2598 C C . ARG A 1 317 ? 8.577 -26.598 -12.967 1.00 96.44 317 ARG A C 1
ATOM 2600 O O . ARG A 1 317 ? 8.609 -27.059 -11.826 1.00 96.44 317 ARG A O 1
ATOM 2607 N N . VAL A 1 318 ? 8.282 -25.322 -13.213 1.00 95.31 318 VAL A N 1
ATOM 2608 C CA . VAL A 1 318 ? 7.902 -24.356 -12.170 1.00 95.31 318 VAL A CA 1
ATOM 2609 C C . VAL A 1 318 ? 6.594 -24.771 -11.496 1.00 95.31 318 VAL A C 1
ATOM 2611 O O . VAL A 1 318 ? 6.492 -24.697 -10.272 1.00 95.31 318 VAL A O 1
ATOM 2614 N N . GLN A 1 319 ? 5.610 -25.247 -12.259 1.00 93.06 319 GLN A N 1
ATOM 2615 C CA . GLN A 1 319 ? 4.339 -25.723 -11.713 1.00 93.06 319 GLN A CA 1
ATOM 2616 C C . GLN A 1 319 ? 4.519 -26.969 -10.833 1.00 93.06 319 GLN A C 1
ATOM 2618 O O . GLN A 1 319 ? 3.980 -27.016 -9.728 1.00 93.06 319 GLN A O 1
ATOM 2623 N N . GLU A 1 320 ? 5.329 -27.938 -11.265 1.00 95.75 320 GLU A N 1
ATOM 2624 C CA . GLU A 1 320 ? 5.682 -29.111 -10.455 1.00 95.75 320 GLU A CA 1
ATOM 2625 C C . GLU A 1 320 ? 6.418 -28.715 -9.170 1.00 95.75 320 GLU A C 1
ATOM 2627 O O . GLU A 1 320 ? 6.139 -29.257 -8.101 1.00 95.75 320 GLU A O 1
ATOM 2632 N N . LEU A 1 321 ? 7.337 -27.749 -9.246 1.00 96.12 321 LEU A N 1
ATOM 2633 C CA . LEU A 1 321 ? 8.047 -27.248 -8.072 1.00 96.12 321 LEU A CA 1
ATOM 2634 C C . LEU A 1 321 ? 7.088 -26.558 -7.097 1.00 96.12 321 LEU A C 1
ATOM 2636 O O . LEU A 1 321 ? 7.150 -26.811 -5.896 1.00 96.12 321 LEU A O 1
ATOM 2640 N N . LYS A 1 322 ? 6.172 -25.731 -7.611 1.00 95.56 322 LYS A N 1
ATOM 2641 C CA . LYS A 1 322 ? 5.126 -25.084 -6.813 1.00 95.56 322 LYS A CA 1
ATOM 2642 C C . LYS A 1 322 ? 4.258 -26.123 -6.106 1.00 95.56 322 LYS A C 1
ATOM 2644 O O . LYS A 1 322 ? 4.009 -25.967 -4.915 1.00 95.56 322 LYS A O 1
ATOM 2649 N N . GLN A 1 323 ? 3.854 -27.183 -6.806 1.00 95.00 323 GLN A N 1
ATOM 2650 C CA . GLN A 1 323 ? 3.072 -28.267 -6.215 1.00 95.00 323 GLN A CA 1
ATOM 2651 C C . GLN A 1 323 ? 3.848 -28.965 -5.093 1.00 95.00 323 GLN A C 1
ATOM 2653 O O . GLN A 1 323 ? 3.327 -29.098 -3.994 1.00 95.00 323 GLN A O 1
ATOM 2658 N N . ARG A 1 324 ? 5.125 -29.309 -5.314 1.00 93.88 324 ARG A N 1
ATOM 2659 C CA . ARG A 1 324 ? 5.966 -29.928 -4.274 1.00 93.88 324 ARG A CA 1
ATOM 2660 C C . ARG A 1 324 ? 6.135 -29.042 -3.048 1.00 93.88 324 ARG A C 1
ATOM 2662 O O . ARG A 1 324 ? 6.082 -29.544 -1.936 1.00 93.88 324 ARG A O 1
ATOM 2669 N N . VAL A 1 325 ? 6.334 -27.737 -3.236 1.00 94.56 325 VAL A N 1
ATOM 2670 C CA . VAL A 1 325 ? 6.428 -26.793 -2.113 1.00 94.56 325 VAL A CA 1
ATOM 2671 C C . VAL A 1 325 ? 5.103 -26.729 -1.353 1.00 94.56 325 VAL A C 1
ATOM 2673 O O . VAL A 1 325 ? 5.112 -26.737 -0.128 1.00 94.56 325 VAL A O 1
ATOM 2676 N N . GLN A 1 326 ? 3.966 -26.698 -2.053 1.00 91.00 326 GLN A N 1
ATOM 2677 C CA . GLN A 1 326 ? 2.652 -26.730 -1.407 1.00 91.00 326 GLN A CA 1
ATOM 2678 C C . GLN A 1 326 ? 2.426 -28.031 -0.631 1.00 91.00 326 GLN A C 1
ATOM 2680 O O . GLN A 1 326 ? 1.963 -27.975 0.506 1.00 91.00 326 GLN A O 1
ATOM 2685 N N . ASP A 1 327 ? 2.772 -29.177 -1.214 1.00 92.62 327 ASP A N 1
ATOM 2686 C CA . ASP A 1 327 ? 2.636 -30.485 -0.574 1.00 92.62 327 ASP A CA 1
ATOM 2687 C C . ASP A 1 327 ? 3.565 -30.609 0.642 1.00 92.62 327 ASP A C 1
ATOM 2689 O O . ASP A 1 327 ? 3.140 -31.103 1.679 1.00 92.62 327 ASP A O 1
ATOM 2693 N N . GLU A 1 328 ? 4.791 -30.086 0.565 1.00 93.00 328 GLU A N 1
ATOM 2694 C CA . GLU A 1 328 ? 5.745 -30.050 1.681 1.00 93.00 328 GLU A CA 1
ATOM 2695 C C . GLU A 1 328 ? 5.250 -29.150 2.822 1.00 93.00 328 GLU A C 1
ATOM 2697 O O . GLU A 1 328 ? 5.292 -29.539 3.985 1.00 93.00 328 GLU A O 1
ATOM 2702 N N . VAL A 1 329 ? 4.721 -27.961 2.512 1.00 94.06 329 VAL A N 1
ATOM 2703 C CA . VAL A 1 329 ? 4.134 -27.067 3.525 1.00 94.06 329 VAL A CA 1
ATOM 2704 C C . VAL A 1 329 ? 2.920 -27.721 4.188 1.00 94.06 329 VAL A C 1
ATOM 2706 O O . VAL A 1 329 ? 2.787 -27.660 5.412 1.00 94.06 329 VAL A O 1
ATOM 2709 N N . LYS A 1 330 ? 2.056 -28.380 3.406 1.00 91.69 330 LYS A N 1
ATOM 2710 C CA . LYS A 1 330 ? 0.922 -29.150 3.938 1.00 91.69 330 LYS A CA 1
ATOM 2711 C C . LYS A 1 330 ? 1.399 -30.301 4.821 1.00 91.69 330 LYS A C 1
ATOM 2713 O O . LYS A 1 330 ? 0.916 -30.425 5.941 1.00 91.69 330 LYS A O 1
ATOM 2718 N N . ALA A 1 331 ? 2.387 -31.074 4.375 1.00 93.50 331 ALA A N 1
ATOM 2719 C CA . ALA A 1 331 ? 2.962 -32.172 5.143 1.00 93.50 331 ALA A CA 1
ATOM 2720 C C . ALA A 1 331 ? 3.581 -31.686 6.462 1.00 93.50 331 ALA A C 1
ATOM 2722 O O . ALA A 1 331 ? 3.343 -32.289 7.502 1.00 93.50 331 ALA A O 1
ATOM 2723 N N . GLN A 1 332 ? 4.307 -30.563 6.461 1.00 89.69 332 GLN A N 1
ATOM 2724 C CA . GLN A 1 332 ? 4.871 -29.976 7.683 1.00 89.69 332 GLN A CA 1
ATOM 2725 C C . GLN A 1 332 ? 3.798 -29.475 8.650 1.00 89.69 332 GLN A C 1
ATOM 2727 O O . GLN A 1 332 ? 3.955 -29.595 9.868 1.00 89.69 332 GLN A O 1
ATOM 2732 N N . TRP A 1 333 ? 2.709 -28.909 8.128 1.00 92.75 333 TRP A N 1
ATOM 2733 C CA . TRP A 1 333 ? 1.568 -28.517 8.948 1.00 92.75 333 TRP A CA 1
ATOM 2734 C C . TRP A 1 333 ? 0.873 -29.740 9.556 1.00 92.75 333 TRP A C 1
ATOM 2736 O O . TRP A 1 333 ? 0.620 -29.754 10.760 1.00 92.75 333 TRP A O 1
ATOM 2746 N N . GLU A 1 334 ? 0.635 -30.790 8.767 1.00 90.38 334 GLU A N 1
ATOM 2747 C CA . GLU A 1 334 ? 0.049 -32.046 9.246 1.00 90.38 334 GLU A CA 1
ATOM 2748 C C . GLU A 1 334 ? 0.952 -32.735 10.273 1.00 90.38 334 GLU A C 1
ATOM 2750 O O . GLU A 1 334 ? 0.466 -33.181 11.308 1.00 90.38 334 GLU A O 1
ATOM 2755 N N . GLU A 1 335 ? 2.267 -32.765 10.050 1.00 90.19 335 GLU A N 1
ATOM 2756 C CA . GLU A 1 335 ? 3.237 -33.332 10.986 1.00 90.19 335 GLU A CA 1
ATOM 2757 C C . GLU A 1 335 ? 3.279 -32.530 12.293 1.00 90.19 335 GLU A C 1
ATOM 2759 O O . GLU A 1 335 ? 3.298 -33.111 13.376 1.00 90.19 335 GLU A O 1
ATOM 2764 N N . ARG A 1 336 ? 3.251 -31.190 12.227 1.00 88.50 336 ARG A N 1
ATOM 2765 C CA . ARG A 1 336 ? 3.150 -30.329 13.417 1.00 88.50 336 ARG A CA 1
ATOM 2766 C C . ARG A 1 336 ? 1.866 -30.600 14.189 1.00 88.50 336 ARG A C 1
ATOM 2768 O O . ARG A 1 336 ? 1.939 -30.851 15.388 1.00 88.50 336 ARG A O 1
ATOM 2775 N N . ARG A 1 337 ? 0.735 -30.647 13.491 1.00 90.38 337 ARG A N 1
ATOM 2776 C CA . ARG A 1 337 ? -0.575 -30.948 14.070 1.00 90.38 337 ARG A CA 1
ATOM 2777 C C . ARG A 1 337 ? -0.623 -32.346 14.694 1.00 90.38 337 ARG A C 1
ATOM 2779 O O . ARG A 1 337 ? -1.150 -32.508 15.789 1.00 90.38 337 ARG A O 1
ATOM 2786 N N . GLN A 1 338 ? -0.055 -33.359 14.040 1.00 86.00 338 GLN A N 1
ATOM 2787 C CA . GLN A 1 338 ? 0.041 -34.717 14.586 1.00 86.00 338 GLN A CA 1
ATOM 2788 C C . GLN A 1 338 ? 0.976 -34.784 15.796 1.00 86.00 338 GLN A C 1
ATOM 2790 O O . GLN A 1 338 ? 0.682 -35.494 16.752 1.00 86.00 338 GLN A O 1
ATOM 2795 N N . ARG A 1 339 ? 2.087 -34.040 15.789 1.00 85.25 339 ARG A N 1
ATOM 2796 C CA . ARG A 1 339 ? 3.023 -33.970 16.919 1.00 85.25 339 ARG A CA 1
ATOM 2797 C C . ARG A 1 339 ? 2.367 -33.316 18.134 1.00 85.25 339 ARG A C 1
ATOM 2799 O O . ARG A 1 339 ? 2.487 -33.843 19.233 1.00 85.25 339 ARG A O 1
ATOM 2806 N N . GLU A 1 340 ? 1.615 -32.240 17.925 1.00 79.81 340 GLU A N 1
ATOM 2807 C CA . GLU A 1 340 ? 0.793 -31.596 18.957 1.00 79.81 340 GLU A CA 1
ATOM 2808 C C . GLU A 1 340 ? -0.286 -32.553 19.492 1.00 79.81 340 GLU A C 1
ATOM 2810 O O . GLU A 1 340 ? -0.401 -32.722 20.703 1.00 79.81 340 GLU A O 1
ATOM 2815 N N . ALA A 1 341 ? -0.989 -33.274 18.611 1.00 76.44 341 ALA A N 1
ATOM 2816 C CA . ALA A 1 341 ? -1.985 -34.280 18.996 1.00 76.44 341 ALA A CA 1
ATOM 2817 C C . ALA A 1 341 ? -1.391 -35.525 19.693 1.00 76.44 341 ALA A C 1
ATOM 2819 O O . ALA A 1 341 ? -2.072 -36.198 20.463 1.00 76.44 341 ALA A O 1
ATOM 2820 N N . ASN A 1 342 ? -0.126 -35.861 19.438 1.00 74.50 342 ASN A N 1
ATOM 2821 C CA . ASN A 1 342 ? 0.554 -36.980 20.094 1.00 74.50 342 ASN A CA 1
ATOM 2822 C C . ASN A 1 342 ? 1.143 -36.567 21.457 1.00 74.50 342 ASN A C 1
ATOM 2824 O O . ASN A 1 342 ? 1.160 -37.362 22.395 1.00 74.50 342 ASN A O 1
ATOM 2828 N N . CYS A 1 343 ? 1.564 -35.306 21.613 1.00 59.47 343 CYS A N 1
ATOM 2829 C CA . CYS A 1 343 ? 1.977 -34.743 22.903 1.00 59.47 343 CYS A CA 1
ATOM 2830 C C . CYS A 1 343 ? 0.799 -34.544 23.872 1.00 59.47 343 CYS A C 1
ATOM 2832 O O . CYS A 1 343 ? 1.003 -34.577 25.084 1.00 59.47 343 CYS A O 1
ATOM 2834 N N . THR A 1 344 ? -0.434 -34.417 23.373 1.00 55.44 344 THR A N 1
ATOM 2835 C CA . THR A 1 344 ? -1.645 -34.422 24.212 1.00 55.44 344 THR A CA 1
ATOM 2836 C C . THR A 1 344 ? -2.081 -35.828 24.646 1.00 55.44 344 THR A C 1
ATOM 2838 O O . THR A 1 344 ? -2.887 -35.950 25.563 1.00 55.44 344 THR A O 1
ATOM 2841 N N . SER A 1 345 ? -1.510 -36.897 24.074 1.00 49.81 345 SER A N 1
ATOM 2842 C CA . SER A 1 345 ? -1.826 -38.293 24.426 1.00 49.81 345 SER A CA 1
ATOM 2843 C C . SER A 1 345 ? -0.958 -38.879 25.554 1.00 49.81 345 SER A C 1
ATOM 2845 O O . SER A 1 345 ? -1.266 -39.975 26.022 1.00 49.81 345 SER A O 1
ATOM 2847 N N . PHE A 1 346 ? 0.117 -38.207 25.990 1.00 39.91 346 PHE A N 1
ATOM 2848 C CA . PHE A 1 346 ? 1.053 -38.745 26.998 1.00 39.91 346 PHE A CA 1
ATOM 2849 C C . PHE A 1 346 ? 1.204 -37.898 28.270 1.00 39.91 346 PHE A C 1
ATOM 2851 O O . PHE A 1 346 ? 2.004 -38.241 29.133 1.00 39.91 346 PHE A O 1
ATOM 2858 N N . ASN A 1 347 ? 0.395 -36.848 28.424 1.00 46.12 347 ASN A N 1
ATOM 2859 C CA . ASN A 1 347 ? 0.292 -36.080 29.666 1.00 46.12 347 ASN A CA 1
ATOM 2860 C C . ASN A 1 347 ? -1.101 -36.259 30.278 1.00 46.12 347 ASN A C 1
ATOM 2862 O O . ASN A 1 347 ? -1.901 -35.334 30.376 1.00 46.12 347 ASN A O 1
ATOM 2866 N N . SER A 1 348 ? -1.390 -37.491 30.681 1.00 50.03 348 SER A N 1
ATOM 2867 C CA . SER A 1 348 ? -2.334 -37.775 31.758 1.00 50.03 348 SER A CA 1
ATOM 2868 C C . SER A 1 348 ? -1.527 -38.450 32.851 1.00 50.03 348 SER A C 1
ATOM 2870 O O . SER A 1 348 ? -1.344 -39.659 32.812 1.00 50.03 348 SER A O 1
ATOM 2872 N N . ASP A 1 349 ? -0.891 -37.640 33.693 1.00 47.75 349 ASP A N 1
ATOM 2873 C CA . ASP A 1 349 ? -0.915 -37.780 35.150 1.00 47.75 349 ASP A CA 1
ATOM 2874 C C . ASP A 1 349 ? 0.162 -36.889 35.786 1.00 47.75 349 ASP A C 1
ATOM 2876 O O . ASP A 1 349 ? 1.345 -36.987 35.486 1.00 47.75 349 ASP A O 1
ATOM 2880 N N . GLU A 1 350 ? -0.310 -36.045 36.705 1.00 50.31 350 GLU A N 1
ATOM 2881 C CA . GLU A 1 350 ? 0.446 -35.412 37.787 1.00 50.31 350 GLU A CA 1
ATOM 2882 C C . GLU A 1 350 ? 1.534 -34.389 37.410 1.00 50.31 350 GLU A C 1
ATOM 2884 O O . GLU A 1 350 ? 2.699 -34.712 37.236 1.00 50.31 350 GLU A O 1
ATOM 2889 N N . SER A 1 351 ? 1.174 -33.104 37.442 1.00 39.28 351 SER A N 1
ATOM 2890 C CA . SER A 1 351 ? 1.911 -32.149 38.283 1.00 39.28 351 SER A CA 1
ATOM 2891 C C . SER A 1 351 ? 1.210 -30.799 38.300 1.00 39.28 351 SER A C 1
ATOM 2893 O O . SER A 1 351 ? 1.127 -30.088 37.299 1.00 39.28 351 SER A O 1
ATOM 2895 N N . SER A 1 352 ? 0.724 -30.455 39.486 1.00 51.88 352 SER A N 1
ATOM 2896 C CA . SER A 1 352 ? 0.365 -29.096 39.854 1.00 51.88 352 SER A CA 1
ATOM 2897 C C . SER A 1 352 ? 1.617 -28.213 39.830 1.00 51.88 352 SER A C 1
ATOM 2899 O O . SER A 1 352 ? 2.694 -28.654 40.228 1.00 51.88 352 SER A O 1
ATOM 2901 N N . LEU A 1 353 ? 1.403 -26.946 39.472 1.00 49.88 353 LEU A N 1
ATOM 2902 C CA . LEU A 1 353 ? 2.289 -25.785 39.577 1.00 49.88 353 LEU A CA 1
ATOM 2903 C C . LEU A 1 353 ? 3.087 -25.379 38.322 1.00 49.88 353 LEU A C 1
ATOM 2905 O O . LEU A 1 353 ? 4.069 -25.989 37.914 1.00 49.88 353 LEU A O 1
ATOM 2909 N N . THR A 1 354 ? 2.727 -24.165 37.903 1.00 42.41 354 THR A N 1
ATOM 2910 C CA . THR A 1 354 ? 3.531 -23.067 37.346 1.00 42.41 354 THR A CA 1
ATOM 2911 C C . THR A 1 354 ? 3.224 -22.662 35.903 1.00 42.41 354 THR A C 1
ATOM 2913 O O . THR A 1 354 ? 3.272 -23.451 34.971 1.00 42.41 354 THR A O 1
ATOM 2916 N N . SER A 1 355 ? 2.994 -21.352 35.791 1.00 39.19 355 SER A N 1
ATOM 2917 C CA . SER A 1 355 ? 2.969 -20.495 34.607 1.00 39.19 355 SER A CA 1
ATOM 2918 C C . SER A 1 355 ? 1.694 -20.455 33.761 1.00 39.19 355 SER A C 1
ATOM 2920 O O . SER A 1 355 ? 1.440 -21.295 32.908 1.00 39.19 355 SER A O 1
ATOM 2922 N N . SER A 1 356 ? 0.951 -19.369 33.995 1.00 50.06 356 SER A N 1
ATOM 2923 C CA . SER A 1 356 ? 0.219 -18.589 32.991 1.00 50.06 356 SER A CA 1
ATOM 2924 C C . SER A 1 356 ? 0.921 -18.626 31.633 1.00 50.06 356 SER A C 1
ATOM 2926 O O . SER A 1 356 ? 2.116 -18.341 31.566 1.00 50.06 356 SER A O 1
ATOM 2928 N N . ASP A 1 357 ? 0.200 -19.033 30.589 1.00 39.91 357 ASP A N 1
ATOM 2929 C CA . ASP A 1 357 ? -0.292 -18.114 29.558 1.00 39.91 357 ASP A CA 1
ATOM 2930 C C . ASP A 1 357 ? -1.326 -18.839 28.679 1.00 39.91 357 ASP A C 1
ATOM 2932 O O . ASP A 1 357 ? -1.089 -19.927 28.155 1.00 39.91 357 ASP A O 1
ATOM 2936 N N . HIS A 1 358 ? -2.513 -18.240 28.581 1.00 38.38 358 HIS A N 1
ATOM 2937 C CA . HIS A 1 358 ? -3.647 -18.712 27.789 1.00 38.38 358 HIS A CA 1
ATOM 2938 C C . HIS A 1 358 ? -3.454 -18.380 26.300 1.00 38.38 358 HIS A C 1
ATOM 2940 O O . HIS A 1 358 ? -3.314 -17.203 25.968 1.00 38.38 358 HIS A O 1
ATOM 2946 N N . PRO A 1 359 ? -3.593 -19.348 25.376 1.00 41.06 359 PRO A N 1
ATOM 2947 C CA . PRO A 1 359 ? -4.224 -19.099 24.097 1.00 41.06 359 PRO A CA 1
ATOM 2948 C C . PRO A 1 359 ? -5.727 -19.343 24.253 1.00 41.06 359 PRO A C 1
ATOM 2950 O O . PRO A 1 359 ? -6.177 -20.473 24.451 1.00 41.06 359 PRO A O 1
ATOM 2953 N N . THR A 1 360 ? -6.480 -18.249 24.193 1.00 40.56 360 THR A N 1
ATOM 2954 C CA . THR A 1 360 ? -7.928 -18.238 24.006 1.00 40.56 360 THR A CA 1
ATOM 2955 C C . THR A 1 360 ? -8.282 -18.932 22.696 1.00 40.56 360 THR A C 1
ATOM 2957 O O . THR A 1 360 ? -7.603 -18.793 21.675 1.00 40.56 360 THR A O 1
ATOM 2960 N N . GLU A 1 361 ? -9.352 -19.704 22.789 1.00 41.84 361 GLU A N 1
ATOM 2961 C CA . GLU A 1 361 ? -10.057 -20.413 21.738 1.00 41.84 361 GLU A CA 1
ATOM 2962 C C . GLU A 1 361 ? -10.206 -19.571 20.460 1.00 41.84 361 GLU A C 1
ATOM 2964 O O . GLU A 1 361 ? -10.592 -18.404 20.493 1.00 41.84 361 GLU A O 1
ATOM 2969 N N . ARG A 1 362 ? -9.919 -20.191 19.313 1.00 36.88 362 ARG A N 1
ATOM 2970 C CA . ARG A 1 362 ? -10.443 -19.757 18.017 1.00 36.88 362 ARG A CA 1
ATOM 2971 C C . ARG A 1 362 ? -11.167 -20.933 17.386 1.00 36.88 362 ARG A C 1
ATOM 2973 O O . ARG A 1 362 ? -10.553 -21.772 16.729 1.00 36.88 362 ARG A O 1
ATOM 2980 N N . GLU A 1 363 ? -12.472 -20.970 17.617 1.00 41.56 363 GLU A N 1
ATOM 2981 C CA . GLU A 1 363 ? -13.404 -21.392 16.581 1.00 41.56 363 GLU A CA 1
ATOM 2982 C C . GLU A 1 363 ? -13.365 -20.360 15.436 1.00 41.56 363 GLU A C 1
ATOM 2984 O O . GLU A 1 363 ? -13.187 -19.160 15.646 1.00 41.56 363 GLU A O 1
ATOM 2989 N N . ASP A 1 364 ? -13.497 -20.892 14.225 1.00 41.84 364 ASP A N 1
ATOM 2990 C CA . ASP A 1 364 ? -13.907 -20.226 12.992 1.00 41.84 364 ASP A CA 1
ATOM 2991 C C . ASP A 1 364 ? -12.931 -19.270 12.288 1.00 41.84 364 ASP A C 1
ATOM 2993 O O . ASP A 1 364 ? -13.128 -18.062 12.167 1.00 41.84 364 ASP A O 1
ATOM 2997 N N . THR A 1 365 ? -11.945 -19.874 11.620 1.00 38.94 365 THR A N 1
ATOM 2998 C CA . THR A 1 365 ? -11.467 -19.383 10.312 1.00 38.94 365 THR A CA 1
ATOM 2999 C C . THR A 1 365 ? -11.617 -20.439 9.211 1.00 38.94 365 THR A C 1
ATOM 3001 O O . THR A 1 365 ? -10.791 -20.558 8.309 1.00 38.94 365 THR A O 1
ATOM 3004 N N . GLU A 1 366 ? -12.731 -21.174 9.218 1.00 40.94 366 GLU A N 1
ATOM 3005 C CA . GLU A 1 366 ? -13.271 -21.801 8.005 1.00 40.94 366 GLU A CA 1
ATOM 3006 C C . GLU A 1 366 ? -14.055 -20.756 7.189 1.00 40.94 366 GLU A C 1
ATOM 3008 O O . GLU A 1 366 ? -15.280 -20.765 7.145 1.00 40.94 366 GLU A O 1
ATOM 3013 N N . SER A 1 367 ? -13.378 -19.799 6.543 1.00 36.97 367 SER A N 1
ATOM 3014 C CA . SER A 1 367 ? -14.045 -19.007 5.485 1.00 36.97 367 SER A CA 1
ATOM 3015 C C . SER A 1 367 ? -13.155 -18.512 4.343 1.00 36.97 367 SER A C 1
ATOM 3017 O O . SER A 1 367 ? -13.654 -17.901 3.404 1.00 36.97 367 SER A O 1
ATOM 3019 N N . TRP A 1 368 ? -11.858 -18.832 4.345 1.00 33.91 368 TRP A N 1
ATOM 3020 C CA . TRP A 1 368 ? -10.931 -18.378 3.294 1.00 33.91 368 TRP A CA 1
ATOM 3021 C C . TRP A 1 368 ? -10.536 -19.452 2.272 1.00 33.91 368 TRP A C 1
ATOM 3023 O O . TRP A 1 368 ? -9.722 -19.191 1.393 1.00 33.91 368 TRP A O 1
ATOM 3033 N N . PHE A 1 369 ? -11.140 -20.641 2.334 1.00 39.41 369 PHE A N 1
ATOM 3034 C CA . PHE A 1 369 ? -10.908 -21.716 1.360 1.00 39.41 369 PHE A CA 1
ATOM 3035 C C . PHE A 1 369 ? -12.164 -22.145 0.607 1.00 39.41 369 PHE A C 1
ATOM 3037 O O . PHE A 1 369 ? -12.247 -23.277 0.151 1.00 39.41 369 PHE A O 1
ATOM 3044 N N . GLN A 1 370 ? -13.146 -21.263 0.436 1.00 41.03 370 GLN A N 1
ATOM 3045 C CA . GLN A 1 370 ? -14.256 -21.566 -0.461 1.00 41.03 370 GLN A CA 1
ATOM 3046 C C . GLN A 1 370 ? -14.862 -20.274 -1.006 1.00 41.03 370 GLN A C 1
ATOM 3048 O O . GLN A 1 370 ? -15.830 -19.773 -0.456 1.00 41.03 370 GLN A O 1
ATOM 3053 N N . ASN A 1 371 ? -14.223 -19.706 -2.030 1.00 42.62 371 ASN A N 1
ATOM 3054 C CA . ASN A 1 371 ? -14.831 -18.929 -3.118 1.00 42.62 371 ASN A CA 1
ATOM 3055 C C . ASN A 1 371 ? -13.699 -18.401 -4.005 1.00 42.62 371 ASN A C 1
ATOM 3057 O O . ASN A 1 371 ? -13.256 -17.280 -3.826 1.00 42.62 371 ASN A O 1
ATOM 3061 N N . ASP A 1 372 ? -13.205 -19.265 -4.892 1.00 36.81 372 ASP A N 1
ATOM 3062 C CA . ASP A 1 372 ? -12.554 -18.907 -6.167 1.00 36.81 372 ASP A CA 1
ATOM 3063 C C . ASP A 1 372 ? -12.624 -20.130 -7.109 1.00 36.81 372 ASP A C 1
ATOM 3065 O O . ASP A 1 372 ? -11.679 -20.518 -7.794 1.00 36.81 372 ASP A O 1
ATOM 3069 N N . ILE A 1 373 ? -13.779 -20.798 -7.085 1.00 47.88 373 ILE A N 1
ATOM 3070 C CA . ILE A 1 373 ? -14.226 -21.694 -8.146 1.00 47.88 373 ILE A CA 1
ATOM 3071 C C . ILE A 1 373 ? -15.380 -20.927 -8.790 1.00 47.88 373 ILE A C 1
ATOM 3073 O O . ILE A 1 373 ? -16.320 -20.563 -8.090 1.00 47.88 373 ILE A O 1
ATOM 3077 N N . ASP A 1 374 ? -15.243 -20.655 -10.087 1.00 40.06 374 ASP A N 1
ATOM 3078 C CA . ASP A 1 374 ? -16.168 -19.931 -10.974 1.00 40.06 374 ASP A CA 1
ATOM 3079 C C . ASP A 1 374 ? -15.963 -18.403 -11.098 1.00 40.06 374 ASP A C 1
ATOM 3081 O O . ASP A 1 374 ? -16.860 -17.609 -10.820 1.00 40.06 374 ASP A O 1
ATOM 3085 N N . ASP A 1 375 ? -14.809 -17.989 -11.639 1.00 35.34 375 ASP A N 1
ATOM 3086 C CA . ASP A 1 375 ? -14.728 -16.756 -12.443 1.00 35.34 375 ASP A CA 1
ATOM 3087 C C . ASP A 1 375 ? -15.046 -17.093 -13.922 1.00 35.34 375 ASP A C 1
ATOM 3089 O O . ASP A 1 375 ? -14.298 -17.855 -14.549 1.00 35.34 375 ASP A O 1
ATOM 3093 N N . PRO A 1 376 ? -16.137 -16.575 -14.524 1.00 45.25 376 PRO A N 1
ATOM 3094 C CA . PRO A 1 376 ? -16.514 -16.828 -15.916 1.00 45.25 376 PRO A CA 1
ATOM 3095 C C . PRO A 1 376 ? -15.734 -15.915 -16.882 1.00 45.25 376 PRO A C 1
ATOM 3097 O O . PRO A 1 376 ? -16.318 -15.231 -17.721 1.00 45.25 376 PRO A O 1
ATOM 3100 N N . GLY A 1 377 ? -14.405 -15.886 -16.749 1.00 37.25 377 GLY A N 1
ATOM 3101 C CA . GLY A 1 377 ? -13.526 -14.940 -17.446 1.00 37.25 377 GLY A CA 1
ATOM 3102 C C . GLY A 1 377 ? -12.567 -15.539 -18.477 1.00 37.25 377 GLY A C 1
ATOM 3103 O O . GLY A 1 377 ? -11.874 -14.789 -19.156 1.00 37.25 377 GLY A O 1
ATOM 3104 N N . TYR A 1 378 ? -12.515 -16.865 -18.632 1.00 39.19 378 TYR A N 1
ATOM 3105 C CA . TYR A 1 378 ? -11.678 -17.522 -19.645 1.00 39.19 378 TYR A CA 1
ATOM 3106 C C . TYR A 1 378 ? -12.458 -18.613 -20.378 1.00 39.19 378 TYR A C 1
ATOM 3108 O O . TYR A 1 378 ? -12.232 -19.812 -20.220 1.00 39.19 378 TYR A O 1
ATOM 3116 N N . GLN A 1 379 ? -13.390 -18.178 -21.226 1.00 32.03 379 GLN A N 1
ATOM 3117 C CA . GLN A 1 379 ? -13.843 -19.009 -22.333 1.00 32.03 379 GLN A CA 1
ATOM 3118 C C . GLN A 1 379 ? -12.785 -18.986 -23.436 1.00 32.03 379 GLN A C 1
ATOM 3120 O O . GLN A 1 379 ? -12.582 -18.001 -24.139 1.00 32.03 379 GLN A O 1
ATOM 3125 N N . ILE A 1 380 ? -12.089 -20.115 -23.503 1.00 38.19 380 ILE A N 1
ATOM 3126 C CA . ILE A 1 380 ? -11.507 -20.758 -24.678 1.00 38.19 380 ILE A CA 1
ATOM 3127 C C . ILE A 1 380 ? -12.041 -20.161 -25.994 1.00 38.19 380 ILE A C 1
ATOM 3129 O O . ILE A 1 380 ? -13.196 -20.373 -26.353 1.00 38.19 380 ILE A O 1
ATOM 3133 N N . MET A 1 381 ? -11.163 -19.495 -26.744 1.00 31.48 381 MET A N 1
ATOM 3134 C CA . MET A 1 381 ? -11.206 -19.523 -28.205 1.00 31.48 381 MET A CA 1
ATOM 3135 C C . MET A 1 381 ? -9.912 -20.174 -28.687 1.00 31.48 381 MET A C 1
ATOM 3137 O O . MET A 1 381 ? -8.901 -19.509 -28.877 1.00 31.48 381 MET A O 1
ATOM 3141 N N . ASN A 1 382 ? -9.956 -21.495 -28.823 1.00 35.38 382 ASN A N 1
ATOM 3142 C CA . ASN A 1 382 ? -9.093 -22.258 -29.713 1.00 35.38 382 ASN A CA 1
ATOM 3143 C C . ASN A 1 382 ? -10.027 -23.160 -30.522 1.00 35.38 382 ASN A C 1
ATOM 3145 O O . ASN A 1 382 ? -10.768 -23.918 -29.905 1.00 35.38 382 ASN A O 1
ATOM 3149 N N . GLU A 1 383 ? -9.974 -22.996 -31.844 1.00 36.69 383 GLU A N 1
ATOM 3150 C CA . GLU A 1 383 ? -10.591 -23.727 -32.974 1.00 36.69 383 GLU A CA 1
ATOM 3151 C C . GLU A 1 383 ? -10.986 -22.622 -33.967 1.00 36.69 383 GLU A C 1
ATOM 3153 O O . GLU A 1 383 ? -11.699 -21.694 -33.604 1.00 36.69 383 GLU A O 1
ATOM 3158 N N . ASP A 1 384 ? -10.540 -22.534 -35.208 1.00 34.84 384 ASP A N 1
ATOM 3159 C CA . ASP A 1 384 ? -9.727 -23.345 -36.104 1.00 34.84 384 ASP A CA 1
ATOM 3160 C C . ASP A 1 384 ? -9.261 -22.346 -37.174 1.00 34.84 384 ASP A C 1
ATOM 3162 O O . ASP A 1 384 ? -10.068 -21.522 -37.586 1.00 34.84 384 ASP A O 1
ATOM 3166 N N . GLU A 1 385 ? -8.012 -22.401 -37.640 1.00 32.28 385 GLU A N 1
ATOM 3167 C CA . GLU A 1 385 ? -7.672 -21.995 -39.018 1.00 32.28 385 GLU A CA 1
ATOM 3168 C C . GLU A 1 385 ? -6.225 -22.402 -39.330 1.00 32.28 385 GLU A C 1
ATOM 3170 O O . GLU A 1 385 ? -5.261 -21.638 -39.260 1.00 32.28 385 GLU A O 1
ATOM 3175 N N . THR A 1 386 ? -6.079 -23.679 -39.677 1.00 36.62 386 THR A N 1
ATOM 3176 C CA . THR A 1 386 ? -5.076 -24.094 -40.659 1.00 36.62 386 THR A CA 1
ATOM 3177 C C . THR A 1 386 ? -5.816 -24.435 -41.950 1.00 36.62 386 THR A C 1
ATOM 3179 O O . THR A 1 386 ? -6.900 -25.003 -41.886 1.00 36.62 386 THR A O 1
ATOM 3182 N N . GLU A 1 387 ? -5.193 -24.102 -43.088 1.00 33.41 387 GLU A N 1
ATOM 3183 C CA . GLU A 1 387 ? -5.685 -24.205 -44.481 1.00 33.41 387 GLU A CA 1
ATOM 3184 C C . GLU A 1 387 ? -6.575 -23.015 -44.915 1.00 33.41 387 GLU A C 1
ATOM 3186 O O . GLU A 1 387 ? -7.551 -22.691 -44.266 1.00 33.41 387 GLU A O 1
ATOM 3191 N N . VAL A 1 388 ? -6.330 -22.256 -45.993 1.00 31.50 388 VAL A N 1
ATOM 3192 C CA . VAL A 1 388 ? -5.852 -22.611 -47.338 1.00 31.50 388 VAL A CA 1
ATOM 3193 C C . VAL A 1 388 ? -5.194 -21.389 -48.009 1.00 31.50 388 VAL A C 1
ATOM 3195 O O . VAL A 1 388 ? -5.754 -20.298 -48.067 1.00 31.50 388 VAL A O 1
ATOM 3198 N N . ILE A 1 389 ? -4.030 -21.607 -48.621 1.00 33.78 389 ILE A N 1
ATOM 3199 C CA . ILE A 1 389 ? -3.442 -20.752 -49.663 1.00 33.78 389 ILE A CA 1
ATOM 3200 C C . ILE A 1 389 ? -4.233 -20.946 -50.971 1.00 33.78 389 ILE A C 1
ATOM 3202 O O . ILE A 1 389 ? -4.331 -22.085 -51.423 1.00 33.78 389 ILE A O 1
ATOM 3206 N N . SER A 1 390 ? -4.713 -19.880 -51.637 1.00 31.41 390 SER A N 1
ATOM 3207 C CA . SER A 1 390 ? -4.481 -19.604 -53.083 1.00 31.41 390 SER A CA 1
ATOM 3208 C C . SER A 1 390 ? -5.493 -18.655 -53.765 1.00 31.41 390 SER A C 1
ATOM 3210 O O . SER A 1 390 ? -6.692 -18.748 -53.535 1.00 31.41 390 SER A O 1
ATOM 3212 N N . LYS A 1 391 ? -4.947 -17.879 -54.728 1.00 29.59 391 LYS A N 1
ATOM 3213 C CA . LYS A 1 391 ? -5.560 -17.174 -55.889 1.00 29.59 391 LYS A CA 1
ATOM 3214 C C . LYS A 1 391 ? -6.241 -15.827 -55.605 1.00 29.59 391 LYS A C 1
ATOM 3216 O O . LYS A 1 391 ? -7.239 -15.775 -54.908 1.00 29.59 391 LYS A O 1
ATOM 3221 N N . THR A 1 392 ? -5.617 -14.691 -55.932 1.00 31.45 392 THR A N 1
ATOM 3222 C CA . THR A 1 392 ? -5.427 -14.036 -57.256 1.00 31.45 392 THR A CA 1
ATOM 3223 C C . THR A 1 392 ? -6.708 -13.509 -57.907 1.00 31.45 392 THR A C 1
ATOM 3225 O O . THR A 1 392 ? -7.588 -14.289 -58.255 1.00 31.45 392 THR A O 1
ATOM 3228 N N . ASP A 1 393 ? -6.650 -12.197 -58.162 1.00 33.75 393 ASP A N 1
ATOM 3229 C CA . ASP A 1 393 ? -7.089 -11.467 -59.361 1.00 33.75 393 ASP A CA 1
ATOM 3230 C C . ASP A 1 393 ? -8.322 -10.542 -59.310 1.00 33.75 393 ASP A C 1
ATOM 3232 O O . ASP A 1 393 ? -9.406 -10.906 -58.865 1.00 33.75 393 ASP A O 1
ATOM 3236 N N . GLU A 1 394 ? -8.053 -9.362 -59.898 1.00 31.09 394 GLU A N 1
ATOM 3237 C CA . GLU A 1 394 ? -8.915 -8.385 -60.593 1.00 31.09 394 GLU A CA 1
ATOM 3238 C C . GLU A 1 394 ? -9.597 -7.272 -59.760 1.00 31.09 394 GLU A C 1
ATOM 3240 O O . GLU A 1 394 ? -10.360 -7.535 -58.840 1.00 31.09 394 GLU A O 1
ATOM 3245 N N . MET A 1 395 ? -9.152 -6.001 -59.904 1.00 33.06 395 MET A N 1
ATOM 3246 C CA . MET A 1 395 ? -9.559 -4.975 -60.916 1.00 33.06 395 MET A CA 1
ATOM 3247 C C . MET A 1 395 ? -10.982 -4.454 -60.618 1.00 33.06 395 MET A C 1
ATOM 3249 O O . MET A 1 395 ? -11.877 -5.256 -60.407 1.00 33.06 395 MET A O 1
ATOM 3253 N N . SER A 1 396 ? -11.317 -3.165 -60.503 1.00 33.34 396 SER A N 1
ATOM 3254 C CA . SER A 1 396 ? -10.932 -1.923 -61.197 1.00 33.34 396 SER A CA 1
ATOM 3255 C C . SER A 1 396 ? -11.578 -0.740 -60.434 1.00 33.34 396 SER A C 1
ATOM 3257 O O . SER A 1 396 ? -12.556 -0.956 -59.724 1.00 33.34 396 SER A O 1
ATOM 3259 N N . ASP A 1 397 ? -10.921 0.416 -60.320 1.00 31.39 397 ASP A N 1
ATOM 3260 C CA . ASP A 1 397 ? -11.139 1.683 -61.064 1.00 31.39 397 ASP A CA 1
ATOM 3261 C C . ASP A 1 397 ? -12.464 2.442 -60.814 1.00 31.39 397 ASP A C 1
ATOM 3263 O O . ASP A 1 397 ? -13.524 1.851 -60.639 1.00 31.39 397 ASP A O 1
ATOM 3267 N N . GLU A 1 398 ? -12.331 3.775 -60.918 1.00 34.44 398 GLU A N 1
ATOM 3268 C CA . GLU A 1 398 ? -13.344 4.841 -61.097 1.00 34.44 398 GLU A CA 1
ATOM 3269 C C . GLU A 1 398 ? -13.894 5.474 -59.798 1.00 34.44 398 GLU A C 1
ATOM 3271 O O . GLU A 1 398 ? -14.552 4.844 -58.976 1.00 34.44 398 GLU A O 1
ATOM 3276 N N . ASP A 1 399 ? -13.408 6.665 -59.419 1.00 33.91 399 ASP A N 1
ATOM 3277 C CA . ASP A 1 399 ? -13.826 8.010 -59.884 1.00 33.91 399 ASP A CA 1
ATOM 3278 C C . ASP A 1 399 ? -15.290 8.341 -59.542 1.00 33.91 399 ASP A C 1
ATOM 3280 O O . ASP A 1 399 ? -16.210 7.750 -60.088 1.00 33.91 399 ASP A O 1
ATOM 3284 N N . ASP A 1 400 ? -15.506 9.315 -58.644 1.00 34.78 400 ASP A N 1
ATOM 3285 C CA . ASP A 1 400 ? -16.201 10.563 -59.000 1.00 34.78 400 ASP A CA 1
ATOM 3286 C C . ASP A 1 400 ? -16.497 11.485 -57.799 1.00 34.78 400 ASP A C 1
ATOM 3288 O O . ASP A 1 400 ? -17.071 11.106 -56.779 1.00 34.78 400 ASP A O 1
ATOM 3292 N N . GLY A 1 401 ? -16.215 12.774 -58.013 1.00 29.78 401 GLY A N 1
ATOM 3293 C CA . GLY A 1 401 ? -17.273 13.780 -57.894 1.00 29.78 401 GLY A CA 1
ATOM 3294 C C . GLY A 1 401 ? -17.526 14.429 -56.534 1.00 29.78 401 GLY A C 1
ATOM 3295 O O . GLY A 1 401 ? -18.552 14.205 -55.897 1.00 29.78 401 GLY A O 1
ATOM 3296 N N . CYS A 1 402 ? -16.684 15.397 -56.169 1.00 34.44 402 CYS A N 1
ATOM 3297 C CA . CYS A 1 402 ? -17.073 16.462 -55.245 1.00 34.44 402 CYS A CA 1
ATOM 3298 C C . CYS A 1 402 ? -18.046 17.431 -55.951 1.00 34.44 402 CYS A C 1
ATOM 3300 O O . CYS A 1 402 ? -17.676 18.085 -56.927 1.00 34.44 402 CYS A O 1
ATOM 3302 N N . GLY A 1 403 ? -19.286 17.533 -55.458 1.00 31.05 403 GLY A N 1
ATOM 3303 C CA . GLY A 1 403 ? -20.333 18.410 -55.993 1.00 31.05 403 GLY A CA 1
ATOM 3304 C C . GLY A 1 403 ? -21.033 19.219 -54.899 1.00 31.05 403 GLY A C 1
ATOM 3305 O O . GLY A 1 403 ? -21.904 18.718 -54.196 1.00 31.05 403 GLY A O 1
ATOM 3306 N N . ASN A 1 404 ? -20.653 20.493 -54.787 1.00 34.19 404 ASN A N 1
ATOM 3307 C CA . ASN A 1 404 ? -21.308 21.546 -54.004 1.00 34.19 404 ASN A CA 1
ATOM 3308 C C . ASN A 1 404 ? -22.789 21.725 -54.362 1.00 34.19 404 ASN A C 1
ATOM 3310 O O . ASN A 1 404 ? -23.070 21.922 -55.541 1.00 34.19 404 ASN A O 1
ATOM 3314 N N . ILE A 1 405 ? -23.673 21.924 -53.371 1.00 32.34 405 ILE A N 1
ATOM 3315 C CA . ILE A 1 405 ? -24.786 22.886 -53.506 1.00 32.34 405 ILE A CA 1
ATOM 3316 C C . ILE A 1 405 ? -25.131 23.526 -52.150 1.00 32.34 405 ILE A C 1
ATOM 3318 O O . ILE A 1 405 ? -25.448 22.862 -51.168 1.00 32.34 405 ILE A O 1
ATOM 3322 N N . ALA A 1 406 ? -25.065 24.855 -52.133 1.00 31.98 406 ALA A N 1
ATOM 3323 C CA . ALA A 1 406 ? -25.431 25.749 -51.045 1.00 31.98 406 ALA A CA 1
ATOM 3324 C C . ALA A 1 406 ? -26.953 25.945 -50.924 1.00 31.98 406 ALA A C 1
ATOM 3326 O O . ALA A 1 406 ? -27.637 25.973 -51.945 1.00 31.98 406 ALA A O 1
ATOM 3327 N N . SER A 1 407 ? -27.448 26.297 -49.726 1.00 33.50 407 SER A N 1
ATOM 3328 C CA . SER A 1 407 ? -28.057 27.622 -49.454 1.00 33.50 407 SER A CA 1
ATOM 3329 C C . SER A 1 407 ? -29.100 27.637 -48.325 1.00 33.50 407 SER A C 1
ATOM 3331 O O . SER A 1 407 ? -30.108 26.947 -48.410 1.00 33.50 407 SER A O 1
ATOM 3333 N N . LYS A 1 408 ? -28.919 28.641 -47.446 1.00 33.50 408 LYS A N 1
ATOM 3334 C CA . LYS A 1 408 ? -29.932 29.452 -46.723 1.00 33.50 408 LYS A CA 1
ATOM 3335 C C . LYS A 1 408 ? -30.646 28.746 -45.546 1.00 33.50 408 LYS A C 1
ATOM 3337 O O . LYS A 1 408 ? -31.034 27.601 -45.649 1.00 33.50 408 LYS A O 1
ATOM 3342 N N . ASN A 1 409 ? -30.892 29.372 -44.392 1.00 31.47 409 ASN A N 1
ATOM 3343 C CA . ASN A 1 409 ? -31.199 30.782 -44.184 1.00 31.47 409 ASN A CA 1
ATOM 3344 C C . ASN A 1 409 ? -31.023 31.229 -42.710 1.00 31.47 409 ASN A C 1
ATOM 3346 O O . ASN A 1 409 ? -31.381 30.502 -41.795 1.00 31.47 409 ASN A O 1
ATOM 3350 N N . GLU A 1 410 ? -30.582 32.482 -42.563 1.00 31.25 410 GLU A N 1
ATOM 3351 C CA . GLU A 1 410 ? -31.101 33.538 -41.673 1.00 31.25 410 GLU A CA 1
ATOM 3352 C C . GLU A 1 410 ? -31.025 33.523 -40.121 1.00 31.25 410 GLU A C 1
ATOM 3354 O O . GLU A 1 410 ? -31.576 32.671 -39.436 1.00 31.25 410 GLU A O 1
ATOM 3359 N N . ARG A 1 411 ? -30.542 34.693 -39.643 1.00 36.09 411 ARG A N 1
ATOM 3360 C CA . ARG A 1 411 ? -30.781 35.438 -38.379 1.00 36.09 411 ARG A CA 1
ATOM 3361 C C . ARG A 1 411 ? -29.901 35.145 -37.150 1.00 36.09 411 ARG A C 1
ATOM 3363 O O . ARG A 1 411 ? -30.178 34.265 -36.350 1.00 36.09 411 ARG A O 1
ATOM 3370 N N . GLY A 1 412 ? -28.905 36.020 -36.939 1.00 31.47 412 GLY A N 1
ATOM 3371 C CA . GLY A 1 412 ? -28.391 36.378 -35.600 1.00 31.47 412 GLY A CA 1
ATOM 3372 C C . GLY A 1 412 ? -29.275 37.443 -34.919 1.00 31.47 412 GLY A C 1
ATOM 3373 O O . GLY A 1 412 ? -30.423 37.602 -35.336 1.00 31.47 412 GLY A O 1
ATOM 3374 N N . PRO A 1 413 ? -28.762 38.278 -33.988 1.00 49.50 413 PRO A N 1
ATOM 3375 C CA . PRO A 1 413 ? -27.545 38.158 -33.176 1.00 49.50 413 PRO A CA 1
ATOM 3376 C C . PRO A 1 413 ? -27.822 38.356 -31.659 1.00 49.50 413 PRO A C 1
ATOM 3378 O O . PRO A 1 413 ? -28.824 38.946 -31.269 1.00 49.50 413 PRO A O 1
ATOM 3381 N N . SER A 1 414 ? -26.886 37.977 -30.784 1.00 35.16 414 SER A N 1
ATOM 3382 C CA . SER A 1 414 ? -26.720 38.693 -29.509 1.00 35.16 414 SER A CA 1
ATOM 3383 C C . SER A 1 414 ? -25.253 38.743 -29.108 1.00 35.16 414 SER A C 1
ATOM 3385 O O . SER A 1 414 ? -24.575 37.730 -28.969 1.00 35.16 414 SER A O 1
ATOM 3387 N N . ASN A 1 415 ? -24.801 39.979 -28.966 1.00 34.47 415 ASN A N 1
ATOM 3388 C CA . ASN A 1 415 ? -23.482 40.423 -28.559 1.00 34.47 415 ASN A CA 1
ATOM 3389 C C . ASN A 1 415 ? -23.216 40.123 -27.069 1.00 34.47 415 ASN A C 1
ATOM 3391 O O . ASN A 1 415 ? -24.147 40.192 -26.273 1.00 34.47 415 ASN A O 1
ATOM 3395 N N . TYR A 1 416 ? -21.953 39.888 -26.692 1.00 31.83 416 TYR A N 1
ATOM 3396 C CA . TYR A 1 416 ? -21.103 40.794 -25.885 1.00 31.83 416 TYR A CA 1
ATOM 3397 C C . TYR A 1 416 ? -19.972 40.045 -25.138 1.00 31.83 416 TYR A C 1
ATOM 3399 O O . TYR A 1 416 ? -20.213 39.182 -24.304 1.00 31.83 416 TYR A O 1
ATOM 3407 N N . CYS A 1 417 ? -18.750 40.519 -25.414 1.00 33.66 417 CYS A N 1
ATOM 3408 C CA . CYS A 1 417 ? -17.533 40.577 -24.588 1.00 33.66 417 CYS A CA 1
ATOM 3409 C C . CYS A 1 417 ? -16.700 39.334 -24.220 1.00 33.66 417 CYS A C 1
ATOM 3411 O O . CYS A 1 417 ? -16.909 38.672 -23.213 1.00 33.66 417 CYS A O 1
ATOM 3413 N N . ASN A 1 418 ? -15.602 39.179 -24.973 1.00 33.03 418 ASN A N 1
ATOM 3414 C CA . ASN A 1 418 ? -14.211 39.438 -24.552 1.00 33.03 418 ASN A CA 1
ATOM 3415 C C . ASN A 1 418 ? -13.887 39.466 -23.042 1.00 33.03 418 ASN A C 1
ATOM 3417 O O . ASN A 1 418 ? -14.328 40.373 -22.338 1.00 33.03 418 ASN A O 1
ATOM 3421 N N . GLY A 1 419 ? -12.872 38.681 -22.649 1.00 31.66 419 GLY A N 1
ATOM 3422 C CA . GLY A 1 419 ? -11.721 39.284 -21.966 1.00 31.66 419 GLY A CA 1
ATOM 3423 C C . GLY A 1 419 ? -10.956 38.458 -20.922 1.00 31.66 419 GLY A C 1
ATOM 3424 O O . GLY A 1 419 ? -11.321 38.447 -19.759 1.00 31.66 419 GLY A O 1
ATOM 3425 N N . VAL A 1 420 ? -9.793 37.949 -21.347 1.00 36.22 420 VAL A N 1
ATOM 3426 C CA . VAL A 1 420 ? -8.480 38.059 -20.666 1.00 36.22 420 VAL A CA 1
ATOM 3427 C C . VAL A 1 420 ? -8.208 37.265 -19.366 1.00 36.22 420 VAL A C 1
ATOM 3429 O O . VAL A 1 420 ? -8.507 37.674 -18.252 1.00 36.22 420 VAL A O 1
ATOM 3432 N N . VAL A 1 421 ? -7.465 36.171 -19.568 1.00 38.09 421 VAL A N 1
ATOM 3433 C CA . VAL A 1 421 ? -6.253 35.694 -18.860 1.00 38.09 421 VAL A CA 1
ATOM 3434 C C . VAL A 1 421 ? -5.710 36.580 -17.721 1.00 38.09 421 VAL A C 1
ATOM 3436 O O . VAL A 1 421 ? -5.175 37.655 -17.981 1.00 38.09 421 VAL A O 1
ATOM 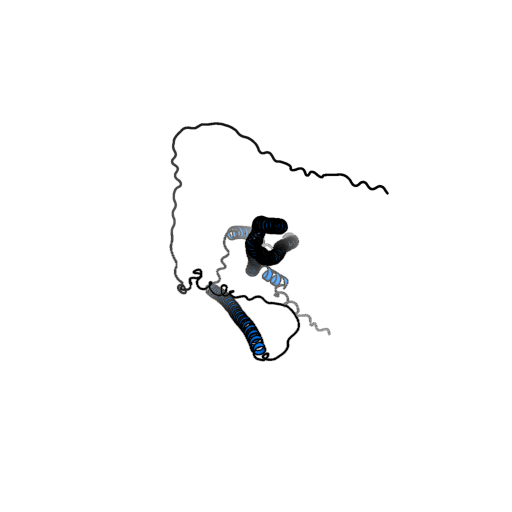3439 N N . GLN A 1 422 ? -5.635 36.044 -16.495 1.00 34.81 422 GLN A N 1
ATOM 3440 C CA . GLN A 1 422 ? -4.638 36.469 -15.499 1.00 34.81 422 GLN A CA 1
ATOM 3441 C C . GLN A 1 422 ? -4.024 35.276 -14.750 1.00 34.81 422 GLN A C 1
ATOM 3443 O O . GLN A 1 422 ? -4.715 34.437 -14.178 1.00 34.81 422 GLN A O 1
ATOM 3448 N N . LYS A 1 423 ? -2.686 35.240 -14.783 1.00 38.97 423 LYS A N 1
ATOM 3449 C CA . LYS A 1 423 ? -1.790 34.420 -13.959 1.00 38.97 423 LYS A CA 1
ATOM 3450 C C . LYS A 1 423 ? -1.863 34.887 -12.502 1.00 38.97 423 LYS A C 1
ATOM 3452 O O . LYS A 1 423 ? -1.850 36.091 -12.260 1.00 38.97 423 LYS A O 1
ATOM 3457 N N . ALA A 1 424 ? -1.852 33.954 -11.553 1.00 39.56 424 ALA A N 1
ATOM 3458 C CA . ALA A 1 424 ? -1.689 34.252 -10.132 1.00 39.56 424 ALA A CA 1
ATOM 3459 C C . ALA A 1 424 ? -0.396 33.615 -9.599 1.00 39.56 424 ALA A C 1
ATOM 3461 O O . ALA A 1 424 ? -0.284 32.394 -9.495 1.00 39.56 424 ALA A O 1
ATOM 3462 N N . ASP A 1 425 ? 0.563 34.477 -9.258 1.00 37.38 425 ASP A N 1
ATOM 3463 C CA . ASP A 1 425 ? 1.763 34.175 -8.480 1.00 37.38 425 ASP A CA 1
ATOM 3464 C C . ASP A 1 425 ? 1.389 33.856 -7.022 1.00 37.38 425 ASP A C 1
ATOM 3466 O O . ASP A 1 425 ? 0.758 34.668 -6.340 1.00 37.38 425 ASP A O 1
ATOM 3470 N N . ARG A 1 426 ? 1.828 32.704 -6.500 1.00 44.59 426 ARG A N 1
ATOM 3471 C CA . ARG A 1 426 ? 1.811 32.413 -5.057 1.00 44.59 426 ARG A CA 1
ATOM 3472 C C . ARG A 1 426 ? 3.180 32.728 -4.456 1.00 44.59 426 ARG A C 1
ATOM 3474 O O . ARG A 1 426 ? 4.146 32.005 -4.679 1.00 44.59 426 ARG A O 1
ATOM 3481 N N . LYS A 1 427 ? 3.250 33.811 -3.675 1.00 43.62 427 LYS A N 1
ATOM 3482 C CA . LYS A 1 427 ? 4.392 34.148 -2.813 1.00 43.62 427 LYS A CA 1
ATOM 3483 C C . LYS A 1 427 ? 4.322 33.370 -1.497 1.00 43.62 427 LYS A C 1
ATOM 3485 O O . LYS A 1 427 ? 3.305 33.386 -0.811 1.00 43.62 427 LYS A O 1
ATOM 3490 N N . LEU A 1 428 ? 5.445 32.738 -1.169 1.00 37.78 428 LEU A N 1
ATOM 3491 C CA . LEU A 1 428 ? 5.784 32.112 0.106 1.00 37.78 428 LEU A CA 1
ATOM 3492 C C . LEU A 1 428 ? 5.896 33.162 1.223 1.00 37.78 428 LEU A C 1
ATOM 3494 O O . LEU A 1 428 ? 6.550 34.190 1.047 1.00 37.78 428 LEU A O 1
ATOM 3498 N N . THR A 1 429 ? 5.311 32.876 2.384 1.00 46.56 429 THR A N 1
ATOM 3499 C CA . THR A 1 429 ? 5.500 33.633 3.629 1.00 46.56 429 THR A CA 1
ATOM 3500 C C . THR A 1 429 ? 6.276 32.783 4.635 1.00 46.56 429 THR A C 1
ATOM 3502 O O . THR A 1 429 ? 5.789 31.737 5.057 1.00 46.56 429 THR A O 1
ATOM 3505 N N . ASN A 1 430 ? 7.461 33.251 5.036 1.00 37.88 430 ASN A N 1
ATOM 3506 C CA . ASN A 1 430 ? 8.206 32.762 6.202 1.00 37.88 430 ASN A CA 1
ATOM 3507 C C . ASN A 1 430 ? 7.737 33.496 7.471 1.00 37.88 430 ASN A C 1
ATOM 3509 O O . ASN A 1 430 ? 7.590 34.720 7.414 1.00 37.88 430 ASN A O 1
ATOM 3513 N N . PRO A 1 431 ? 7.617 32.823 8.629 1.00 53.44 431 PRO A N 1
ATOM 3514 C CA . PRO A 1 431 ? 7.561 33.486 9.924 1.00 53.44 431 PRO A CA 1
ATOM 3515 C C . PRO A 1 431 ? 8.930 33.465 10.626 1.00 53.44 431 PRO A C 1
ATOM 3517 O O . PRO A 1 431 ? 9.540 32.415 10.825 1.00 53.44 431 PRO A O 1
ATOM 3520 N N . THR A 1 432 ? 9.407 34.640 11.036 1.00 44.28 432 THR A N 1
ATOM 3521 C CA . THR A 1 432 ? 10.537 34.824 11.955 1.00 44.28 432 THR A CA 1
ATOM 3522 C C . THR A 1 432 ? 10.047 35.187 13.356 1.00 44.28 432 THR A C 1
ATOM 3524 O O . THR A 1 432 ? 9.140 36.000 13.506 1.00 44.28 432 THR A O 1
ATOM 3527 N N . SER A 1 433 ? 10.769 34.666 14.360 1.00 37.81 433 SER A N 1
ATOM 3528 C CA . SER A 1 433 ? 11.192 35.346 15.604 1.00 37.81 433 SER A CA 1
ATOM 3529 C C . SER A 1 433 ? 10.732 34.692 16.912 1.00 37.81 433 SER A C 1
ATOM 3531 O O . SER A 1 433 ? 9.587 34.838 17.318 1.00 37.81 433 SER A O 1
ATOM 3533 N N . SER A 1 434 ? 11.676 34.079 17.638 1.00 41.31 434 SER A N 1
ATOM 3534 C CA . SER A 1 434 ? 12.224 34.620 18.901 1.00 41.31 434 SER A CA 1
ATOM 3535 C C . SER A 1 434 ? 12.862 33.515 19.748 1.00 41.31 434 SER A C 1
ATOM 3537 O O . SER A 1 434 ? 12.185 32.820 20.496 1.00 41.31 434 SER A O 1
ATOM 3539 N N . PHE A 1 435 ? 14.192 33.411 19.693 1.00 43.25 435 PHE A N 1
ATOM 3540 C CA . PHE A 1 435 ? 14.991 32.796 20.753 1.00 43.25 435 PHE A CA 1
ATOM 3541 C C . PHE A 1 435 ? 15.724 33.915 21.500 1.00 43.25 435 PHE A C 1
ATOM 3543 O O . PHE A 1 435 ? 16.596 34.581 20.945 1.00 43.25 435 PHE A O 1
ATOM 3550 N N . LYS A 1 436 ? 15.348 34.129 22.765 1.00 48.84 436 LYS A N 1
ATOM 3551 C CA . LYS A 1 436 ? 16.125 34.880 23.758 1.00 48.84 436 LYS A CA 1
ATOM 3552 C C . LYS A 1 436 ? 16.991 33.876 24.517 1.00 48.84 436 LYS A C 1
ATOM 3554 O O . LYS A 1 436 ? 16.458 32.926 25.081 1.00 48.84 436 LYS A O 1
ATOM 3559 N N . LYS A 1 437 ? 18.301 34.114 24.564 1.00 46.56 437 LYS A N 1
ATOM 3560 C CA . LYS A 1 437 ? 19.237 33.447 25.474 1.00 46.56 437 LYS A CA 1
ATOM 3561 C C . LYS A 1 437 ? 20.032 34.533 26.198 1.00 46.56 437 LYS A C 1
ATOM 3563 O O . LYS A 1 437 ? 20.679 35.347 25.546 1.00 46.56 437 LYS A O 1
ATOM 3568 N N . VAL A 1 438 ? 19.924 34.564 27.522 1.00 48.00 438 VAL A N 1
ATOM 3569 C CA . VAL A 1 438 ? 20.791 35.307 28.445 1.00 48.00 438 VAL A CA 1
ATOM 3570 C C . VAL A 1 438 ? 21.041 34.380 29.635 1.00 48.00 438 VAL A C 1
ATOM 3572 O O . VAL A 1 438 ? 20.080 33.794 30.133 1.00 48.00 438 VAL A O 1
ATOM 3575 N N . ALA A 1 439 ? 22.312 34.334 30.051 1.00 54.84 439 ALA A N 1
ATOM 3576 C CA . ALA A 1 439 ? 22.965 33.489 31.059 1.00 54.84 439 ALA A CA 1
ATOM 3577 C C . ALA A 1 439 ? 23.323 32.069 30.594 1.00 54.84 439 ALA A C 1
ATOM 3579 O O . ALA A 1 439 ? 22.418 31.223 30.422 1.00 54.84 439 ALA A O 1
#

pLDDT: mean 73.24, std 24.92, range [29.59, 98.62]